Protein AF-0000000080287843 (afdb_homodimer)

Solvent-accessible surface area (backbone atoms only — not comparable to full-atom values): 30171 Å² total; per-residue (Å²): 132,86,76,55,73,68,54,70,68,56,79,70,57,79,74,63,78,60,83,56,73,56,76,51,66,76,58,52,73,70,39,69,59,73,58,82,79,75,82,86,66,80,80,81,75,75,81,67,71,73,73,68,67,80,78,70,76,73,77,79,77,82,76,84,73,83,77,74,88,60,55,70,71,42,46,54,55,45,48,40,57,65,73,62,70,46,74,42,71,64,53,44,36,44,53,21,18,43,50,48,45,47,48,52,72,68,66,52,63,63,66,58,54,26,62,76,66,71,42,65,97,43,60,69,47,53,47,45,56,48,49,53,54,51,46,50,50,38,54,49,35,57,62,40,54,82,92,30,41,64,57,12,51,51,29,37,45,36,28,49,30,48,49,46,57,57,61,62,25,43,70,44,48,49,50,43,48,50,52,52,49,52,50,49,54,53,45,51,54,38,45,54,53,8,67,62,53,49,68,69,48,28,38,49,35,43,36,51,61,70,44,60,66,68,68,90,55,64,66,60,48,50,50,50,47,52,48,50,53,52,50,49,52,54,55,61,69,50,51,69,57,40,57,47,68,56,53,67,80,82,77,76,57,73,87,80,102,131,87,77,55,75,67,52,68,69,54,78,72,59,80,76,63,77,59,79,63,72,52,77,54,59,74,55,50,72,72,39,68,56,72,61,82,78,74,80,84,63,79,79,77,75,72,80,64,69,71,74,66,64,77,81,68,76,74,75,78,77,82,74,80,81,78,85,73,85,66,55,68,71,42,47,55,53,43,48,38,56,65,72,62,69,46,74,45,71,62,54,46,36,44,52,20,18,44,49,48,44,46,49,50,71,69,65,51,63,62,65,58,53,25,62,75,66,70,42,65,100,43,61,66,48,54,46,44,56,48,49,53,54,50,46,50,50,39,54,50,33,59,61,41,53,81,93,30,41,62,58,14,51,52,29,36,43,37,28,48,28,48,49,47,56,57,60,64,26,49,69,44,48,50,50,44,50,51,52,51,51,52,50,49,51,52,46,51,54,39,46,53,54,8,67,60,54,48,68,68,47,28,39,51,35,42,37,50,62,70,43,61,67,68,68,88,56,62,66,60,48,50,50,49,46,51,48,50,54,51,49,48,52,54,53,61,68,49,49,68,56,40,55,47,70,55,54,69,80,82,77,74,58,74,88,81,103

Structure (mmCIF, N/CA/C/O backbone):
data_AF-0000000080287843-model_v1
#
loop_
_entity.id
_entity.type
_entity.pdbx_description
1 polymer 'Uncharacterized protein'
#
loop_
_atom_site.group_PDB
_atom_site.id
_atom_site.type_symbol
_atom_site.label_atom_id
_atom_site.label_alt_id
_atom_site.label_comp_id
_atom_site.label_asym_id
_atom_site.label_entity_id
_atom_site.label_seq_id
_atom_site.pdbx_PDB_ins_code
_atom_site.Cartn_x
_atom_site.Cartn_y
_atom_site.Cartn_z
_atom_site.occupancy
_atom_site.B_iso_or_equiv
_atom_site.auth_seq_id
_atom_site.auth_comp_id
_atom_site.auth_asym_id
_atom_site.auth_atom_id
_atom_site.pdbx_PDB_model_num
ATOM 1 N N . MET A 1 1 ? -19.062 -33.562 -15.008 1 19.02 1 MET A N 1
ATOM 2 C CA . MET A 1 1 ? -18.531 -33.812 -13.672 1 19.02 1 MET A CA 1
ATOM 3 C C . MET A 1 1 ? -17 -33.781 -13.672 1 19.02 1 MET A C 1
ATOM 5 O O . MET A 1 1 ? -16.359 -34.75 -14.07 1 19.02 1 MET A O 1
ATOM 9 N N . LEU A 1 2 ? -16.375 -32.75 -14.195 1 22.75 2 LEU A N 1
ATOM 10 C CA . LEU A 1 2 ? -15.031 -32.594 -14.734 1 22.75 2 LEU A CA 1
ATOM 11 C C . LEU A 1 2 ? -13.977 -32.844 -13.664 1 22.75 2 LEU A C 1
ATOM 13 O O . LEU A 1 2 ? -13.875 -32.094 -12.688 1 22.75 2 LEU A O 1
ATOM 17 N N . SER A 1 3 ? -13.75 -34.188 -13.281 1 25.84 3 SER A N 1
ATOM 18 C CA . SER A 1 3 ? -12.938 -34.875 -12.289 1 25.84 3 SER A CA 1
ATOM 19 C C . SER A 1 3 ? -11.469 -34.469 -12.398 1 25.84 3 SER A C 1
ATOM 21 O O . SER A 1 3 ? -10.688 -35.156 -13.086 1 25.84 3 SER A O 1
ATOM 23 N N . THR A 1 4 ? -11.109 -33.219 -12.562 1 27.91 4 THR A N 1
ATOM 24 C CA . THR A 1 4 ? -9.75 -32.906 -12.992 1 27.91 4 THR A CA 1
ATOM 25 C C . THR A 1 4 ? -8.734 -33.469 -12 1 27.91 4 THR A C 1
ATOM 27 O O . THR A 1 4 ? -9.008 -33.531 -10.805 1 27.91 4 THR A O 1
ATOM 30 N N . ARG A 1 5 ? -7.711 -34.188 -12.469 1 33.5 5 ARG A N 1
ATOM 31 C CA . ARG A 1 5 ? -6.586 -34.875 -11.828 1 33.5 5 ARG A CA 1
ATOM 32 C C . ARG A 1 5 ? -5.91 -33.969 -10.812 1 33.5 5 ARG A C 1
ATOM 34 O O . ARG A 1 5 ? -5.289 -34.438 -9.859 1 33.5 5 ARG A O 1
ATOM 41 N N . LEU A 1 6 ? -5.883 -32.719 -11.133 1 32.25 6 LEU A N 1
ATOM 42 C CA . LEU A 1 6 ? -5.141 -31.781 -10.281 1 32.25 6 LEU A CA 1
ATOM 43 C C . LEU A 1 6 ? -5.762 -31.719 -8.883 1 32.25 6 LEU A C 1
ATOM 45 O O . LEU A 1 6 ? -5.055 -31.5 -7.898 1 32.25 6 LEU A O 1
ATOM 49 N N . LEU A 1 7 ? -7.141 -31.75 -8.844 1 31.72 7 LEU A N 1
ATOM 50 C CA . LEU A 1 7 ? -7.844 -31.516 -7.586 1 31.72 7 LEU A CA 1
ATOM 51 C C . LEU A 1 7 ? -7.652 -32.688 -6.621 1 31.72 7 LEU A C 1
ATOM 53 O O . LEU A 1 7 ? -8.055 -32.594 -5.461 1 31.72 7 LEU A O 1
ATOM 57 N N . THR A 1 8 ? -7.457 -33.875 -7.227 1 30.06 8 THR A N 1
ATOM 58 C CA . THR A 1 8 ? -7.43 -35 -6.281 1 30.06 8 THR A CA 1
ATOM 59 C C . THR A 1 8 ? -6.254 -34.844 -5.316 1 30.06 8 THR A C 1
ATOM 61 O O . THR A 1 8 ? -6.309 -35.344 -4.184 1 30.06 8 THR A O 1
ATOM 64 N N . LYS A 1 9 ? -5.055 -34.469 -5.949 1 34.38 9 LYS A N 1
ATOM 65 C CA . LYS A 1 9 ? -3.816 -34.688 -5.203 1 34.38 9 LYS A CA 1
ATOM 66 C C . LYS A 1 9 ? -3.525 -33.531 -4.27 1 34.38 9 LYS A C 1
ATOM 68 O O . LYS A 1 9 ? -2.439 -33.438 -3.691 1 34.38 9 LYS A O 1
ATOM 73 N N . PHE A 1 10 ? -4.426 -32.531 -4.156 1 30.05 10 PHE A N 1
ATOM 74 C CA . PHE A 1 10 ? -4.031 -31.328 -3.457 1 30.05 10 PHE A CA 1
ATOM 75 C C . PHE A 1 10 ? -4.148 -31.5 -1.948 1 30.05 10 PHE A C 1
ATOM 77 O O . PHE A 1 10 ? -4.051 -30.531 -1.192 1 30.05 10 PHE A O 1
ATOM 84 N N . ASN A 1 11 ? -4.379 -32.719 -1.51 1 30.06 11 ASN A N 1
ATOM 85 C CA . ASN A 1 11 ? -4.621 -32.812 -0.073 1 30.06 11 ASN A CA 1
ATOM 86 C C . ASN A 1 11 ? -3.416 -32.344 0.729 1 30.06 11 ASN A C 1
ATOM 88 O O . ASN A 1 11 ? -3.527 -32.062 1.926 1 30.06 11 ASN A O 1
ATOM 92 N N . GLY A 1 12 ? -2.111 -32.656 0.178 1 27.5 12 GLY A N 1
ATOM 93 C CA . GLY A 1 12 ? -0.926 -32.625 1.021 1 27.5 12 GLY A CA 1
ATOM 94 C C . GLY A 1 12 ? -0.361 -31.234 1.199 1 27.5 12 GLY A C 1
ATOM 95 O O . GLY A 1 12 ? 0.756 -31.078 1.693 1 27.5 12 GLY A O 1
ATOM 96 N N . CYS A 1 13 ? -0.836 -30.219 0.559 1 25.28 13 CYS A N 1
ATOM 97 C CA . CYS A 1 13 ? -0.062 -29 0.338 1 25.28 13 CYS A CA 1
ATOM 98 C C . CYS A 1 13 ? 0.019 -28.156 1.611 1 25.28 13 CYS A C 1
ATOM 100 O O . CYS A 1 13 ? 0.446 -27 1.575 1 25.28 13 CYS A O 1
ATOM 102 N N . LYS A 1 14 ? -0.427 -28.719 2.68 1 31.59 14 LYS A N 1
ATOM 103 C CA . LYS A 1 14 ? -0.395 -27.797 3.818 1 31.59 14 LYS A CA 1
ATOM 104 C C . LYS A 1 14 ? 1.029 -27.328 4.109 1 31.59 14 LYS A C 1
ATOM 106 O O . LYS A 1 14 ? 1.232 -26.297 4.734 1 31.59 14 LYS A O 1
ATOM 111 N N . SER A 1 15 ? 2.018 -28.25 3.947 1 28.12 15 SER A N 1
ATOM 112 C CA . SER A 1 15 ? 3.332 -27.953 4.512 1 28.12 15 SER A CA 1
ATOM 113 C C . SER A 1 15 ? 4.121 -27.016 3.613 1 28.12 15 SER A C 1
ATOM 115 O O . SER A 1 15 ? 5.266 -26.672 3.918 1 28.12 15 SER A O 1
ATOM 117 N N . LEU A 1 16 ? 3.73 -26.922 2.336 1 28.78 16 LEU A N 1
ATOM 118 C CA . LEU A 1 16 ? 4.68 -26.438 1.344 1 28.78 16 LEU A CA 1
ATOM 119 C C . LEU A 1 16 ? 5.008 -24.969 1.585 1 28.78 16 LEU A C 1
ATOM 121 O O . LEU A 1 16 ? 5.973 -24.438 1.023 1 28.78 16 LEU A O 1
ATOM 125 N N . LEU A 1 17 ? 3.969 -24.188 1.798 1 28.28 17 LEU A N 1
ATOM 126 C CA . LEU A 1 17 ? 4.32 -22.812 1.497 1 28.28 17 LEU A CA 1
ATOM 127 C C . LEU A 1 17 ? 5.172 -22.203 2.611 1 28.28 17 LEU A C 1
ATOM 129 O O . LEU A 1 17 ? 4.648 -21.812 3.652 1 28.28 17 LEU A O 1
ATOM 133 N N . LYS A 1 18 ? 6.309 -22.859 2.801 1 29.45 18 LYS A N 1
ATOM 134 C CA . LYS A 1 18 ? 7.227 -22.141 3.674 1 29.45 18 LYS A CA 1
ATOM 135 C C . LYS A 1 18 ? 7.484 -20.719 3.152 1 29.45 18 LYS A C 1
ATOM 137 O O . LYS A 1 18 ? 7.766 -20.531 1.968 1 29.45 18 LYS A O 1
ATOM 142 N N . PRO A 1 19 ? 7.062 -19.672 3.75 1 28.41 19 PRO A N 1
ATOM 143 C CA . PRO A 1 19 ? 7.207 -18.312 3.236 1 28.41 19 PRO A CA 1
ATOM 144 C C . PRO A 1 19 ? 8.648 -17.969 2.859 1 28.41 19 PRO A C 1
ATOM 146 O O . PRO A 1 19 ? 9.539 -18.016 3.709 1 28.41 19 PRO A O 1
ATOM 149 N N . ALA A 1 20 ? 9.148 -18.484 1.723 1 28.44 20 ALA A N 1
ATOM 150 C CA . ALA A 1 20 ? 10.453 -18.031 1.248 1 28.44 20 ALA A CA 1
ATOM 151 C C . ALA A 1 20 ? 10.492 -16.516 1.108 1 28.44 20 ALA A C 1
ATOM 153 O O . ALA A 1 20 ? 9.859 -15.945 0.207 1 28.44 20 ALA A O 1
ATOM 154 N N . VAL A 1 21 ? 10.5 -15.758 2.076 1 29.92 21 VAL A N 1
ATOM 155 C CA . VAL A 1 21 ? 10.734 -14.328 1.904 1 29.92 21 VAL A CA 1
ATOM 156 C C . VAL A 1 21 ? 12.117 -14.109 1.291 1 29.92 21 VAL A C 1
ATOM 158 O O . VAL A 1 21 ? 13.125 -14.539 1.852 1 29.92 21 VAL A O 1
ATOM 161 N N . PRO A 1 22 ? 12.312 -14.016 -0.077 1 31.94 22 PRO A N 1
ATOM 162 C CA . PRO A 1 22 ? 13.609 -13.797 -0.736 1 31.94 22 PRO A CA 1
ATOM 163 C C . PRO A 1 22 ? 14.477 -12.773 -0.006 1 31.94 22 PRO A C 1
ATOM 165 O O . PRO A 1 22 ? 13.953 -11.906 0.695 1 31.94 22 PRO A O 1
ATOM 168 N N . SER A 1 23 ? 15.75 -13.031 0.129 1 29.47 23 SER A N 1
ATOM 169 C CA . SER A 1 23 ? 16.797 -12.242 0.771 1 29.47 23 SER A CA 1
ATOM 170 C C . SER A 1 23 ? 16.891 -10.852 0.166 1 29.47 23 SER A C 1
ATOM 172 O O . SER A 1 23 ? 17.062 -10.703 -1.045 1 29.47 23 SER A O 1
ATOM 174 N N . ILE A 1 24 ? 16.375 -9.883 0.687 1 31.91 24 ILE A N 1
ATOM 175 C CA . ILE A 1 24 ? 16.375 -8.461 0.359 1 31.91 24 ILE A CA 1
ATOM 176 C C . ILE A 1 24 ? 17.812 -7.98 0.16 1 31.91 24 ILE A C 1
ATOM 178 O O . ILE A 1 24 ? 18.047 -6.836 -0.234 1 31.91 24 ILE A O 1
ATOM 182 N N . ASP A 1 25 ? 18.875 -8.812 0.221 1 29.23 25 ASP A N 1
ATOM 183 C CA . ASP A 1 25 ? 20.234 -8.289 0.131 1 29.23 25 ASP A CA 1
ATOM 184 C C . ASP A 1 25 ? 20.516 -7.719 -1.258 1 29.23 25 ASP A C 1
ATOM 186 O O . ASP A 1 25 ? 21.188 -6.695 -1.391 1 29.23 25 ASP A O 1
ATOM 190 N N . ARG A 1 26 ? 20.203 -8.453 -2.398 1 30.67 26 ARG A N 1
ATOM 191 C CA . ARG A 1 26 ? 20.688 -8.008 -3.701 1 30.67 26 ARG A CA 1
ATOM 192 C C . ARG A 1 26 ? 20.016 -6.699 -4.109 1 30.67 26 ARG A C 1
ATOM 194 O O . ARG A 1 26 ? 20.469 -6.039 -5.055 1 30.67 26 ARG A O 1
ATOM 201 N N . ILE A 1 27 ? 18.891 -6.422 -3.576 1 28.61 27 ILE A N 1
ATOM 202 C CA . ILE A 1 27 ? 18.141 -5.297 -4.133 1 28.61 27 ILE A CA 1
ATOM 203 C C . ILE A 1 27 ? 18.75 -3.984 -3.643 1 28.61 27 ILE A C 1
ATOM 205 O O . ILE A 1 27 ? 18.484 -2.918 -4.203 1 28.61 27 ILE A O 1
ATOM 209 N N . GLU A 1 28 ? 19.688 -4.02 -2.711 1 30.09 28 GLU A N 1
ATOM 210 C CA . GLU A 1 28 ? 20.172 -2.766 -2.139 1 30.09 28 GLU A CA 1
ATOM 211 C C . GLU A 1 28 ? 20.984 -1.972 -3.158 1 30.09 28 GLU A C 1
ATOM 213 O O . GLU A 1 28 ? 20.938 -0.74 -3.172 1 30.09 28 GLU A O 1
ATOM 218 N N . LYS A 1 29 ? 21.719 -2.654 -4.121 1 28.7 29 LYS A N 1
ATOM 219 C CA . LYS A 1 29 ? 22.656 -1.895 -4.953 1 28.7 29 LYS A CA 1
ATOM 220 C C . LYS A 1 29 ? 21.906 -1.015 -5.949 1 28.7 29 LYS A C 1
ATOM 222 O O . LYS A 1 29 ? 22.359 0.089 -6.27 1 28.7 29 LYS A O 1
ATOM 227 N N . SER A 1 30 ? 20.984 -1.616 -6.734 1 27.88 30 SER A N 1
ATOM 228 C CA . SER A 1 30 ? 20.609 -0.958 -7.98 1 27.88 30 SER A CA 1
ATOM 229 C C . SER A 1 30 ? 19.656 0.2 -7.73 1 27.88 30 SER A C 1
ATOM 231 O O . SER A 1 30 ? 19.25 0.892 -8.664 1 27.88 30 SER A O 1
ATOM 233 N N . LEU A 1 31 ? 19.062 0.193 -6.668 1 28.78 31 LEU A N 1
ATOM 234 C CA . LEU A 1 31 ? 17.969 1.167 -6.656 1 28.78 31 LEU A CA 1
ATOM 235 C C . LEU A 1 31 ? 18.516 2.584 -6.504 1 28.78 31 LEU A C 1
ATOM 237 O O . LEU A 1 31 ? 18.578 3.111 -5.391 1 28.78 31 LEU A O 1
ATOM 241 N N . ASN A 1 32 ? 19.641 2.852 -7.258 1 25.86 32 ASN A N 1
ATOM 242 C CA . ASN A 1 32 ? 20.016 4.25 -7.426 1 25.86 32 ASN A CA 1
ATOM 243 C C . ASN A 1 32 ? 18.953 5.035 -8.172 1 25.86 32 ASN A C 1
ATOM 245 O O . ASN A 1 32 ? 19.016 5.191 -9.398 1 25.86 32 ASN A O 1
ATOM 249 N N . ILE A 1 33 ? 17.734 4.812 -7.938 1 26.67 33 ILE A N 1
ATOM 250 C CA . ILE A 1 33 ? 16.719 5.418 -8.789 1 26.67 33 ILE A CA 1
ATOM 251 C C . ILE A 1 33 ? 16.812 6.941 -8.688 1 26.67 33 ILE A C 1
ATOM 253 O O . ILE A 1 33 ? 16.719 7.504 -7.598 1 26.67 33 ILE A O 1
ATOM 257 N N . SER A 1 34 ? 17.391 7.527 -9.617 1 23.94 34 SER A N 1
ATOM 258 C CA . SER A 1 34 ? 17.375 8.961 -9.883 1 23.94 34 SER A CA 1
ATOM 259 C C . SER A 1 34 ? 15.945 9.5 -9.891 1 23.94 34 SER A C 1
ATOM 261 O O . SER A 1 34 ? 15.078 8.977 -10.602 1 23.94 34 SER A O 1
ATOM 263 N N . LEU A 1 35 ? 15.523 10.023 -8.844 1 26.53 35 LEU A N 1
ATOM 264 C CA . LEU A 1 35 ? 14.195 10.641 -8.789 1 26.53 35 LEU A CA 1
ATOM 265 C C . LEU A 1 35 ? 14.023 11.648 -9.914 1 26.53 35 LEU A C 1
ATOM 267 O O . LEU A 1 35 ? 14.898 12.484 -10.148 1 26.53 35 LEU A O 1
ATOM 271 N N . PRO A 1 36 ? 13.367 11.391 -11.102 1 23.25 36 PRO A N 1
ATOM 272 C CA . PRO A 1 36 ? 13.227 12.297 -12.242 1 23.25 36 PRO A CA 1
ATOM 273 C C . PRO A 1 36 ? 12.789 13.703 -11.828 1 23.25 36 PRO A C 1
ATOM 275 O O . PRO A 1 36 ? 11.773 13.859 -11.148 1 23.25 36 PRO A O 1
ATOM 278 N N . TYR A 1 37 ? 13.664 14.688 -11.57 1 23.02 37 TYR A N 1
ATOM 279 C CA . TYR A 1 37 ? 13.445 16.125 -11.461 1 23.02 37 TYR A CA 1
ATOM 280 C C . TYR A 1 37 ? 12.867 16.688 -12.75 1 23.02 37 TYR A C 1
ATOM 282 O O . TYR A 1 37 ? 13.609 17.172 -13.617 1 23.02 37 TYR A O 1
ATOM 290 N N . THR A 1 38 ? 12.062 16.031 -13.633 1 21.8 38 THR A N 1
ATOM 291 C CA . THR A 1 38 ? 11.742 16.797 -14.828 1 21.8 38 THR A CA 1
ATOM 292 C C . THR A 1 38 ? 11.047 18.094 -14.469 1 21.8 38 THR A C 1
ATOM 294 O O . THR A 1 38 ? 10.422 18.203 -13.414 1 21.8 38 THR A O 1
ATOM 297 N N . SER A 1 39 ? 11.297 19.25 -15.312 1 21.84 39 SER A N 1
ATOM 298 C CA . SER A 1 39 ? 10.977 20.656 -15.57 1 21.84 39 SER A CA 1
ATOM 299 C C . SER A 1 39 ? 9.469 20.859 -15.695 1 21.84 39 SER A C 1
ATOM 301 O O . SER A 1 39 ? 8.867 20.5 -16.703 1 21.84 39 SER A O 1
ATOM 303 N N . ILE A 1 40 ? 8.734 20.656 -14.734 1 24.09 40 ILE A N 1
ATOM 304 C CA . ILE A 1 40 ? 7.371 21.141 -14.922 1 24.09 40 ILE A CA 1
ATOM 305 C C . ILE A 1 40 ? 7.387 22.656 -15.109 1 24.09 40 ILE A C 1
ATOM 307 O O . ILE A 1 40 ? 7.453 23.406 -14.133 1 24.09 40 ILE A O 1
ATOM 311 N N . GLU A 1 41 ? 8.203 23.312 -15.938 1 23.98 41 GLU A N 1
ATOM 312 C CA . GLU A 1 41 ? 8.109 24.719 -16.359 1 23.98 41 GLU A CA 1
ATOM 313 C C . GLU A 1 41 ? 6.754 25 -17 1 23.98 41 GLU A C 1
ATOM 315 O O . GLU A 1 41 ? 6.352 26.156 -17.125 1 23.98 41 GLU A O 1
ATOM 320 N N . ARG A 1 42 ? 6.215 24.281 -17.891 1 20.98 42 ARG A N 1
ATOM 321 C CA . ARG A 1 42 ? 5.629 25.109 -18.938 1 20.98 42 ARG A CA 1
ATOM 322 C C . ARG A 1 42 ? 4.527 26 -18.375 1 20.98 42 ARG A C 1
ATOM 324 O O . ARG A 1 42 ? 4.008 25.734 -17.297 1 20.98 42 ARG A O 1
ATOM 331 N N . ASN A 1 43 ? 3.445 26.578 -19.281 1 21.11 43 ASN A N 1
ATOM 332 C CA . ASN A 1 43 ? 2.621 27.719 -19.641 1 21.11 43 ASN A CA 1
ATOM 333 C C . ASN A 1 43 ? 1.396 27.844 -18.75 1 21.11 43 ASN A C 1
ATOM 335 O O . ASN A 1 43 ? 0.441 28.547 -19.078 1 21.11 43 ASN A O 1
ATOM 339 N N . HIS A 1 44 ? 1.13 27.031 -17.766 1 20.81 44 HIS A N 1
ATOM 340 C CA . HIS A 1 44 ? -0.236 27.422 -17.438 1 20.81 44 HIS A CA 1
ATOM 341 C C . HIS A 1 44 ? -0.265 28.766 -16.703 1 20.81 44 HIS A C 1
ATOM 343 O O . HIS A 1 44 ? 0.622 29.062 -15.898 1 20.81 44 HIS A O 1
ATOM 349 N N . LYS A 1 45 ? -0.936 29.812 -17.25 1 24.97 45 LYS A N 1
ATOM 350 C CA . LYS A 1 45 ? -1.248 31.188 -16.922 1 24.97 45 LYS A CA 1
ATOM 351 C C . LYS A 1 45 ? -1.682 31.328 -15.469 1 24.97 45 LYS A C 1
ATOM 353 O O . LYS A 1 45 ? -2.377 30.469 -14.938 1 24.97 45 LYS A O 1
ATOM 358 N N . PRO A 1 46 ? -1.1 32.312 -14.758 1 24.44 46 PRO A N 1
ATOM 359 C CA . PRO A 1 46 ? -1.172 32.719 -13.359 1 24.44 46 PRO A CA 1
ATOM 360 C C . PRO A 1 46 ? -2.602 33 -12.898 1 24.44 46 PRO A C 1
ATOM 362 O O . PRO A 1 46 ? -3.365 33.656 -13.617 1 24.44 46 PRO A O 1
ATOM 365 N N . PHE A 1 47 ? -3.107 32.156 -12.219 1 22.33 47 PHE A N 1
ATOM 366 C CA . PHE A 1 47 ? -4.422 32.406 -11.633 1 22.33 47 PHE A CA 1
ATOM 367 C C . PHE A 1 47 ? -4.395 33.625 -10.75 1 22.33 47 PHE A C 1
ATOM 369 O O . PHE A 1 47 ? -5.266 33.812 -9.898 1 22.33 47 PHE A O 1
ATOM 376 N N . ALA A 1 48 ? -3.434 34.656 -10.961 1 23.2 48 ALA A N 1
ATOM 377 C CA . ALA A 1 48 ? -3.232 35.906 -10.273 1 23.2 48 ALA A CA 1
ATOM 378 C C . ALA A 1 48 ? -4.531 36.719 -10.203 1 23.2 48 ALA A C 1
ATOM 380 O O . ALA A 1 48 ? -4.695 37.562 -9.328 1 23.2 48 ALA A O 1
ATOM 381 N N . ALA A 1 49 ? -5.32 36.625 -11.266 1 22.03 49 ALA A N 1
ATOM 382 C CA . ALA A 1 49 ? -6.074 37.844 -11.523 1 22.03 49 ALA A CA 1
ATOM 383 C C . ALA A 1 49 ? -7.168 38.031 -10.477 1 22.03 49 ALA A C 1
ATOM 385 O O . ALA A 1 49 ? -7.73 39.125 -10.352 1 22.03 49 ALA A O 1
ATOM 386 N N . LEU A 1 50 ? -7.594 36.906 -9.859 1 22.03 50 LEU A N 1
ATOM 387 C CA . LEU A 1 50 ? -8.938 37.312 -9.461 1 22.03 50 LEU A CA 1
ATOM 388 C C . LEU A 1 50 ? -8.914 38 -8.102 1 22.03 50 LEU A C 1
ATOM 390 O O . LEU A 1 50 ? -9.945 38.469 -7.613 1 22.03 50 LEU A O 1
ATOM 394 N N . CYS A 1 51 ? -7.805 37.75 -7.273 1 22.28 51 CYS A N 1
ATOM 395 C CA . CYS A 1 51 ? -7.973 38.25 -5.902 1 22.28 51 CYS A CA 1
ATOM 396 C C . CYS A 1 51 ? -7.805 39.75 -5.824 1 22.28 51 CYS A C 1
ATOM 398 O O . CYS A 1 51 ? -7.766 40.312 -4.73 1 22.28 51 CYS A O 1
ATOM 400 N N . ALA A 1 52 ? -7.543 40.469 -6.871 1 23.42 52 ALA A N 1
ATOM 401 C CA . ALA A 1 52 ? -7.211 41.875 -6.734 1 23.42 52 ALA A CA 1
ATOM 402 C C . ALA A 1 52 ? -8.383 42.656 -6.16 1 23.42 52 ALA A C 1
ATOM 404 O O . ALA A 1 52 ? -8.383 43.906 -6.184 1 23.42 52 ALA A O 1
ATOM 405 N N . GLN A 1 53 ? -9.445 42 -5.766 1 21.61 53 GLN A N 1
ATOM 406 C CA . GLN A 1 53 ? -10.336 43.125 -5.562 1 21.61 53 GLN A CA 1
ATOM 407 C C . GLN A 1 53 ? -9.867 44 -4.398 1 21.61 53 GLN A C 1
ATOM 409 O O . GLN A 1 53 ? -9.109 43.531 -3.541 1 21.61 53 GLN A O 1
ATOM 414 N N . ARG A 1 54 ? -10.641 45.281 -4.09 1 22.09 54 ARG A N 1
ATOM 415 C CA . ARG A 1 54 ? -10.492 46.688 -3.701 1 22.09 54 ARG A CA 1
ATOM 416 C C . ARG A 1 54 ? -10.422 46.812 -2.184 1 22.09 54 ARG A C 1
ATOM 418 O O . ARG A 1 54 ? -11.445 46.75 -1.5 1 22.09 54 ARG A O 1
ATOM 425 N N . CYS A 1 55 ? -9.648 45.906 -1.505 1 21.48 55 CYS A N 1
ATOM 426 C CA . CYS A 1 55 ? -9.758 46.438 -0.144 1 21.48 55 CYS A CA 1
ATOM 427 C C . CYS A 1 55 ? -9.273 47.875 -0.067 1 21.48 55 CYS A C 1
ATOM 429 O O . CYS A 1 55 ? -8.086 48.125 -0.247 1 21.48 55 CYS A O 1
ATOM 431 N N . GLN A 1 56 ? -10.062 48.812 -0.364 1 20 56 GLN A N 1
ATOM 432 C CA . GLN A 1 56 ? -9.867 50.25 -0.356 1 20 56 GLN A CA 1
ATOM 433 C C . GLN A 1 56 ? -9.32 50.719 0.987 1 20 56 GLN A C 1
ATOM 435 O O . GLN A 1 56 ? -8.555 51.688 1.047 1 20 56 GLN A O 1
ATOM 440 N N . TYR A 1 57 ? -9.875 50.188 2.068 1 20.73 57 TYR A N 1
ATOM 441 C CA . TYR A 1 57 ? -9.93 51.219 3.117 1 20.73 57 TYR A CA 1
ATOM 442 C C . TYR A 1 57 ? -8.664 51.188 3.967 1 20.73 57 TYR A C 1
ATOM 444 O O . TYR A 1 57 ? -8.695 50.781 5.133 1 20.73 57 TYR A O 1
ATOM 452 N N . CYS A 1 58 ? -7.625 50.375 3.623 1 21.2 58 CYS A N 1
ATOM 453 C CA . CYS A 1 58 ? -6.562 50.344 4.617 1 21.2 58 CYS A CA 1
ATOM 454 C C . CYS A 1 58 ? -5.977 51.719 4.852 1 21.2 58 CYS A C 1
ATOM 456 O O . CYS A 1 58 ? -5.453 52.344 3.928 1 21.2 58 CYS A O 1
ATOM 458 N N . SER A 1 59 ? -6.535 52.438 5.816 1 22 59 SER A N 1
ATOM 459 C CA . SER A 1 59 ? -6.121 53.781 6.211 1 22 59 SER A CA 1
ATOM 460 C C . SER A 1 59 ? -4.648 53.812 6.602 1 22 59 SER A C 1
ATOM 462 O O . SER A 1 59 ? -4.102 52.812 7.07 1 22 59 SER A O 1
ATOM 464 N N . THR A 1 60 ? -3.879 54.688 6.016 1 22.83 60 THR A N 1
ATOM 465 C CA . THR A 1 60 ? -2.51 55.188 5.906 1 22.83 60 THR A CA 1
ATOM 466 C C . THR A 1 60 ? -1.978 55.594 7.27 1 22.83 60 THR A C 1
ATOM 468 O O . THR A 1 60 ? -2.439 56.594 7.836 1 22.83 60 THR A O 1
ATOM 471 N N . THR A 1 61 ? -1.951 54.656 8.352 1 23.83 61 THR A N 1
ATOM 472 C CA . THR A 1 61 ? -1.428 55.312 9.555 1 23.83 61 THR A CA 1
ATOM 473 C C . THR A 1 61 ? 0.001 55.812 9.32 1 23.83 61 THR A C 1
ATOM 475 O O . THR A 1 61 ? 0.796 55.125 8.672 1 23.83 61 THR A O 1
ATOM 478 N N . ALA A 1 62 ? 0.297 57.094 9.547 1 26.69 62 ALA A N 1
ATOM 479 C CA . ALA A 1 62 ? 1.375 58.062 9.391 1 26.69 62 ALA A CA 1
ATOM 480 C C . ALA A 1 62 ? 2.551 57.719 10.305 1 26.69 62 ALA A C 1
ATOM 482 O O . ALA A 1 62 ? 2.473 57.906 11.516 1 26.69 62 ALA A O 1
ATOM 483 N N . GLY A 1 63 ? 3.078 56.438 10.312 1 23.66 63 GLY A N 1
ATOM 484 C CA . GLY A 1 63 ? 4.145 56.25 11.273 1 23.66 63 GLY A CA 1
ATOM 485 C C . GLY A 1 63 ? 5.363 57.094 11.023 1 23.66 63 GLY A C 1
ATOM 486 O O . GLY A 1 63 ? 5.699 57.375 9.867 1 23.66 63 GLY A O 1
ATOM 487 N N . VAL A 1 64 ? 5.789 57.969 12.008 1 26.59 64 VAL A N 1
ATOM 488 C CA . VAL A 1 64 ? 6.879 58.906 12.219 1 26.59 64 VAL A CA 1
ATOM 489 C C . VAL A 1 64 ? 8.211 58.188 12.266 1 26.59 64 VAL A C 1
ATOM 491 O O . VAL A 1 64 ? 8.352 57.188 13 1 26.59 64 VAL A O 1
ATOM 494 N N . THR A 1 65 ? 9.078 58.281 11.172 1 26.66 65 THR A N 1
ATOM 495 C CA . THR A 1 65 ? 10.352 57.688 10.734 1 26.66 65 THR A CA 1
ATOM 496 C C . THR A 1 65 ? 11.5 58.219 11.578 1 26.66 65 THR A C 1
ATOM 498 O O . THR A 1 65 ? 12.672 58.031 11.242 1 26.66 65 THR A O 1
ATOM 501 N N . SER A 1 66 ? 11.531 58.188 12.961 1 27.27 66 SER A N 1
ATOM 502 C CA . SER A 1 66 ? 12.758 58.781 13.5 1 27.27 66 SER A CA 1
ATOM 503 C C . SER A 1 66 ? 13.977 57.938 13.133 1 27.27 66 SER A C 1
ATOM 505 O O . SER A 1 66 ? 13.922 56.688 13.195 1 27.27 66 SER A O 1
ATOM 507 N N . LYS A 1 67 ? 15.148 58.469 12.516 1 34.91 67 LYS A N 1
ATOM 508 C CA . LYS A 1 67 ? 16.375 58.094 11.812 1 34.91 67 LYS A CA 1
ATOM 509 C C . LYS A 1 67 ? 17.453 57.656 12.797 1 34.91 67 LYS A C 1
ATOM 511 O O . LYS A 1 67 ? 18.516 58.281 12.859 1 34.91 67 LYS A O 1
ATOM 516 N N . THR A 1 68 ? 17.156 57.156 13.992 1 33.81 68 THR A N 1
ATOM 517 C CA . THR A 1 68 ? 18.391 57.031 14.766 1 33.81 68 THR A CA 1
ATOM 518 C C . THR A 1 68 ? 19.406 56.156 14.055 1 33.81 68 THR A C 1
ATOM 520 O O . THR A 1 68 ? 19.031 55.281 13.273 1 33.81 68 THR A O 1
ATOM 523 N N . ASP A 1 69 ? 20.797 56.344 14.305 1 33.91 69 ASP A N 1
ATOM 524 C CA . ASP A 1 69 ? 22.109 56.031 13.742 1 33.91 69 ASP A CA 1
ATOM 525 C C . ASP A 1 69 ? 22.391 54.531 13.805 1 33.91 69 ASP A C 1
ATOM 527 O O . ASP A 1 69 ? 22.906 54.031 14.805 1 33.91 69 ASP A O 1
ATOM 531 N N . GLU A 1 70 ? 21.344 53.656 13.656 1 34.69 70 GLU A N 1
ATOM 532 C CA . GLU A 1 70 ? 21.406 52.188 13.672 1 34.69 70 GLU A CA 1
ATOM 533 C C . GLU A 1 70 ? 22.328 51.656 12.586 1 34.69 70 GLU A C 1
ATOM 535 O O . GLU A 1 70 ? 22.188 50.5 12.141 1 34.69 70 GLU A O 1
ATOM 540 N N . ALA A 1 71 ? 23.391 52.469 12.211 1 43.72 71 ALA A N 1
ATOM 541 C CA . ALA A 1 71 ? 24.219 52.125 11.062 1 43.72 71 ALA A CA 1
ATOM 542 C C . ALA A 1 71 ? 25.109 50.938 11.375 1 43.72 71 ALA A C 1
ATOM 544 O O . ALA A 1 71 ? 25.359 5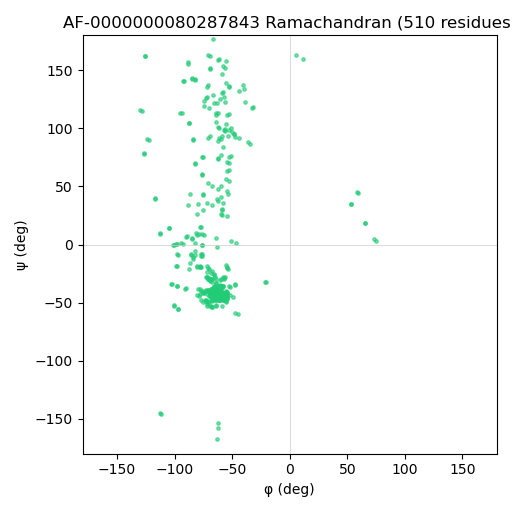0.094 10.5 1 43.72 71 ALA A O 1
ATOM 545 N N . GLU A 1 72 ? 25.719 51.156 12.453 1 45.53 72 GLU A N 1
ATOM 546 C CA . GLU A 1 72 ? 26.797 50.219 12.688 1 45.53 72 GLU A CA 1
ATOM 547 C C . GLU A 1 72 ? 26.266 48.781 12.852 1 45.53 72 GLU A C 1
ATOM 549 O O . GLU A 1 72 ? 26.891 47.812 12.383 1 45.53 72 GLU A O 1
ATOM 554 N N . GLY A 1 73 ? 25.234 48.562 13.812 1 46.09 73 GLY A N 1
ATOM 555 C CA . GLY A 1 73 ? 24.562 47.281 13.969 1 46.09 73 GLY A CA 1
ATOM 556 C C . GLY A 1 73 ? 23.984 46.75 12.68 1 46.09 73 GLY A C 1
ATOM 557 O O . GLY A 1 73 ? 23.594 45.594 12.594 1 46.09 73 GLY A O 1
ATOM 558 N N . ASN A 1 74 ? 23.781 47.625 11.781 1 51.78 74 ASN A N 1
ATOM 559 C CA . ASN A 1 74 ? 23.172 47.281 10.5 1 51.78 74 ASN A CA 1
ATOM 560 C C . ASN A 1 74 ? 24.172 46.594 9.57 1 51.78 74 ASN A C 1
ATOM 562 O O . ASN A 1 74 ? 23.797 45.656 8.844 1 51.78 74 ASN A O 1
ATOM 566 N N . ILE A 1 75 ? 25.406 47.125 9.602 1 51.75 75 ILE A N 1
ATOM 567 C CA . ILE A 1 75 ? 26.344 46.5 8.68 1 51.75 75 ILE A CA 1
ATOM 568 C C . ILE A 1 75 ? 26.656 45.062 9.133 1 51.75 75 ILE A C 1
ATOM 570 O O . ILE A 1 75 ? 26.719 44.156 8.32 1 51.75 75 ILE A O 1
ATOM 574 N N . LEU A 1 76 ? 27.078 44.844 10.414 1 52.66 76 LEU A N 1
ATOM 575 C CA . LEU A 1 76 ? 27.344 43.5 10.906 1 52.66 76 LEU A CA 1
ATOM 576 C C . LEU A 1 76 ? 26.125 42.594 10.688 1 52.66 76 LEU A C 1
ATOM 578 O O . LEU A 1 76 ? 26.266 41.469 10.273 1 52.66 76 LEU A O 1
ATOM 582 N N . LYS A 1 77 ? 24.938 43.031 10.977 1 53.84 77 LYS A N 1
ATOM 583 C CA . LYS A 1 77 ? 23.734 42.281 10.609 1 53.84 77 LYS A CA 1
ATOM 584 C C . LYS A 1 77 ? 23.672 42.062 9.102 1 53.84 77 LYS A C 1
ATOM 586 O O . LYS A 1 77 ? 23.281 40.969 8.648 1 53.84 77 LYS A O 1
ATOM 591 N N . ARG A 1 78 ? 24.266 42.969 8.289 1 55.66 78 ARG A N 1
ATOM 592 C CA . ARG A 1 78 ? 24.297 42.812 6.836 1 55.66 78 ARG A CA 1
ATOM 593 C C . ARG A 1 78 ? 25.391 41.812 6.422 1 55.66 78 ARG A C 1
ATOM 595 O O . ARG A 1 78 ? 25.188 41 5.547 1 55.66 78 ARG A O 1
ATOM 602 N N . VAL A 1 79 ? 26.562 41.875 6.973 1 54.88 79 VAL A N 1
ATOM 603 C CA . VAL A 1 79 ? 27.641 40.938 6.641 1 54.88 79 VAL A CA 1
ATOM 604 C C . VAL A 1 79 ? 27.344 39.562 7.219 1 54.88 79 VAL A C 1
ATOM 606 O O . VAL A 1 79 ? 27.562 38.531 6.551 1 54.88 79 VAL A O 1
ATOM 609 N N . LEU A 1 80 ? 27 39.406 8.477 1 52.09 80 LEU A N 1
ATOM 610 C CA . LEU A 1 80 ? 26.578 38.094 8.984 1 52.09 80 LEU A CA 1
ATOM 611 C C . LEU A 1 80 ? 25.359 37.594 8.219 1 52.09 80 LEU A C 1
ATOM 613 O O . LEU A 1 80 ? 25.266 36.406 7.938 1 52.09 80 LEU A O 1
ATOM 617 N N . ASN A 1 81 ? 24.453 38.406 7.832 1 52.25 81 ASN A N 1
ATOM 618 C CA . ASN A 1 81 ? 23.391 38.062 6.895 1 52.25 81 ASN A CA 1
ATOM 619 C C . ASN A 1 81 ? 23.969 37.625 5.539 1 52.25 81 ASN A C 1
ATOM 621 O O . ASN A 1 81 ? 23.438 36.719 4.895 1 52.25 81 ASN A O 1
ATOM 625 N N . LYS A 1 82 ? 24.922 38.219 5.113 1 49 82 LYS A N 1
ATOM 626 C CA . LYS A 1 82 ? 25.547 37.906 3.832 1 49 82 LYS A CA 1
ATOM 627 C C . LYS A 1 82 ? 26.406 36.656 3.939 1 49 82 LYS A C 1
ATOM 629 O O . LYS A 1 82 ? 26.5 35.875 2.982 1 49 82 LYS A O 1
ATOM 634 N N . VAL A 1 83 ? 27.281 36.5 4.941 1 51.91 83 VAL A N 1
ATOM 635 C CA . VAL A 1 83 ? 28.141 35.312 5.027 1 51.91 83 VAL A CA 1
ATOM 636 C C . VAL A 1 83 ? 27.344 34.156 5.562 1 51.91 83 VAL A C 1
ATOM 638 O O . VAL A 1 83 ? 27.875 33.031 5.73 1 51.91 83 VAL A O 1
ATOM 641 N N . GLY A 1 84 ? 26.078 33.938 5.711 1 47.12 84 GLY A N 1
ATOM 642 C CA . GLY A 1 84 ? 25.125 32.844 5.941 1 47.12 84 GLY A CA 1
ATOM 643 C C . GLY A 1 84 ? 25.141 32.344 7.367 1 47.12 84 GLY A C 1
ATOM 644 O O . GLY A 1 84 ? 24.781 31.172 7.621 1 47.12 84 GLY A O 1
ATOM 645 N N . LEU A 1 85 ? 25.812 32.812 8.234 1 47.28 85 LEU A N 1
ATOM 646 C CA . LEU A 1 85 ? 25.969 32.344 9.602 1 47.28 85 LEU A CA 1
ATOM 647 C C . LEU A 1 85 ? 24.781 32.75 10.453 1 47.28 85 LEU A C 1
ATOM 649 O O . LEU A 1 85 ? 24.688 32.375 11.625 1 47.28 85 LEU A O 1
ATOM 653 N N . VAL A 1 86 ? 24.141 33.781 10.445 1 48.66 86 VAL A N 1
ATOM 654 C CA . VAL A 1 86 ? 22.859 34.062 11.094 1 48.66 86 VAL A CA 1
ATOM 655 C C . VAL A 1 86 ? 21.812 33.062 10.625 1 48.66 86 VAL A C 1
ATOM 657 O O . VAL A 1 86 ? 21.562 32.938 9.422 1 48.66 86 VAL A O 1
ATOM 660 N N . PRO A 1 87 ? 21.578 32.031 11.414 1 55.12 87 PRO A N 1
ATOM 661 C CA . PRO A 1 87 ? 20.609 31.094 10.844 1 55.12 87 PRO A CA 1
ATOM 662 C C . PRO A 1 87 ? 19.516 31.797 10.023 1 55.12 87 PRO A C 1
ATOM 664 O O . PRO A 1 87 ? 18.891 32.75 10.5 1 55.12 87 PRO A O 1
ATOM 667 N N . ASN A 1 88 ? 19.781 32.062 8.641 1 73.75 88 ASN A N 1
ATOM 668 C CA . ASN A 1 88 ? 18.859 32.562 7.641 1 73.75 88 ASN A CA 1
ATOM 669 C C . ASN A 1 88 ? 17.422 32.094 7.906 1 73.75 88 ASN A C 1
ATOM 671 O O . ASN A 1 88 ? 17.219 31.078 8.562 1 73.75 88 ASN A O 1
ATOM 675 N N . LEU A 1 89 ? 16.656 33.125 8.109 1 79.19 89 LEU A N 1
ATOM 676 C CA . LEU A 1 89 ? 15.227 32.875 8.289 1 79.19 89 LEU A CA 1
ATOM 677 C C . LEU A 1 89 ? 14.828 31.531 7.684 1 79.19 89 LEU A C 1
ATOM 679 O O . LEU A 1 89 ? 14.055 30.766 8.281 1 79.19 89 LEU A O 1
ATOM 683 N N . ARG A 1 90 ? 15.523 31.188 6.641 1 83.38 90 ARG A N 1
ATOM 684 C CA . ARG A 1 90 ? 15.188 29.938 5.957 1 83.38 90 ARG A CA 1
ATOM 685 C C . ARG A 1 90 ? 15.664 28.734 6.758 1 83.38 90 ARG A C 1
ATOM 687 O O . ARG A 1 90 ? 14.977 27.703 6.824 1 83.38 90 ARG A O 1
ATOM 694 N N . THR A 1 91 ? 16.844 28.797 7.309 1 88.25 91 THR A N 1
ATOM 695 C CA . THR A 1 91 ? 17.359 27.703 8.117 1 88.25 91 THR A CA 1
ATOM 696 C C . THR A 1 91 ? 16.516 27.516 9.375 1 88.25 91 THR A C 1
ATOM 698 O O . THR A 1 91 ? 16.25 26.375 9.781 1 88.25 91 THR A O 1
ATOM 701 N N . ARG A 1 92 ? 16.172 28.609 9.953 1 86.88 92 ARG A N 1
ATOM 702 C CA . ARG A 1 92 ? 15.328 28.531 11.141 1 86.88 92 ARG A CA 1
ATOM 703 C C . ARG A 1 92 ? 13.977 27.891 10.82 1 86.88 92 ARG A C 1
ATOM 705 O O . ARG A 1 92 ? 13.477 27.062 11.578 1 86.88 92 ARG A O 1
ATOM 712 N N . LEU A 1 93 ? 13.398 28.297 9.703 1 88.5 93 LEU A N 1
ATOM 713 C CA . LEU A 1 93 ? 12.109 27.75 9.281 1 88.5 93 LEU A CA 1
ATOM 714 C C . LEU A 1 93 ? 12.227 26.266 8.977 1 88.5 93 LEU A C 1
ATOM 716 O O . LEU A 1 93 ? 11.305 25.484 9.258 1 88.5 93 LEU A O 1
ATOM 720 N N . ARG A 1 94 ? 13.352 25.859 8.43 1 92.81 94 ARG A N 1
ATOM 721 C CA . ARG A 1 94 ? 13.578 24.438 8.148 1 92.81 94 ARG A CA 1
ATOM 722 C C . ARG A 1 94 ? 13.641 23.625 9.438 1 92.81 94 ARG A C 1
ATOM 724 O O . ARG A 1 94 ? 13.023 22.562 9.539 1 92.81 94 ARG A O 1
ATOM 731 N N . VAL A 1 95 ? 14.367 24.109 10.375 1 93.25 95 VAL A N 1
ATOM 732 C CA . VAL A 1 95 ? 14.5 23.422 11.656 1 93.25 95 VAL A CA 1
ATOM 733 C C . VAL A 1 95 ? 13.133 23.344 12.336 1 93.25 95 VAL A C 1
ATOM 735 O O . VAL A 1 95 ? 12.734 22.281 12.82 1 93.25 95 VAL A O 1
ATOM 738 N N . SER A 1 96 ? 12.438 24.469 12.359 1 93.62 96 SER A N 1
ATOM 739 C CA . SER A 1 96 ? 11.109 24.5 12.961 1 93.62 96 SER A CA 1
ATOM 740 C C . SER A 1 96 ? 10.172 23.516 12.289 1 93.62 96 SER A C 1
ATOM 742 O O . SER A 1 96 ? 9.398 22.812 12.961 1 93.62 96 SER A O 1
ATOM 744 N N . SER A 1 97 ? 10.242 23.422 10.969 1 94.88 97 SER A N 1
ATOM 745 C CA . SER A 1 97 ? 9.391 22.516 10.211 1 94.88 97 SER A CA 1
ATOM 746 C C . SER A 1 97 ? 9.664 21.062 10.594 1 94.88 97 SER A C 1
ATOM 748 O O . SER A 1 97 ? 8.734 20.266 10.742 1 94.88 97 SER A O 1
ATOM 750 N N . HIS A 1 98 ? 10.883 20.734 10.781 1 95.75 98 HIS A N 1
ATOM 751 C CA . HIS A 1 98 ? 11.258 19.391 11.211 1 95.75 98 HIS A CA 1
ATOM 752 C C . HIS A 1 98 ? 10.734 19.094 12.609 1 95.75 98 HIS A C 1
ATOM 754 O O . HIS A 1 98 ? 10.258 17.984 12.883 1 95.75 98 HIS A O 1
ATOM 760 N N . LEU A 1 99 ? 10.859 20.094 13.461 1 96.12 99 LEU A N 1
ATOM 761 C CA . LEU A 1 99 ? 10.367 19.922 14.82 1 96.12 99 LEU A CA 1
ATOM 762 C C . LEU A 1 99 ? 8.852 19.75 14.836 1 96.12 99 LEU A C 1
ATOM 764 O O . LEU A 1 99 ? 8.32 18.969 15.633 1 96.12 99 LEU A O 1
ATOM 768 N N . LEU A 1 100 ? 8.211 20.484 13.992 1 96.62 100 LEU A N 1
ATOM 769 C CA . LEU A 1 100 ? 6.758 20.359 13.891 1 96.62 100 LEU A CA 1
ATOM 770 C C . LEU A 1 100 ? 6.367 18.953 13.438 1 96.62 100 LEU A C 1
ATOM 772 O O . LEU A 1 100 ? 5.477 18.344 14.031 1 96.62 100 LEU A O 1
ATOM 776 N N . TYR A 1 101 ? 7.074 18.438 12.438 1 96.94 101 TYR A N 1
ATOM 777 C CA . TYR A 1 101 ? 6.785 17.078 12.016 1 96.94 101 TYR A CA 1
ATOM 778 C C . TYR A 1 101 ? 7.086 16.094 13.133 1 96.94 101 TYR A C 1
ATOM 780 O O . TYR A 1 101 ? 6.332 15.133 13.344 1 96.94 101 TYR A O 1
ATOM 788 N N . GLU A 1 102 ? 8.18 16.266 13.781 1 95.88 102 GLU A N 1
ATOM 789 C CA . GLU A 1 102 ? 8.555 15.367 14.867 1 95.88 102 GLU A CA 1
ATOM 790 C C . GLU A 1 102 ? 7.484 15.336 15.961 1 95.88 102 GLU A C 1
ATOM 792 O O . GLU A 1 102 ? 7.25 14.297 16.578 1 95.88 102 GLU A O 1
ATOM 797 N N . SER A 1 103 ? 6.895 16.5 16.156 1 95.88 103 SER A N 1
ATOM 798 C CA . SER A 1 103 ? 5.82 16.562 17.141 1 95.88 103 SER A CA 1
ATOM 799 C C . SER A 1 103 ? 4.672 15.633 16.75 1 95.88 103 SER A C 1
ATOM 801 O O . SER A 1 103 ? 4.031 15.031 17.625 1 95.88 103 SER A O 1
ATOM 803 N N . VAL A 1 104 ? 4.367 15.477 15.445 1 96.56 104 VAL A N 1
ATOM 804 C CA . VAL A 1 104 ? 3.328 14.57 14.961 1 96.56 104 VAL A CA 1
ATOM 805 C C . VAL A 1 104 ? 3.771 13.125 15.156 1 96.56 104 VAL A C 1
ATOM 807 O O . VAL A 1 104 ? 3.039 12.32 15.734 1 96.56 104 VAL A O 1
ATOM 810 N N . ALA A 1 105 ? 5 12.852 14.711 1 93.62 105 ALA A N 1
ATOM 811 C CA . ALA A 1 105 ? 5.523 11.484 14.711 1 93.62 105 ALA A CA 1
ATOM 812 C C . ALA A 1 105 ? 5.648 10.953 16.141 1 93.62 105 ALA A C 1
ATOM 814 O O . ALA A 1 105 ? 5.398 9.766 16.391 1 93.62 105 ALA A O 1
ATOM 815 N N . ASP A 1 106 ? 5.949 11.812 17.094 1 92.31 106 ASP A N 1
ATOM 816 C CA . ASP A 1 106 ? 6.27 11.367 18.453 1 92.31 106 ASP A CA 1
ATOM 817 C C . ASP A 1 106 ? 5.051 11.469 19.359 1 92.31 106 ASP A C 1
ATOM 819 O O . ASP A 1 106 ? 4.859 10.625 20.25 1 92.31 106 ASP A O 1
ATOM 823 N N . LYS A 1 107 ? 4.262 12.438 19.172 1 93.44 107 LYS A N 1
ATOM 824 C CA . LYS A 1 107 ? 3.234 12.734 20.156 1 93.44 107 LYS A CA 1
ATOM 825 C C . LYS A 1 107 ? 1.886 12.148 19.75 1 93.44 107 LYS A C 1
ATOM 827 O O . LYS A 1 107 ? 0.967 12.055 20.562 1 93.44 107 LYS A O 1
ATOM 832 N N . THR A 1 108 ? 1.722 11.82 18.484 1 94.19 108 THR A N 1
ATOM 833 C CA . THR A 1 108 ? 0.47 11.219 18.047 1 94.19 108 THR A CA 1
ATOM 834 C C . THR A 1 108 ? 0.367 9.773 18.531 1 94.19 108 THR A C 1
ATOM 836 O O . THR A 1 108 ? 1.311 8.992 18.375 1 94.19 108 THR A O 1
ATOM 839 N N . ASN A 1 109 ? -0.7 9.477 19.188 1 94.06 109 ASN A N 1
ATOM 840 C CA . ASN A 1 109 ? -0.935 8.102 19.609 1 94.06 109 ASN A CA 1
ATOM 841 C C . ASN A 1 109 ? -1.576 7.277 18.5 1 94.06 109 ASN A C 1
ATOM 843 O O . ASN A 1 109 ? -2.797 7.113 18.453 1 94.06 109 ASN A O 1
ATOM 847 N N . TYR A 1 110 ? -0.801 6.641 17.656 1 95 110 TYR A N 1
ATOM 848 C CA . TYR A 1 110 ? -1.256 5.914 16.469 1 95 110 TYR A CA 1
ATOM 849 C C . TYR A 1 110 ? -2.119 4.723 16.859 1 95 110 TYR A C 1
ATOM 851 O O . TYR A 1 110 ? -3.131 4.441 16.219 1 95 110 TYR A O 1
ATOM 859 N N . LEU A 1 111 ? -1.759 4.078 17.969 1 93.88 111 LEU A N 1
ATOM 860 C CA . LEU A 1 111 ? -2.457 2.871 18.391 1 93.88 111 LEU A CA 1
ATOM 861 C C . LEU A 1 111 ? -3.9 3.184 18.781 1 93.88 111 LEU A C 1
ATOM 863 O O . LEU A 1 111 ? -4.805 2.385 18.516 1 93.88 111 LEU A O 1
ATOM 867 N N . THR A 1 112 ? -4.082 4.297 19.359 1 95.75 112 THR A N 1
ATOM 868 C CA . THR A 1 112 ? -5.434 4.707 19.719 1 95.75 112 THR A CA 1
ATOM 869 C C . THR A 1 112 ? -6.297 4.883 18.469 1 95.75 112 THR A C 1
ATOM 871 O O . THR A 1 112 ? -7.461 4.484 18.453 1 95.75 112 THR A O 1
ATOM 874 N N . PHE A 1 113 ? -5.797 5.473 17.375 1 96.44 113 PHE A N 1
ATOM 875 C CA . PHE A 1 113 ? -6.523 5.629 16.125 1 96.44 113 PHE A CA 1
ATOM 876 C C . PHE A 1 113 ? -6.879 4.27 15.531 1 96.44 113 PHE A C 1
ATOM 878 O O . PHE A 1 113 ? -8.008 4.059 15.086 1 96.44 113 PHE A O 1
ATOM 885 N N . PHE A 1 114 ? -5.879 3.387 15.602 1 94.69 114 PHE A N 1
ATOM 886 C CA . PHE A 1 114 ? -6.086 2.061 15.031 1 94.69 114 PHE A CA 1
ATOM 887 C C . PHE A 1 114 ? -7.211 1.33 15.758 1 94.69 114 PHE A C 1
ATOM 889 O O . PHE A 1 114 ? -8.07 0.716 15.125 1 94.69 114 PHE A O 1
ATOM 896 N N . GLN A 1 115 ? -7.223 1.432 17.078 1 94.25 115 GLN A N 1
ATOM 897 C CA . GLN A 1 115 ? -8.203 0.737 17.891 1 94.25 115 GLN A CA 1
ATOM 898 C C . GLN A 1 115 ? -9.578 1.385 17.766 1 94.25 115 GLN A C 1
ATOM 900 O O . GLN A 1 115 ? -10.57 0.705 17.484 1 94.25 115 GLN A O 1
ATOM 905 N N . GLU A 1 116 ? -9.672 2.664 17.875 1 94.25 116 GLU A N 1
ATOM 906 C CA . GLU A 1 116 ? -10.945 3.375 17.922 1 94.25 116 GLU A CA 1
ATOM 907 C C . GLU A 1 116 ? -11.633 3.363 16.562 1 94.25 116 GLU A C 1
ATOM 909 O O . GLU A 1 116 ? -12.859 3.355 16.484 1 94.25 116 GLU A O 1
ATOM 914 N N . PHE A 1 117 ? -10.852 3.312 15.516 1 95.75 117 PHE A N 1
ATOM 915 C CA . PHE A 1 117 ? -11.438 3.393 14.18 1 95.75 117 PHE A CA 1
ATOM 916 C C . PHE A 1 117 ? -11.273 2.072 13.438 1 95.75 117 PHE A C 1
ATOM 918 O O . PHE A 1 117 ? -11.492 2.006 12.227 1 95.75 117 PHE A O 1
ATOM 925 N N . ASP A 1 118 ? -10.836 1.048 14.086 1 93.06 118 ASP A N 1
ATOM 926 C CA . ASP A 1 118 ? -10.734 -0.312 13.57 1 93.06 118 ASP A CA 1
ATOM 927 C C . ASP A 1 118 ? -9.836 -0.361 12.336 1 93.06 118 ASP A C 1
ATOM 929 O O . ASP A 1 118 ? -10.211 -0.932 11.312 1 93.06 118 ASP A O 1
ATOM 933 N N . MET A 1 119 ? -8.703 0.327 12.438 1 91.81 119 MET A N 1
ATOM 934 C CA . MET A 1 119 ? -7.711 0.307 11.367 1 91.81 119 MET A CA 1
ATOM 935 C C . MET A 1 119 ? -6.68 -0.793 11.602 1 91.81 119 MET A C 1
ATOM 937 O O . MET A 1 119 ? -6.27 -1.03 12.742 1 91.81 119 MET A O 1
ATOM 941 N N . PRO A 1 120 ? -6.277 -1.451 10.547 1 87.5 120 PRO A N 1
ATOM 942 C CA . PRO A 1 120 ? -5.215 -2.441 10.727 1 87.5 120 PRO A CA 1
ATOM 943 C C . PRO A 1 120 ? -3.863 -1.803 11.055 1 87.5 120 PRO A C 1
ATOM 945 O O . PRO A 1 120 ? -3.625 -0.644 10.703 1 87.5 120 PRO A O 1
ATOM 948 N N . ASN A 1 121 ? -3.043 -2.543 11.781 1 88.94 121 ASN A N 1
ATOM 949 C CA . ASN A 1 121 ? -1.696 -2.059 12.078 1 88.94 121 ASN A CA 1
ATOM 950 C C . ASN A 1 121 ? -0.778 -2.195 10.859 1 88.94 121 ASN A C 1
ATOM 952 O O . ASN A 1 121 ? 0.009 -3.141 10.781 1 88.94 121 ASN A O 1
ATOM 956 N N . THR A 1 122 ? -0.907 -1.341 9.867 1 88.75 122 THR A N 1
ATOM 957 C CA . THR A 1 122 ? -0.163 -1.357 8.609 1 88.75 122 THR A CA 1
ATOM 958 C C . THR A 1 122 ? 0.513 -0.012 8.359 1 88.75 122 THR A C 1
ATOM 960 O O . THR A 1 122 ? 0.207 0.975 9.039 1 88.75 122 THR A O 1
ATOM 963 N N . PHE A 1 123 ? 1.441 -0.01 7.508 1 89.19 123 PHE A N 1
ATOM 964 C CA . PHE A 1 123 ? 2.051 1.237 7.062 1 89.19 123 PHE A CA 1
ATOM 965 C C . PHE A 1 123 ? 0.992 2.203 6.543 1 89.19 123 PHE A C 1
ATOM 967 O O . PHE A 1 123 ? 1.064 3.406 6.797 1 89.19 123 PHE A O 1
ATOM 974 N N . ASN A 1 124 ? 0.065 1.654 5.797 1 90.12 124 ASN A N 1
ATOM 975 C CA . ASN A 1 124 ? -0.971 2.514 5.234 1 90.12 124 ASN A CA 1
ATOM 976 C C . ASN A 1 124 ? -1.742 3.25 6.324 1 90.12 124 ASN A C 1
ATOM 978 O O . ASN A 1 124 ? -2.02 4.445 6.199 1 90.12 124 ASN A O 1
ATOM 982 N N . SER A 1 125 ? -2.145 2.58 7.414 1 93.81 125 SER A N 1
ATOM 983 C CA . SER A 1 125 ? -2.85 3.199 8.531 1 93.81 125 SER A CA 1
ATOM 984 C C . SER A 1 125 ? -2.002 4.289 9.18 1 93.81 125 SER A C 1
ATOM 986 O O . SER A 1 125 ? -2.498 5.379 9.469 1 93.81 125 SER A O 1
ATOM 988 N N . TRP A 1 126 ? -0.729 3.932 9.453 1 94.94 126 TRP A N 1
ATOM 989 C CA . TRP A 1 126 ? 0.194 4.914 10.008 1 94.94 126 TRP A CA 1
ATOM 990 C C . TRP A 1 126 ? 0.268 6.156 9.125 1 94.94 126 TRP A C 1
ATOM 992 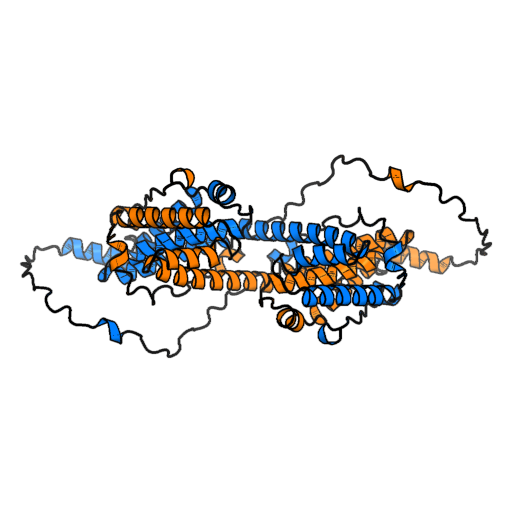O O . TRP A 1 126 ? 0.221 7.281 9.625 1 94.94 126 TRP A O 1
ATOM 1002 N N . PHE A 1 127 ? 0.369 5.914 7.832 1 95.31 127 PHE A N 1
ATOM 1003 C CA . PHE A 1 127 ? 0.511 7.008 6.879 1 95.31 127 PHE A CA 1
ATOM 1004 C C . PHE A 1 127 ? -0.725 7.902 6.891 1 95.31 127 PHE A C 1
ATOM 1006 O O . PHE A 1 127 ? -0.612 9.125 6.832 1 95.31 127 PHE A O 1
ATOM 1013 N N . LEU A 1 128 ? -1.907 7.336 6.965 1 97.12 128 LEU A N 1
ATOM 1014 C CA . LEU A 1 128 ? -3.154 8.094 6.953 1 97.12 128 LEU A CA 1
ATOM 1015 C C . LEU A 1 128 ? -3.258 8.992 8.18 1 97.12 128 LEU A C 1
ATOM 1017 O O . LEU A 1 128 ? -3.666 10.148 8.078 1 97.12 128 LEU A O 1
ATOM 1021 N N . VAL A 1 129 ? -2.912 8.461 9.312 1 97.94 129 VAL A N 1
ATOM 1022 C CA . VAL A 1 129 ? -2.936 9.25 10.547 1 97.94 129 VAL A CA 1
ATOM 1023 C C . VAL A 1 129 ? -1.911 10.375 10.461 1 97.94 129 VAL A C 1
ATOM 1025 O O . VAL A 1 129 ? -2.209 11.523 10.812 1 97.94 129 VAL A O 1
ATOM 1028 N N . THR A 1 130 ? -0.732 10.016 9.969 1 97.94 130 THR A N 1
ATOM 1029 C CA . THR A 1 130 ? 0.321 11.016 9.812 1 97.94 130 THR A CA 1
ATOM 1030 C C . THR A 1 130 ? -0.101 12.094 8.82 1 97.94 130 THR A C 1
ATOM 1032 O O . THR A 1 130 ? 0.065 13.289 9.086 1 97.94 130 THR A O 1
ATOM 1035 N N . GLU A 1 131 ? -0.621 11.641 7.723 1 98.06 131 GLU A N 1
ATOM 1036 C CA . GLU A 1 131 ? -1.09 12.539 6.672 1 98.06 131 GLU A CA 1
ATOM 1037 C C . GLU A 1 131 ? -2.096 13.547 7.219 1 98.06 131 GLU A C 1
ATOM 1039 O O . GLU A 1 131 ? -2.016 14.742 6.914 1 98.06 131 GLU A O 1
ATOM 1044 N N . LEU A 1 132 ? -3.016 13.094 8.008 1 98.38 132 LEU A N 1
ATOM 1045 C CA . LEU A 1 132 ? -4.047 13.945 8.586 1 98.38 132 LEU A CA 1
ATOM 1046 C C . LEU A 1 132 ? -3.43 15.031 9.461 1 98.38 132 LEU A C 1
ATOM 1048 O O . LEU A 1 132 ? -3.793 16.203 9.344 1 98.38 132 LEU A O 1
ATOM 1052 N N . HIS A 1 133 ? -2.549 14.641 10.281 1 98.5 133 HIS A N 1
ATOM 1053 C CA . HIS A 1 133 ? -1.924 15.578 11.211 1 98.5 133 HIS A CA 1
ATOM 1054 C C . HIS A 1 133 ? -1.006 16.547 10.477 1 98.5 133 HIS A C 1
ATOM 1056 O O . HIS A 1 133 ? -0.948 17.734 10.82 1 98.5 133 HIS A O 1
ATOM 1062 N N . VAL A 1 134 ? -0.264 16.031 9.508 1 98.12 134 VAL A N 1
ATOM 1063 C CA . VAL A 1 134 ? 0.585 16.891 8.695 1 98.12 134 VAL A CA 1
ATOM 1064 C C . VAL A 1 134 ? -0.274 17.922 7.969 1 98.12 134 VAL A C 1
ATOM 1066 O O . VAL A 1 134 ? 0.078 19.109 7.91 1 98.12 134 VAL A O 1
ATOM 1069 N N . TRP A 1 135 ? -1.41 17.453 7.453 1 98.12 135 TRP A N 1
ATOM 1070 C CA . TRP A 1 135 ? -2.338 18.359 6.793 1 98.12 135 TRP A CA 1
ATOM 1071 C C . TRP A 1 135 ? -2.73 19.516 7.719 1 98.12 135 TRP A C 1
ATOM 1073 O O . TRP A 1 135 ? -2.711 20.672 7.316 1 98.12 135 TRP A O 1
ATOM 1083 N N . MET A 1 136 ? -3.039 19.25 8.945 1 97.69 136 MET A N 1
ATOM 1084 C CA . MET A 1 136 ? -3.459 20.281 9.898 1 97.69 136 MET A CA 1
ATOM 1085 C C . MET A 1 136 ? -2.32 21.25 10.188 1 97.69 136 MET A C 1
ATOM 1087 O O . MET A 1 136 ? -2.549 22.453 10.367 1 97.69 136 MET A O 1
ATOM 1091 N N . LEU A 1 137 ? -1.104 20.734 10.25 1 96.75 137 LEU A N 1
ATOM 1092 C CA . LEU A 1 137 ? 0.049 21.625 10.391 1 96.75 137 LEU A CA 1
ATOM 1093 C C . LEU A 1 137 ? 0.176 22.547 9.188 1 96.75 137 LEU A C 1
ATOM 1095 O O . LEU A 1 137 ? 0.496 23.734 9.344 1 96.75 137 LEU A O 1
ATOM 1099 N N . LEU A 1 138 ? -0.022 21.984 8 1 95.38 138 LEU A N 1
ATOM 1100 C CA . LEU A 1 138 ? 0.086 22.766 6.777 1 95.38 138 LEU A CA 1
ATOM 1101 C C . LEU A 1 138 ? -0.96 23.875 6.75 1 95.38 138 LEU A C 1
ATOM 1103 O O . LEU A 1 138 ? -0.682 24.984 6.289 1 95.38 138 LEU A O 1
ATOM 1107 N N . LEU A 1 139 ? -2.117 23.562 7.23 1 93.81 139 LEU A N 1
ATOM 1108 C CA . LEU A 1 139 ? -3.172 24.562 7.336 1 93.81 139 LEU A CA 1
ATOM 1109 C C . LEU A 1 139 ? -2.711 25.75 8.18 1 93.81 139 LEU A C 1
ATOM 1111 O O . LEU A 1 139 ? -2.877 26.906 7.777 1 93.81 139 LEU A O 1
ATOM 1115 N N . ARG A 1 140 ? -2.121 25.422 9.305 1 93.75 140 ARG A N 1
ATOM 1116 C CA . ARG A 1 140 ? -1.665 26.469 10.203 1 93.75 140 ARG A CA 1
ATOM 1117 C C . ARG A 1 140 ? -0.501 27.25 9.602 1 93.75 140 ARG A C 1
ATOM 1119 O O . ARG A 1 140 ? -0.394 28.453 9.781 1 93.75 140 ARG A O 1
ATOM 1126 N N . ALA A 1 141 ? 0.423 26.531 8.961 1 91.56 141 ALA A N 1
ATOM 1127 C CA . ALA A 1 141 ? 1.571 27.188 8.336 1 91.56 141 ALA A CA 1
ATOM 1128 C C . ALA A 1 141 ? 1.123 28.203 7.285 1 91.56 141 ALA A C 1
ATOM 1130 O O . ALA A 1 141 ? 1.702 29.281 7.176 1 91.56 141 ALA A O 1
ATOM 1131 N N . MET A 1 142 ? 0.084 27.875 6.609 1 87.38 142 MET A N 1
ATOM 1132 C CA . MET A 1 142 ? -0.391 28.719 5.523 1 87.38 142 MET A CA 1
ATOM 1133 C C . MET A 1 142 ? -1.161 29.922 6.07 1 87.38 142 MET A C 1
ATOM 1135 O O . MET A 1 142 ? -1.37 30.906 5.359 1 87.38 142 MET A O 1
ATOM 1139 N N . ALA A 1 143 ? -1.561 29.781 7.234 1 81.88 143 ALA A N 1
ATOM 1140 C CA . ALA A 1 143 ? -2.291 30.891 7.859 1 81.88 143 ALA A CA 1
ATOM 1141 C C . ALA A 1 143 ? -1.345 32 8.273 1 81.88 143 ALA A C 1
ATOM 1143 O O . ALA A 1 143 ? -1.784 33.125 8.578 1 81.88 143 ALA A O 1
ATOM 1144 N N . GLU A 1 144 ? -0.062 31.766 8.227 1 75.69 144 GLU A N 1
ATOM 1145 C CA . GLU A 1 144 ? 0.901 32.781 8.609 1 75.69 144 GLU A CA 1
ATOM 1146 C C . GLU A 1 144 ? 0.937 33.938 7.586 1 75.69 144 GLU A C 1
ATOM 1148 O O . GLU A 1 144 ? 0.899 33.688 6.379 1 75.69 144 GLU A O 1
ATOM 1153 N N . GLY A 1 145 ? 0.198 35.156 7.648 1 57.16 145 GLY A N 1
ATOM 1154 C CA . GLY A 1 145 ? -0.037 36.438 7.031 1 57.16 145 GLY A CA 1
ATOM 1155 C C . GLY A 1 145 ? 0.704 36.625 5.723 1 57.16 145 GLY A C 1
ATOM 1156 O O . GLY A 1 145 ? 1.479 35.75 5.316 1 57.16 145 GLY A O 1
ATOM 1157 N N . PRO A 1 146 ? 0.262 37.688 4.848 1 54.12 146 PRO A N 1
ATOM 1158 C CA . PRO A 1 146 ? 0.692 38.031 3.496 1 54.12 146 PRO A CA 1
ATOM 1159 C C . PRO A 1 146 ? 2.211 38.062 3.346 1 54.12 146 PRO A C 1
ATOM 1161 O O . PRO A 1 146 ? 2.74 37.562 2.342 1 54.12 146 PRO A O 1
ATOM 1164 N N . GLU A 1 147 ? 3.014 38.906 4.105 1 50.62 147 GLU A N 1
ATOM 1165 C CA . GLU A 1 147 ? 4.473 38.906 4.043 1 50.62 147 GLU A CA 1
ATOM 1166 C C . GLU A 1 147 ? 5.043 37.531 4.301 1 50.62 147 GLU A C 1
ATOM 1168 O O . GLU A 1 147 ? 6.086 37.156 3.756 1 50.62 147 GLU A O 1
ATOM 1173 N N . SER A 1 148 ? 4.145 36.688 4.961 1 56.03 148 SER A N 1
ATOM 1174 C CA . SER A 1 148 ? 4.422 35.406 5.59 1 56.03 148 SER A CA 1
ATOM 1175 C C . SER A 1 148 ? 4.066 34.25 4.664 1 56.03 148 SER A C 1
ATOM 1177 O O . SER A 1 148 ? 4.43 33.094 4.93 1 56.03 148 SER A O 1
ATOM 1179 N N . GLY A 1 149 ? 3.6 34.688 3.52 1 67.75 149 GLY A N 1
ATOM 1180 C CA . GLY A 1 149 ? 3.16 33.688 2.584 1 67.75 149 GLY A CA 1
ATOM 1181 C C . GLY A 1 149 ? 4.297 32.812 2.068 1 67.75 149 GLY A C 1
ATOM 1182 O O . GLY A 1 149 ? 4.164 31.594 1.982 1 67.75 149 GLY A O 1
ATOM 1183 N N . GLU A 1 150 ? 5.418 33.531 1.786 1 79.62 150 GLU A N 1
ATOM 1184 C CA . GLU A 1 150 ? 6.57 32.75 1.311 1 79.62 150 GLU A CA 1
ATOM 1185 C C . GLU A 1 150 ? 7.133 31.875 2.412 1 79.62 150 GLU A C 1
ATOM 1187 O O . GLU A 1 150 ? 7.547 30.734 2.148 1 79.62 150 GLU A O 1
ATOM 1192 N N . ASP A 1 151 ? 7.102 32.5 3.615 1 83.69 151 ASP A N 1
ATOM 1193 C CA . ASP A 1 151 ? 7.594 31.703 4.746 1 83.69 151 ASP A CA 1
ATOM 1194 C C . ASP A 1 151 ? 6.703 30.5 5.012 1 83.69 151 ASP A C 1
ATOM 1196 O O . ASP A 1 151 ? 7.199 29.406 5.293 1 83.69 151 ASP A O 1
ATOM 1200 N N . GLY A 1 152 ? 5.379 30.719 4.875 1 86.5 152 GLY A N 1
ATOM 1201 C CA . GLY A 1 152 ? 4.43 29.625 5.07 1 86.5 152 GLY A CA 1
ATOM 1202 C C . GLY A 1 152 ? 4.582 28.516 4.051 1 86.5 152 GLY A C 1
ATOM 1203 O O . GLY A 1 152 ? 4.555 27.344 4.406 1 86.5 152 GLY A O 1
ATOM 1204 N N . ARG A 1 153 ? 4.762 28.969 2.84 1 87.81 153 ARG A N 1
ATOM 1205 C CA . ARG A 1 153 ? 4.945 27.984 1.771 1 87.81 153 ARG A CA 1
ATOM 1206 C C . ARG A 1 153 ? 6.242 27.203 1.959 1 87.81 153 ARG A C 1
ATOM 1208 O O . ARG A 1 153 ? 6.281 26 1.725 1 87.81 153 ARG A O 1
ATOM 1215 N N . PHE A 1 154 ? 7.25 27.984 2.332 1 89.25 154 PHE A N 1
ATOM 1216 C CA . PHE A 1 154 ? 8.531 27.328 2.578 1 89.25 154 PHE A CA 1
ATOM 1217 C C . PHE A 1 154 ? 8.414 26.312 3.707 1 89.25 154 PHE A C 1
ATOM 1219 O O . PHE A 1 154 ? 8.914 25.188 3.594 1 89.25 154 PHE A O 1
ATOM 1226 N N . MET A 1 155 ? 7.711 26.609 4.781 1 90.94 155 MET A N 1
ATOM 1227 C CA . MET A 1 155 ? 7.504 25.719 5.914 1 90.94 155 MET A CA 1
ATOM 1228 C C . MET A 1 155 ? 6.691 24.5 5.5 1 90.94 155 MET A C 1
ATOM 1230 O O . MET A 1 155 ? 7.023 23.375 5.879 1 90.94 155 MET A O 1
ATOM 1234 N N . ARG A 1 156 ? 5.652 24.781 4.758 1 93.06 156 ARG A N 1
ATOM 1235 C CA . ARG A 1 156 ? 4.82 23.688 4.258 1 93.06 156 ARG A CA 1
ATOM 1236 C C . ARG A 1 156 ? 5.66 22.656 3.506 1 93.06 156 ARG A C 1
ATOM 1238 O O . ARG A 1 156 ? 5.562 21.453 3.766 1 93.06 156 ARG A O 1
ATOM 1245 N N . ASN A 1 157 ? 6.5 23.156 2.654 1 92.31 157 ASN A N 1
ATOM 1246 C CA . ASN A 1 157 ? 7.348 22.266 1.867 1 92.31 157 ASN A CA 1
ATOM 1247 C C . ASN A 1 157 ? 8.32 21.484 2.752 1 92.31 157 ASN A C 1
ATOM 1249 O O . ASN A 1 157 ? 8.547 20.297 2.535 1 92.31 157 ASN A O 1
ATOM 1253 N N . CYS A 1 158 ? 8.852 22.156 3.709 1 93 158 CYS A N 1
ATOM 1254 C CA . CYS A 1 158 ? 9.805 21.516 4.602 1 93 158 CYS A CA 1
ATOM 1255 C C . CYS A 1 158 ? 9.133 20.453 5.453 1 93 158 CYS A C 1
ATOM 1257 O O . CYS A 1 158 ? 9.703 19.375 5.688 1 93 158 CYS A O 1
ATOM 1259 N N . ILE A 1 159 ? 7.922 20.703 5.91 1 96 159 ILE A N 1
ATOM 1260 C CA . ILE A 1 159 ? 7.18 19.734 6.711 1 96 159 ILE A CA 1
ATOM 1261 C C . ILE A 1 159 ? 6.871 18.5 5.871 1 96 159 ILE A C 1
ATOM 1263 O O . ILE A 1 159 ? 7.074 17.375 6.324 1 96 159 ILE A O 1
ATOM 1267 N N . VAL A 1 160 ? 6.398 18.719 4.672 1 95.38 160 VAL A N 1
ATOM 1268 C CA . VAL A 1 160 ? 6.062 17.625 3.762 1 95.38 160 VAL A CA 1
ATOM 1269 C C . VAL A 1 160 ? 7.316 16.812 3.438 1 95.38 160 VAL A C 1
ATOM 1271 O O . VAL A 1 160 ? 7.281 15.586 3.416 1 95.38 160 VAL A O 1
ATOM 1274 N N . GLU A 1 161 ? 8.398 17.516 3.244 1 93.19 161 GLU A N 1
ATOM 1275 C CA . GLU A 1 161 ? 9.672 16.844 3.002 1 93.19 161 GLU A CA 1
ATOM 1276 C C . GLU A 1 161 ? 10.055 15.938 4.172 1 93.19 161 GLU A C 1
ATOM 1278 O O . GLU A 1 161 ? 10.516 14.812 3.973 1 93.19 161 GLU A O 1
ATOM 1283 N N . ALA A 1 162 ? 9.906 16.484 5.301 1 93.94 162 ALA A N 1
ATOM 1284 C CA . ALA A 1 162 ? 10.211 15.711 6.496 1 93.94 162 ALA A CA 1
ATOM 1285 C C . ALA A 1 162 ? 9.328 14.469 6.594 1 93.94 162 ALA A C 1
ATOM 1287 O O . ALA A 1 162 ? 9.797 13.383 6.938 1 93.94 162 ALA A O 1
ATOM 1288 N N . MET A 1 163 ? 8.109 14.586 6.254 1 95.69 163 MET A N 1
ATOM 1289 C CA . MET A 1 163 ? 7.172 13.469 6.281 1 95.69 163 MET A CA 1
ATOM 1290 C C . MET A 1 163 ? 7.586 12.383 5.293 1 95.69 163 MET A C 1
ATOM 1292 O O . MET A 1 163 ? 7.582 11.203 5.629 1 95.69 163 MET A O 1
ATOM 1296 N N . TRP A 1 164 ? 7.895 12.734 4.113 1 92.31 164 TRP A N 1
ATOM 1297 C CA . TRP A 1 164 ? 8.266 11.773 3.086 1 92.31 164 TRP A CA 1
ATOM 1298 C C . TRP A 1 164 ? 9.578 11.086 3.43 1 92.31 164 TRP A C 1
ATOM 1300 O O . TRP A 1 164 ? 9.75 9.891 3.174 1 92.31 164 TRP A O 1
ATOM 1310 N N . GLY A 1 165 ? 10.516 11.906 4.02 1 89.75 165 GLY A N 1
ATOM 1311 C CA . GLY A 1 165 ? 11.742 11.289 4.504 1 89.75 165 GLY A CA 1
ATOM 1312 C C . GLY A 1 165 ? 11.5 10.156 5.484 1 89.75 165 GLY A C 1
ATOM 1313 O O . GLY A 1 165 ? 12.156 9.117 5.414 1 89.75 165 GLY A O 1
ATOM 1314 N N . ASP A 1 166 ? 10.586 10.383 6.289 1 91.12 166 ASP A N 1
ATOM 1315 C CA . ASP A 1 166 ? 10.211 9.383 7.281 1 91.12 166 ASP A CA 1
ATOM 1316 C C . ASP A 1 166 ? 9.469 8.219 6.633 1 91.12 166 ASP A C 1
ATOM 1318 O O . ASP A 1 166 ? 9.695 7.055 6.977 1 91.12 166 ASP A O 1
ATOM 1322 N N . SER A 1 167 ? 8.578 8.477 5.656 1 91.06 167 SER A N 1
ATOM 1323 C CA . SER A 1 167 ? 7.684 7.5 5.043 1 91.06 167 SER A CA 1
ATOM 1324 C C . SER A 1 167 ? 8.445 6.551 4.129 1 91.06 167 SER A C 1
ATOM 1326 O O . SER A 1 167 ? 8.016 5.418 3.898 1 91.06 167 SER A O 1
ATOM 1328 N N . VAL A 1 168 ? 9.523 6.98 3.58 1 87.44 168 VAL A N 1
ATOM 1329 C CA . VAL A 1 168 ? 10.273 6.156 2.641 1 87.44 168 VAL A CA 1
ATOM 1330 C C . VAL A 1 168 ? 11.523 5.609 3.318 1 87.44 168 VAL A C 1
ATOM 1332 O O . VAL A 1 168 ? 12.453 5.156 2.645 1 87.44 168 VAL A O 1
ATOM 1335 N N . SER A 1 169 ? 11.547 5.719 4.586 1 86.06 169 SER A N 1
ATOM 1336 C CA . SER A 1 169 ? 12.664 5.148 5.332 1 86.06 169 SER A CA 1
ATOM 1337 C C . SER A 1 169 ? 12.742 3.639 5.145 1 86.06 169 SER A C 1
ATOM 1339 O O . SER A 1 169 ? 11.75 3.002 4.785 1 86.06 169 SER A O 1
ATOM 1341 N N . SER A 1 170 ? 13.914 3.109 5.41 1 79.94 170 SER A N 1
ATOM 1342 C CA . SER A 1 170 ? 14.133 1.674 5.27 1 79.94 170 SER A CA 1
ATOM 1343 C C . SER A 1 170 ? 13.203 0.881 6.18 1 79.94 170 SER A C 1
ATOM 1345 O O . SER A 1 170 ? 12.688 -0.169 5.789 1 79.94 170 SER A O 1
ATOM 1347 N N . SER A 1 171 ? 13.055 1.363 7.367 1 86.88 171 SER A N 1
ATOM 1348 C CA . SER A 1 171 ? 12.195 0.677 8.32 1 86.88 171 SER A CA 1
ATOM 1349 C C . SER A 1 171 ? 10.758 0.624 7.832 1 86.88 171 SER A C 1
ATOM 1351 O O . SER A 1 171 ? 10.086 -0.406 7.953 1 86.88 171 SER A O 1
ATOM 1353 N N . ARG A 1 172 ? 10.305 1.678 7.203 1 87.69 172 ARG A N 1
ATOM 1354 C CA . ARG A 1 172 ? 8.922 1.745 6.73 1 87.69 172 ARG A CA 1
ATOM 1355 C C . ARG A 1 172 ? 8.727 0.886 5.488 1 87.69 172 ARG A C 1
ATOM 1357 O O . ARG A 1 172 ? 7.703 0.22 5.34 1 87.69 172 ARG A O 1
ATOM 1364 N N . ILE A 1 173 ? 9.648 0.919 4.641 1 82.5 173 ILE A N 1
ATOM 1365 C CA . ILE A 1 173 ? 9.594 0.084 3.445 1 82.5 173 ILE A CA 1
ATOM 1366 C C . ILE A 1 173 ? 9.586 -1.39 3.846 1 82.5 173 ILE A C 1
ATOM 1368 O O . ILE A 1 173 ? 8.812 -2.186 3.307 1 82.5 173 ILE A O 1
ATOM 1372 N N . ARG A 1 174 ? 10.461 -1.717 4.781 1 82.38 174 ARG A N 1
ATOM 1373 C CA . ARG A 1 174 ? 10.508 -3.086 5.281 1 82.38 174 ARG A CA 1
ATOM 1374 C C . ARG A 1 174 ? 9.156 -3.496 5.871 1 82.38 174 ARG A C 1
ATOM 1376 O O . ARG A 1 174 ? 8.695 -4.621 5.66 1 82.38 174 ARG A O 1
ATOM 1383 N N . GLN A 1 175 ? 8.586 -2.646 6.609 1 86.75 175 GLN A N 1
ATOM 1384 C CA . GLN A 1 175 ? 7.273 -2.914 7.18 1 86.75 175 GLN A CA 1
ATOM 1385 C C . GLN A 1 175 ? 6.242 -3.184 6.086 1 86.75 175 GLN A C 1
ATOM 1387 O O . GLN A 1 175 ? 5.426 -4.098 6.211 1 86.75 175 GLN A O 1
ATOM 1392 N N . GLN A 1 176 ? 6.309 -2.436 5.055 1 86.19 176 GLN A N 1
ATOM 1393 C CA . GLN A 1 176 ? 5.383 -2.598 3.936 1 86.19 176 GLN A CA 1
ATOM 1394 C C . GLN A 1 176 ? 5.574 -3.949 3.256 1 86.19 176 GLN A C 1
ATOM 1396 O O . GLN A 1 176 ? 4.598 -4.625 2.916 1 86.19 176 GLN A O 1
ATOM 1401 N N . ILE A 1 177 ? 6.773 -4.266 3.094 1 84.75 177 ILE A N 1
ATOM 1402 C CA . ILE A 1 177 ? 7.09 -5.531 2.445 1 84.75 177 ILE A CA 1
ATOM 1403 C C . ILE A 1 177 ? 6.621 -6.691 3.322 1 84.75 177 ILE A C 1
ATOM 1405 O O . ILE A 1 177 ? 6.051 -7.664 2.82 1 84.75 177 ILE A O 1
ATOM 1409 N N . GLU A 1 178 ? 6.875 -6.605 4.59 1 87.56 178 GLU A N 1
ATOM 1410 C CA . GLU A 1 178 ? 6.445 -7.641 5.527 1 87.56 178 GLU A CA 1
ATOM 1411 C C . GLU A 1 178 ? 4.93 -7.812 5.5 1 87.56 178 GLU A C 1
ATOM 1413 O O . GLU A 1 178 ? 4.426 -8.938 5.508 1 87.56 178 GLU A O 1
ATOM 1418 N N . GLU A 1 179 ? 4.258 -6.734 5.453 1 89.12 179 GLU A N 1
ATOM 1419 C CA . GLU A 1 179 ? 2.799 -6.781 5.395 1 89.12 179 GLU A CA 1
ATOM 1420 C C . GLU A 1 179 ? 2.32 -7.457 4.113 1 89.12 179 GLU A C 1
ATOM 1422 O O . GLU A 1 179 ? 1.41 -8.289 4.148 1 89.12 179 GLU A O 1
ATOM 1427 N N . LEU A 1 180 ? 2.943 -7.098 3.027 1 90.06 180 LEU A N 1
ATOM 1428 C CA . LEU A 1 180 ? 2.588 -7.691 1.744 1 90.06 180 LEU A CA 1
ATOM 1429 C C . LEU A 1 180 ? 2.875 -9.188 1.74 1 90.06 180 LEU A C 1
ATOM 1431 O O . LEU A 1 180 ? 2.086 -9.977 1.211 1 90.06 180 LEU A O 1
ATOM 1435 N N . SER A 1 181 ? 3.98 -9.531 2.342 1 90.56 181 SER A N 1
ATOM 1436 C CA . SER A 1 181 ? 4.359 -10.938 2.439 1 90.56 181 SER A CA 1
ATOM 1437 C C . SER A 1 181 ? 3.338 -11.727 3.252 1 90.56 181 SER A C 1
ATOM 1439 O O . SER A 1 181 ? 2.992 -12.859 2.896 1 90.56 181 SER A O 1
ATOM 1441 N N . GLU A 1 182 ? 2.918 -11.141 4.352 1 90.81 182 GLU A N 1
ATOM 1442 C CA . GLU A 1 182 ? 1.905 -11.789 5.176 1 90.81 182 GLU A CA 1
ATOM 1443 C C . GLU A 1 182 ? 0.605 -11.984 4.402 1 90.81 182 GLU A C 1
ATOM 1445 O O . GLU A 1 182 ? -0.009 -13.055 4.469 1 90.81 182 GLU A O 1
ATOM 1450 N N . GLN A 1 183 ? 0.235 -10.992 3.703 1 92.56 183 GLN A N 1
ATOM 1451 C CA . GLN A 1 183 ? -0.966 -11.086 2.879 1 92.56 183 GLN A CA 1
ATOM 1452 C C . GLN A 1 183 ? -0.808 -12.141 1.79 1 92.56 183 GLN A C 1
ATOM 1454 O O . GLN A 1 183 ? -1.752 -12.875 1.489 1 92.56 183 GLN A O 1
ATOM 1459 N N . PHE A 1 184 ? 0.341 -12.211 1.174 1 94.75 184 PHE A N 1
ATOM 1460 C CA . PHE A 1 184 ? 0.646 -13.195 0.147 1 94.75 184 PHE A CA 1
ATOM 1461 C C . PHE A 1 184 ? 0.5 -14.609 0.697 1 94.75 184 PHE A C 1
ATOM 1463 O O . PHE A 1 184 ? -0.158 -15.453 0.087 1 94.75 184 PHE A O 1
ATOM 1470 N N . GLN A 1 185 ? 1.062 -14.852 1.875 1 93.56 185 GLN A N 1
ATOM 1471 C CA . GLN A 1 185 ? 0.995 -16.172 2.502 1 93.56 185 GLN A CA 1
ATOM 1472 C C . GLN A 1 185 ? -0.447 -16.562 2.818 1 93.56 185 GLN A C 1
ATOM 1474 O O . GLN A 1 185 ? -0.861 -17.688 2.561 1 93.56 185 GLN A O 1
ATOM 1479 N N . ALA A 1 186 ? -1.132 -15.609 3.34 1 93.38 186 ALA A N 1
ATOM 1480 C CA . ALA A 1 186 ? -2.537 -15.859 3.648 1 93.38 186 ALA A CA 1
ATOM 1481 C C . ALA A 1 186 ? -3.334 -16.156 2.381 1 93.38 186 ALA A C 1
ATOM 1483 O O . ALA A 1 186 ? -4.215 -17.016 2.383 1 93.38 186 ALA A O 1
ATOM 1484 N N . ALA A 1 187 ? -3.01 -15.477 1.324 1 96.19 187 ALA A N 1
ATOM 1485 C CA . ALA A 1 187 ? -3.699 -15.664 0.05 1 96.19 187 ALA A CA 1
ATOM 1486 C C . ALA A 1 187 ? -3.461 -17.062 -0.502 1 96.19 187 ALA A C 1
ATOM 1488 O O . ALA A 1 187 ? -4.395 -17.734 -0.958 1 96.19 187 ALA A O 1
ATOM 1489 N N . LEU A 1 188 ? -2.211 -17.5 -0.451 1 95.62 188 LEU A N 1
ATOM 1490 C CA . LEU A 1 188 ? -1.879 -18.828 -0.956 1 95.62 188 LEU A CA 1
ATOM 1491 C C . LEU A 1 188 ? -2.689 -19.906 -0.235 1 95.62 188 LEU A C 1
ATOM 1493 O O . LEU A 1 188 ? -3.23 -20.812 -0.872 1 95.62 188 LEU A O 1
ATOM 1497 N N . ILE A 1 189 ? -2.812 -19.75 1.085 1 94.62 189 ILE A N 1
ATOM 1498 C CA . ILE A 1 189 ? -3.543 -20.719 1.895 1 94.62 189 ILE A CA 1
ATOM 1499 C C . ILE A 1 189 ? -5.023 -20.688 1.52 1 94.62 189 ILE A C 1
ATOM 1501 O O . ILE A 1 189 ? -5.641 -21.75 1.322 1 94.62 189 ILE A O 1
ATOM 1505 N N . ALA A 1 190 ? -5.551 -19.562 1.37 1 96.06 190 ALA A N 1
ATOM 1506 C CA . ALA A 1 190 ? -6.965 -19.406 1.039 1 96.06 190 ALA A CA 1
ATOM 1507 C C . ALA A 1 190 ? -7.262 -19.938 -0.358 1 96.06 190 ALA A C 1
ATOM 1509 O O . ALA A 1 190 ? -8.258 -20.641 -0.562 1 96.06 190 ALA A O 1
ATOM 1510 N N . TYR A 1 191 ? -6.406 -19.641 -1.341 1 97.31 191 TYR A N 1
ATOM 1511 C CA . TYR A 1 191 ? -6.586 -20.125 -2.709 1 97.31 191 TYR A CA 1
ATOM 1512 C C . TYR A 1 191 ? -6.488 -21.641 -2.777 1 97.31 191 TYR A C 1
ATOM 1514 O O . TYR A 1 191 ? -7.281 -22.297 -3.461 1 97.31 191 TYR A O 1
ATOM 1522 N N . ASP A 1 192 ? -5.539 -22.188 -2.031 1 94.38 192 ASP A N 1
ATOM 1523 C CA . ASP A 1 192 ? -5.379 -23.641 -1.988 1 94.38 192 ASP A CA 1
ATOM 1524 C C . ASP A 1 192 ? -6.637 -24.312 -1.442 1 94.38 192 ASP A C 1
ATOM 1526 O O . ASP A 1 192 ? -7.109 -25.312 -2.004 1 94.38 192 ASP A O 1
ATOM 1530 N N . GLU A 1 193 ? -7.121 -23.766 -0.326 1 94.94 193 GLU A N 1
ATOM 1531 C CA . GLU A 1 193 ? -8.359 -24.297 0.248 1 94.94 193 GLU A CA 1
ATOM 1532 C C . GLU A 1 193 ? -9.516 -24.172 -0.734 1 94.94 193 GLU A C 1
ATOM 1534 O O . GLU A 1 193 ? -10.328 -25.094 -0.86 1 94.94 193 GLU A O 1
ATOM 1539 N N . GLY A 1 194 ? -9.57 -23.078 -1.409 1 95.38 194 GLY A N 1
ATOM 1540 C CA . GLY A 1 194 ? -10.641 -22.812 -2.361 1 95.38 194 GLY A CA 1
ATOM 1541 C C . GLY A 1 194 ? -10.609 -23.75 -3.553 1 95.38 194 GLY A C 1
ATOM 1542 O O . GLY A 1 194 ? -11.641 -24.328 -3.916 1 95.38 194 GLY A O 1
ATOM 1543 N N . ILE A 1 195 ? -9.469 -23.922 -4.141 1 94.38 195 ILE A N 1
ATOM 1544 C CA . ILE A 1 195 ? -9.352 -24.703 -5.363 1 94.38 195 ILE A CA 1
ATOM 1545 C C . ILE A 1 195 ? -9.656 -26.172 -5.066 1 94.38 195 ILE A C 1
ATOM 1547 O O . ILE A 1 195 ? -10.141 -26.906 -5.934 1 94.38 195 ILE A O 1
ATOM 1551 N N . MET A 1 196 ? -9.359 -26.594 -3.822 1 91.94 196 MET A N 1
ATOM 1552 C CA . MET A 1 196 ? -9.555 -27.984 -3.424 1 91.94 196 MET A CA 1
ATOM 1553 C C . MET A 1 196 ? -10.992 -28.219 -2.953 1 91.94 196 MET A C 1
ATOM 1555 O O . MET A 1 196 ? -11.391 -29.359 -2.697 1 91.94 196 MET A O 1
ATOM 1559 N N . SER A 1 197 ? -11.75 -27.203 -2.797 1 92.38 197 SER A N 1
ATOM 1560 C CA . SER A 1 197 ? -13.125 -27.281 -2.303 1 92.38 197 SER A CA 1
ATOM 1561 C C . SER A 1 197 ? -14.125 -26.922 -3.393 1 92.38 197 SER A C 1
ATOM 1563 O O . SER A 1 197 ? -13.93 -27.25 -4.562 1 92.38 197 SER A O 1
ATOM 1565 N N . GLU A 1 198 ? -15.242 -26.281 -3.064 1 92.75 198 GLU A N 1
ATOM 1566 C CA . GLU A 1 198 ? -16.281 -25.859 -4 1 92.75 198 GLU A CA 1
ATOM 1567 C C . GLU A 1 198 ? -15.977 -24.469 -4.562 1 92.75 198 GLU A C 1
ATOM 1569 O O . GLU A 1 198 ? -15.219 -23.703 -3.959 1 92.75 198 GLU A O 1
ATOM 1574 N N . ASP A 1 199 ? -16.531 -24.281 -5.703 1 94.44 199 ASP A N 1
ATOM 1575 C CA . ASP A 1 199 ? -16.312 -23.016 -6.375 1 94.44 199 ASP A CA 1
ATOM 1576 C C . ASP A 1 199 ? -16.734 -21.844 -5.484 1 94.44 199 ASP A C 1
ATOM 1578 O O . ASP A 1 199 ? -16.141 -20.75 -5.562 1 94.44 199 ASP A O 1
ATOM 1582 N N . ARG A 1 200 ? -17.703 -22.094 -4.598 1 94.5 200 ARG A N 1
ATOM 1583 C CA . ARG A 1 200 ? -18.141 -21.031 -3.693 1 94.5 200 ARG A CA 1
ATOM 1584 C C . ARG A 1 200 ? -17 -20.625 -2.754 1 94.5 200 ARG A C 1
ATOM 1586 O O . ARG A 1 200 ? -16.844 -19.453 -2.436 1 94.5 200 ARG A O 1
ATOM 1593 N N . VAL A 1 201 ? -16.25 -21.625 -2.332 1 95.75 201 VAL A N 1
ATOM 1594 C CA . VAL A 1 201 ? -15.141 -21.375 -1.413 1 95.75 201 VAL A CA 1
ATOM 1595 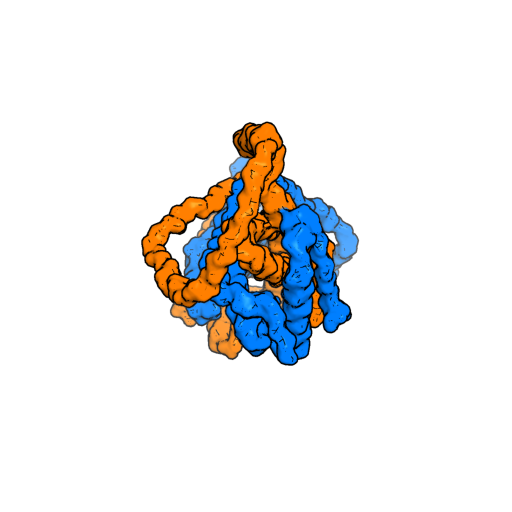C C . VAL A 1 201 ? -14.023 -20.625 -2.143 1 95.75 201 VAL A C 1
ATOM 1597 O O . VAL A 1 201 ? -13.469 -19.672 -1.615 1 95.75 201 VAL A O 1
ATOM 1600 N N . LEU A 1 202 ? -13.711 -21.078 -3.389 1 96.62 202 LEU A N 1
ATOM 1601 C CA . LEU A 1 202 ? -12.719 -20.375 -4.195 1 96.62 202 LEU A CA 1
ATOM 1602 C C . LEU A 1 202 ? -13.156 -18.938 -4.48 1 96.62 202 LEU A C 1
ATOM 1604 O O . LEU A 1 202 ? -12.359 -18.016 -4.383 1 96.62 202 LEU A O 1
ATOM 1608 N N . ALA A 1 203 ? -14.422 -18.75 -4.781 1 97.31 203 ALA A N 1
ATOM 1609 C CA . A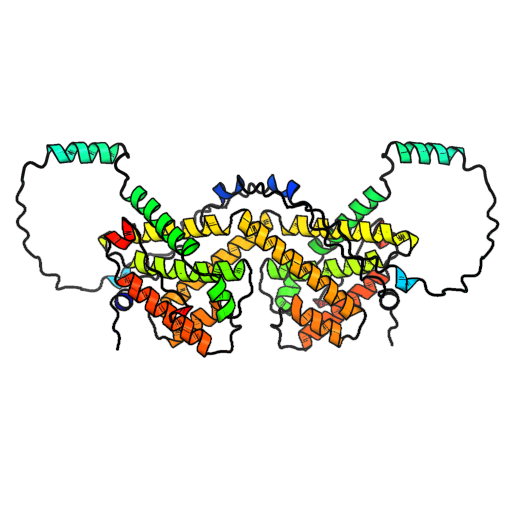LA A 1 203 ? -14.969 -17.422 -5.051 1 97.31 203 ALA A CA 1
ATOM 1610 C C . ALA A 1 203 ? -14.805 -16.516 -3.84 1 97.31 203 ALA A C 1
ATOM 1612 O O . ALA A 1 203 ? -14.477 -15.328 -3.988 1 97.31 203 ALA A O 1
ATOM 1613 N N . THR A 1 204 ? -15.047 -17.062 -2.65 1 96.31 204 THR A N 1
ATOM 1614 C CA . THR A 1 204 ? -14.914 -16.281 -1.423 1 96.31 204 THR A CA 1
ATOM 1615 C C . THR A 1 204 ? -13.461 -15.852 -1.209 1 96.31 204 THR A C 1
ATOM 1617 O O . THR A 1 204 ? -13.195 -14.711 -0.838 1 96.31 204 THR A O 1
ATOM 1620 N N . ALA A 1 205 ? -12.539 -16.781 -1.463 1 96.81 205 ALA A N 1
ATOM 1621 C CA . ALA A 1 205 ? -11.117 -16.469 -1.33 1 96.81 205 ALA A CA 1
ATOM 1622 C C . ALA A 1 205 ? -10.703 -15.375 -2.309 1 96.81 205 ALA A C 1
ATOM 1624 O O . ALA A 1 205 ? -10.008 -14.422 -1.931 1 96.81 205 ALA A O 1
ATOM 1625 N N . LEU A 1 206 ? -11.148 -15.461 -3.551 1 97.56 206 LEU A N 1
ATOM 1626 C CA . LEU A 1 206 ? -10.836 -14.484 -4.582 1 97.56 206 LEU A CA 1
ATOM 1627 C C . LEU A 1 206 ? -11.461 -13.133 -4.254 1 97.56 206 LEU A C 1
ATOM 1629 O O . LEU A 1 206 ? -10.836 -12.086 -4.461 1 97.56 206 LEU A O 1
ATOM 1633 N N . TRP A 1 207 ? -12.703 -13.188 -3.732 1 95.38 207 TRP A N 1
ATOM 1634 C CA . TRP A 1 207 ? -13.391 -11.953 -3.355 1 95.38 207 TRP A CA 1
ATOM 1635 C C . TRP A 1 207 ? -12.641 -11.227 -2.246 1 95.38 207 TRP A C 1
ATOM 1637 O O . TRP A 1 207 ? -12.477 -10.008 -2.295 1 95.38 207 TRP A O 1
ATOM 1647 N N . ARG A 1 208 ? -12.164 -11.969 -1.267 1 94 208 ARG A N 1
ATOM 1648 C CA . ARG A 1 208 ? -11.5 -11.398 -0.102 1 94 208 ARG A CA 1
ATOM 1649 C C . ARG A 1 208 ? -10.148 -10.797 -0.482 1 94 208 ARG A C 1
ATOM 1651 O O . ARG A 1 208 ? -9.805 -9.695 -0.047 1 94 208 ARG A O 1
ATOM 1658 N N . ARG A 1 209 ? -9.391 -11.508 -1.289 1 95.5 209 ARG A N 1
ATOM 1659 C CA . ARG A 1 209 ? -8.008 -11.102 -1.547 1 95.5 209 ARG A CA 1
ATOM 1660 C C . ARG A 1 209 ? -7.91 -10.297 -2.842 1 95.5 209 ARG A C 1
ATOM 1662 O O . ARG A 1 209 ? -7.504 -9.133 -2.828 1 95.5 209 ARG A O 1
ATOM 1669 N N . PHE A 1 210 ? -8.391 -10.875 -3.936 1 96.25 210 PHE A N 1
ATOM 1670 C CA . PHE A 1 210 ? -8.18 -10.305 -5.262 1 96.25 210 PHE A CA 1
ATOM 1671 C C . PHE A 1 210 ? -9.008 -9.039 -5.434 1 96.25 210 PHE A C 1
ATOM 1673 O O . PHE A 1 210 ? -8.539 -8.055 -6.012 1 96.25 210 PHE A O 1
ATOM 1680 N N . PHE A 1 211 ? -10.25 -9.055 -4.895 1 92.81 211 PHE A N 1
ATOM 1681 C CA . PHE A 1 211 ? -11.133 -7.906 -5.035 1 92.81 211 PHE A CA 1
ATOM 1682 C C . PHE A 1 211 ? -11.148 -7.078 -3.756 1 92.81 211 PHE A C 1
ATOM 1684 O O . PHE A 1 211 ? -11.898 -6.105 -3.65 1 92.81 211 PHE A O 1
ATOM 1691 N N . ALA A 1 212 ? -10.391 -7.492 -2.727 1 87.81 212 ALA A N 1
ATOM 1692 C CA . ALA A 1 212 ? -10.289 -6.797 -1.444 1 87.81 212 ALA A CA 1
ATOM 1693 C C . ALA A 1 212 ? -11.672 -6.559 -0.841 1 87.81 212 ALA A C 1
ATOM 1695 O O . ALA A 1 212 ? -11.945 -5.473 -0.325 1 87.81 212 ALA A O 1
ATOM 1696 N N . MET A 1 213 ? -12.555 -7.504 -1.067 1 82.06 213 MET A N 1
ATOM 1697 C CA . MET A 1 213 ? -13.922 -7.484 -0.542 1 82.06 213 MET A CA 1
ATOM 1698 C C . MET A 1 213 ? -14.719 -6.332 -1.136 1 82.06 213 MET A C 1
ATOM 1700 O O . MET A 1 213 ? -15.672 -5.848 -0.521 1 82.06 213 MET A O 1
ATOM 1704 N N . ASN A 1 214 ? -14.258 -5.777 -2.271 1 79.25 214 ASN A N 1
ATOM 1705 C CA . ASN A 1 214 ? -14.883 -4.586 -2.844 1 79.25 214 ASN A CA 1
ATOM 1706 C C . ASN A 1 214 ? -15.469 -4.875 -4.219 1 79.25 214 ASN A C 1
ATOM 1708 O O . ASN A 1 214 ? -15.281 -4.098 -5.156 1 79.25 214 ASN A O 1
ATOM 1712 N N . CYS A 1 215 ? -16.031 -5.914 -4.422 1 82.25 215 CYS A N 1
ATOM 1713 C CA . CYS A 1 215 ? -16.703 -6.254 -5.664 1 82.25 215 CYS A CA 1
ATOM 1714 C C . CYS A 1 215 ? -18.109 -6.766 -5.391 1 82.25 215 CYS A C 1
ATOM 1716 O O . CYS A 1 215 ? -18.297 -7.805 -4.754 1 82.25 215 CYS A O 1
ATOM 1718 N N . GLU A 1 216 ? -19.109 -6.078 -5.832 1 85.31 216 GLU A N 1
ATOM 1719 C CA . GLU A 1 216 ? -20.5 -6.465 -5.617 1 85.31 216 GLU A CA 1
ATOM 1720 C C . GLU A 1 216 ? -21.062 -7.195 -6.836 1 85.31 216 GLU A C 1
ATOM 1722 O O . GLU A 1 216 ? -22.156 -7.746 -6.777 1 85.31 216 GLU A O 1
ATOM 1727 N N . ASP A 1 217 ? -20.344 -7.219 -7.898 1 90.88 217 ASP A N 1
ATOM 1728 C CA . ASP A 1 217 ? -20.781 -7.883 -9.125 1 90.88 217 ASP A CA 1
ATOM 1729 C C . ASP A 1 217 ? -20.391 -9.359 -9.117 1 90.88 217 ASP A C 1
ATOM 1731 O O . ASP A 1 217 ? -19.234 -9.695 -9.406 1 90.88 217 ASP A O 1
ATOM 1735 N N . TYR A 1 218 ? -21.281 -10.219 -8.906 1 91.5 218 TYR A N 1
ATOM 1736 C CA . TYR A 1 218 ? -21.047 -11.656 -8.797 1 91.5 218 TYR A CA 1
ATOM 1737 C C . TYR A 1 218 ? -20.547 -12.227 -10.117 1 91.5 218 TYR A C 1
ATOM 1739 O O . TYR A 1 218 ? -19.797 -13.203 -10.125 1 91.5 218 TYR A O 1
ATOM 1747 N N . ASN A 1 219 ? -20.938 -11.586 -11.25 1 93.44 219 ASN A N 1
ATOM 1748 C CA . ASN A 1 219 ? -20.516 -12.07 -12.555 1 93.44 219 ASN A CA 1
ATOM 1749 C C . ASN A 1 219 ? -19 -11.938 -12.734 1 93.44 219 ASN A C 1
ATOM 1751 O O . ASN A 1 219 ? -18.375 -12.797 -13.359 1 93.44 219 ASN A O 1
ATOM 1755 N N . LYS A 1 220 ? -18.453 -10.898 -12.227 1 95.19 220 LYS A N 1
ATOM 1756 C CA . LYS A 1 220 ? -17.016 -10.695 -12.312 1 95.19 220 LYS A CA 1
ATOM 1757 C C . LYS A 1 220 ? -16.266 -11.758 -11.516 1 95.19 220 LYS A C 1
ATOM 1759 O O . LYS A 1 220 ? -15.258 -12.289 -11.984 1 95.19 220 LYS A O 1
ATOM 1764 N N . ILE A 1 221 ? -16.781 -12.039 -10.352 1 96 221 ILE A N 1
ATOM 1765 C CA . ILE A 1 221 ? -16.156 -13.039 -9.492 1 96 221 ILE A CA 1
ATOM 1766 C C . ILE A 1 221 ? -16.234 -14.414 -10.148 1 96 221 ILE A C 1
ATOM 1768 O O . ILE A 1 221 ? -15.258 -15.156 -10.18 1 96 221 ILE A O 1
ATOM 1772 N N . GLU A 1 222 ? -17.422 -14.75 -10.664 1 95.31 222 GLU A N 1
ATOM 1773 C CA . GLU A 1 222 ? -17.609 -16.016 -11.359 1 95.31 222 GLU A CA 1
ATOM 1774 C C . GLU A 1 222 ? -16.672 -16.141 -12.555 1 95.31 222 GLU A C 1
ATOM 1776 O O . GLU A 1 222 ? -16.125 -17.219 -12.82 1 95.31 222 GLU A O 1
ATOM 1781 N N . ARG A 1 223 ? -16.562 -15.055 -13.289 1 96.44 223 ARG A N 1
ATOM 1782 C CA . ARG A 1 223 ? -15.664 -15.031 -14.438 1 96.44 223 ARG A CA 1
ATOM 1783 C C . ARG A 1 223 ? -14.227 -15.328 -14.016 1 96.44 223 ARG A C 1
ATOM 1785 O O . ARG A 1 223 ? -13.516 -16.062 -14.695 1 96.44 223 ARG A O 1
ATOM 1792 N N . LEU A 1 224 ? -13.805 -14.758 -12.93 1 97.56 224 LEU A N 1
ATOM 1793 C CA . LEU A 1 224 ? -12.453 -14.992 -12.43 1 97.56 224 LEU A CA 1
ATOM 1794 C C . LEU A 1 224 ? -12.289 -16.438 -11.969 1 97.56 224 LEU A C 1
ATOM 1796 O O . LEU A 1 224 ? -11.234 -17.031 -12.172 1 97.56 224 LEU A O 1
ATOM 1800 N N . VAL A 1 225 ? -13.32 -17 -11.289 1 97.19 225 VAL A N 1
ATOM 1801 C CA . VAL A 1 225 ? -13.289 -18.391 -10.883 1 97.19 225 VAL A CA 1
ATOM 1802 C C . VAL A 1 225 ? -13.094 -19.281 -12.109 1 97.19 225 VAL A C 1
ATOM 1804 O O . VAL A 1 225 ? -12.258 -20.203 -12.094 1 97.19 225 VAL A O 1
ATOM 1807 N N . LYS A 1 226 ? -13.875 -19.031 -13.148 1 96.75 226 LYS A N 1
ATOM 1808 C CA . LYS A 1 226 ? -13.75 -19.797 -14.391 1 96.75 226 LYS A CA 1
ATOM 1809 C C . LYS A 1 226 ? -12.352 -19.656 -14.984 1 96.75 226 LYS A C 1
ATOM 1811 O O . LYS A 1 226 ? -11.773 -20.641 -15.453 1 96.75 226 LYS A O 1
ATOM 1816 N N . TYR A 1 227 ? -11.883 -18.453 -14.969 1 97.56 227 TYR A N 1
ATOM 1817 C CA . TYR A 1 227 ? -10.539 -18.188 -15.461 1 97.56 227 TYR A CA 1
ATOM 1818 C C . TYR A 1 227 ? -9.508 -19.047 -14.734 1 97.56 227 TYR A C 1
ATOM 1820 O O . TYR A 1 227 ? -8.656 -19.672 -15.359 1 97.56 227 TYR A O 1
ATOM 1828 N N . VAL A 1 228 ? -9.57 -19.062 -13.414 1 97.62 228 VAL A N 1
ATOM 1829 C CA . VAL A 1 228 ? -8.625 -19.797 -12.586 1 97.62 228 VAL A CA 1
ATOM 1830 C C . VAL A 1 228 ? -8.719 -21.297 -12.898 1 97.62 228 VAL A C 1
ATOM 1832 O O . VAL A 1 228 ? -7.703 -21.969 -13.078 1 97.62 228 VAL A O 1
ATOM 1835 N N . ARG A 1 229 ? -9.938 -21.781 -12.945 1 96.25 229 ARG A N 1
ATOM 1836 C CA . ARG A 1 229 ? -10.141 -23.203 -13.203 1 96.25 229 ARG A CA 1
ATOM 1837 C C . ARG A 1 229 ? -9.578 -23.609 -14.57 1 96.25 229 ARG A C 1
ATOM 1839 O O . ARG A 1 229 ? -8.945 -24.656 -14.703 1 96.25 229 ARG A O 1
ATOM 1846 N N . LEU A 1 230 ? -9.781 -22.766 -15.562 1 96.31 230 LEU A N 1
ATOM 1847 C CA . LEU A 1 230 ? -9.281 -23.047 -16.906 1 96.31 230 LEU A CA 1
ATOM 1848 C C . LEU A 1 230 ? -7.758 -23.016 -16.938 1 96.31 230 LEU A C 1
ATOM 1850 O O . LEU A 1 230 ? -7.129 -23.859 -17.578 1 96.31 230 LEU A O 1
ATOM 1854 N N . GLN A 1 231 ? -7.207 -22 -16.297 1 96.5 231 GLN A N 1
ATOM 1855 C CA . GLN A 1 231 ? -5.754 -21.906 -16.234 1 96.5 231 GLN A CA 1
ATOM 1856 C C . GLN A 1 231 ? -5.152 -23.109 -15.523 1 96.5 231 GLN A C 1
ATOM 1858 O O . GLN A 1 231 ? -4.156 -23.672 -15.977 1 96.5 231 GLN A O 1
ATOM 1863 N N . VAL A 1 232 ? -5.746 -23.484 -14.391 1 95.69 232 VAL A N 1
ATOM 1864 C CA . VAL A 1 232 ? -5.234 -24.594 -13.609 1 95.69 232 VAL A CA 1
ATOM 1865 C C . VAL A 1 232 ? -5.336 -25.891 -14.422 1 95.69 232 VAL A C 1
ATOM 1867 O O . VAL A 1 232 ? -4.422 -26.719 -14.398 1 95.69 232 VAL A O 1
ATOM 1870 N N . LEU A 1 233 ? -6.379 -26.078 -15.117 1 94.38 233 LEU A N 1
ATOM 1871 C CA . LEU A 1 233 ? -6.539 -27.25 -15.992 1 94.38 233 LEU A CA 1
ATOM 1872 C C . LEU A 1 233 ? -5.469 -27.25 -17.078 1 94.38 233 LEU A C 1
ATOM 1874 O O . LEU A 1 233 ? -4.887 -28.297 -17.375 1 94.38 233 LEU A O 1
ATOM 1878 N N . MET A 1 234 ? -5.273 -26.156 -17.688 1 94.81 234 MET A N 1
ATOM 1879 C CA . MET A 1 234 ? -4.242 -26.016 -18.703 1 94.81 234 MET A CA 1
ATOM 1880 C C . MET A 1 234 ? -2.869 -26.375 -18.141 1 94.81 234 MET A C 1
ATOM 1882 O O . MET A 1 234 ? -2.105 -27.109 -18.781 1 94.81 234 MET A O 1
ATOM 1886 N N . LEU A 1 235 ? -2.539 -25.844 -16.984 1 94.75 235 LEU A N 1
ATOM 1887 C CA . LEU A 1 235 ? -1.256 -26.109 -16.344 1 94.75 235 LEU A CA 1
ATOM 1888 C C . LEU A 1 235 ? -1.112 -27.594 -16.031 1 94.75 235 LEU A C 1
ATOM 1890 O O . LEU A 1 235 ? -0.026 -28.172 -16.172 1 94.75 235 LEU A O 1
ATOM 1894 N N . ASP A 1 236 ? -2.207 -28.219 -15.625 1 91.44 236 ASP A N 1
ATOM 1895 C CA . ASP A 1 236 ? -2.209 -29.641 -15.281 1 91.44 236 ASP A CA 1
ATOM 1896 C C . ASP A 1 236 ? -1.93 -30.5 -16.5 1 91.44 236 ASP A C 1
ATOM 1898 O O . ASP A 1 236 ? -1.45 -31.625 -16.375 1 91.44 236 ASP A O 1
ATOM 1902 N N . GLN A 1 237 ? -2.221 -30.031 -17.641 1 92.19 237 GLN A N 1
ATOM 1903 C CA . GLN A 1 237 ? -2.064 -30.797 -18.875 1 92.19 237 GLN A CA 1
ATOM 1904 C C . GLN A 1 237 ? -0.633 -30.703 -19.406 1 92.19 237 GLN A C 1
ATOM 1906 O O . GLN A 1 237 ? -0.235 -31.469 -20.281 1 92.19 237 GLN A O 1
ATOM 1911 N N . LEU A 1 238 ? 0.146 -29.797 -18.859 1 91.75 238 LEU A N 1
ATOM 1912 C CA . LEU A 1 238 ? 1.537 -29.688 -19.281 1 91.75 238 LEU A CA 1
ATOM 1913 C C . LEU A 1 238 ? 2.357 -30.875 -18.781 1 91.75 238 LEU A C 1
ATOM 1915 O O . LEU A 1 238 ? 2.189 -31.312 -17.641 1 91.75 238 LEU A O 1
ATOM 1919 N N . SER A 1 239 ? 3.24 -31.438 -19.656 1 88.81 239 SER A N 1
ATOM 1920 C CA . SER A 1 239 ? 4.148 -32.5 -19.234 1 88.81 239 SER A CA 1
ATOM 1921 C C . SER A 1 239 ? 5.23 -31.953 -18.312 1 88.81 239 SER A C 1
ATOM 1923 O O . SER A 1 239 ? 5.434 -30.75 -18.219 1 88.81 239 SER A O 1
ATOM 1925 N N . ARG A 1 240 ? 5.875 -32.812 -17.609 1 84.06 240 ARG A N 1
ATOM 1926 C CA . ARG A 1 240 ? 6.977 -32.438 -16.734 1 84.06 240 ARG A CA 1
ATOM 1927 C C . ARG A 1 240 ? 8.062 -31.672 -17.5 1 84.06 240 ARG A C 1
ATOM 1929 O O . ARG A 1 240 ? 8.609 -30.688 -17.016 1 84.06 240 ARG A O 1
ATOM 1936 N N . GLU A 1 241 ? 8.32 -32.156 -18.688 1 84.5 241 GLU A N 1
ATOM 1937 C CA . GLU A 1 241 ? 9.344 -31.531 -19.516 1 84.5 241 GLU A CA 1
ATOM 1938 C C . GLU A 1 241 ? 8.953 -30.109 -19.906 1 84.5 241 GLU A C 1
ATOM 1940 O O . GLU A 1 241 ? 9.773 -29.188 -19.859 1 84.5 241 GLU A O 1
ATOM 1945 N N . GLU A 1 242 ? 7.641 -29.922 -20.25 1 88.62 242 GLU A N 1
ATOM 1946 C CA . GLU A 1 242 ? 7.145 -28.625 -20.672 1 88.62 242 GLU A CA 1
ATOM 1947 C C . GLU A 1 242 ? 7.117 -27.641 -19.516 1 88.62 242 GLU A C 1
ATOM 1949 O O . GLU A 1 242 ? 7.23 -26.422 -19.719 1 88.62 242 GLU A O 1
ATOM 1954 N N . PHE A 1 243 ? 6.93 -28.141 -18.312 1 89.69 243 PHE A N 1
ATOM 1955 C CA . PHE A 1 243 ? 6.809 -27.281 -17.141 1 89.69 243 PHE A CA 1
ATOM 1956 C C . PHE A 1 243 ? 8.172 -27.047 -16.5 1 89.69 243 PHE A C 1
ATOM 1958 O O . PHE A 1 243 ? 8.5 -25.922 -16.094 1 89.69 243 PHE A O 1
ATOM 1965 N N . LEU A 1 244 ? 9.102 -28.062 -16.438 1 83.31 244 LEU A N 1
ATOM 1966 C CA . LEU A 1 244 ? 10.32 -28 -15.641 1 83.31 244 LEU A CA 1
ATOM 1967 C C . LEU A 1 244 ? 11.531 -27.703 -16.516 1 83.31 244 LEU A C 1
ATOM 1969 O O . LEU A 1 244 ? 12.5 -27.109 -16.047 1 83.31 244 LEU A O 1
ATOM 1973 N N . VAL A 1 245 ? 11.586 -28.172 -17.75 1 79.25 245 VAL A N 1
ATOM 1974 C CA . VAL A 1 245 ? 12.812 -28.125 -18.531 1 79.25 245 VAL A CA 1
ATOM 1975 C C . VAL A 1 245 ? 12.742 -26.953 -19.516 1 79.25 245 VAL A C 1
ATOM 1977 O O . VAL A 1 245 ? 13.656 -26.125 -19.578 1 79.25 245 VAL A O 1
ATOM 1980 N N . LYS A 1 246 ? 11.734 -26.859 -20.281 1 83.62 246 LYS A N 1
ATOM 1981 C CA . LYS A 1 246 ? 11.5 -25.75 -21.219 1 83.62 246 LYS A CA 1
ATOM 1982 C C . LYS A 1 246 ? 10.125 -25.125 -21 1 83.62 246 LYS A C 1
ATOM 1984 O O . LYS A 1 246 ? 9.203 -25.375 -21.781 1 83.62 246 LYS A O 1
ATOM 1989 N N . PRO A 1 247 ? 10.109 -24.328 -19.969 1 86.56 247 PRO A N 1
ATOM 1990 C CA . PRO A 1 247 ? 8.781 -23.828 -19.625 1 86.56 247 PRO A CA 1
ATOM 1991 C C . PRO A 1 247 ? 8.156 -22.984 -20.734 1 86.56 247 PRO A C 1
ATOM 1993 O O . PRO A 1 247 ? 8.773 -22.031 -21.203 1 86.56 247 PRO A O 1
ATOM 1996 N N . LYS A 1 248 ? 7.109 -23.469 -21.312 1 86 248 LYS A N 1
ATOM 1997 C CA . LYS A 1 248 ? 6.211 -22.766 -22.234 1 86 248 LYS A CA 1
ATOM 1998 C C . LYS A 1 248 ? 4.77 -22.828 -21.734 1 86 248 LYS A C 1
ATOM 2000 O O . LYS A 1 248 ? 4.043 -23.766 -22.047 1 86 248 LYS A O 1
ATOM 2005 N N . VAL A 1 249 ? 4.422 -21.859 -20.984 1 92.5 249 VAL A N 1
ATOM 2006 C CA . VAL A 1 249 ? 3.078 -21.875 -20.422 1 92.5 249 VAL A CA 1
ATOM 2007 C C . VAL A 1 249 ? 2.141 -21.047 -21.297 1 92.5 249 VAL A C 1
ATOM 2009 O O . VAL A 1 249 ? 2.322 -19.844 -21.453 1 92.5 249 VAL A O 1
ATOM 2012 N N . PRO A 1 250 ? 1.227 -21.656 -21.906 1 92.31 250 PRO A N 1
ATOM 2013 C CA . PRO A 1 250 ? 0.279 -20.953 -22.766 1 92.31 250 PRO A CA 1
ATOM 2014 C C . PRO A 1 250 ? -0.866 -20.312 -21.984 1 92.31 250 PRO A C 1
ATOM 2016 O O . PRO A 1 250 ? -2.023 -20.703 -22.141 1 92.31 250 PRO A O 1
ATOM 2019 N N . TRP A 1 251 ? -0.554 -19.328 -21.266 1 94.25 251 TRP A N 1
ATOM 2020 C CA . TRP A 1 251 ? -1.569 -18.641 -20.469 1 94.25 251 TRP A CA 1
ATOM 2021 C C . TRP A 1 251 ? -2.762 -18.234 -21.328 1 94.25 251 TRP A C 1
ATOM 2023 O O . TRP A 1 251 ? -2.588 -17.781 -22.453 1 94.25 251 TRP A O 1
ATOM 2033 N N . LYS A 1 252 ? -3.914 -18.453 -20.859 1 92.75 252 LYS A N 1
ATOM 2034 C CA . LYS A 1 252 ? -5.121 -17.969 -21.531 1 92.75 252 LYS A CA 1
ATOM 2035 C C . LYS A 1 252 ? -5.434 -16.531 -21.141 1 92.75 252 LYS A C 1
ATOM 2037 O O . LYS A 1 252 ? -5.281 -16.141 -19.984 1 92.75 252 LYS A O 1
ATOM 2042 N N . ASN A 1 253 ? -5.898 -15.844 -22.125 1 92.44 253 ASN A N 1
ATOM 2043 C CA . ASN A 1 253 ? -6.25 -14.453 -21.875 1 92.44 253 ASN A CA 1
ATOM 2044 C C . ASN A 1 253 ? -7.637 -14.328 -21.25 1 92.44 253 ASN A C 1
ATOM 2046 O O . ASN A 1 253 ? -8.562 -15.055 -21.625 1 92.44 253 ASN A O 1
ATOM 2050 N N . LEU A 1 254 ? -7.75 -13.422 -20.344 1 93.06 254 LEU A N 1
ATOM 2051 C CA . LEU A 1 254 ? -9.016 -13.203 -19.656 1 93.06 254 LEU A CA 1
ATOM 2052 C C . LEU A 1 254 ? -10.117 -12.828 -20.625 1 93.06 254 LEU A C 1
ATOM 2054 O O . LEU A 1 254 ? -11.281 -13.203 -20.438 1 93.06 254 LEU A O 1
ATOM 2058 N N . ASP A 1 255 ? -9.734 -12.18 -21.719 1 88.5 255 ASP A N 1
ATOM 2059 C CA . ASP A 1 255 ? -10.719 -11.703 -22.688 1 88.5 255 ASP A CA 1
ATOM 2060 C C . ASP A 1 255 ? -11.328 -12.859 -23.469 1 88.5 255 ASP A C 1
ATOM 2062 O O . ASP A 1 255 ? -12.391 -12.719 -24.062 1 88.5 255 ASP A O 1
ATOM 2066 N N . GLN A 1 256 ? -10.664 -13.984 -23.453 1 83.88 256 GLN A N 1
ATOM 2067 C CA . GLN A 1 256 ? -11.117 -15.141 -24.234 1 83.88 256 GLN A CA 1
ATOM 2068 C C . GLN A 1 256 ? -11.984 -16.062 -23.375 1 83.88 256 GLN A C 1
ATOM 2070 O O . GLN A 1 256 ? -12.453 -17.094 -23.844 1 83.88 256 GLN A O 1
ATOM 2075 N N . ILE A 1 257 ? -12.203 -15.695 -22.156 1 83.12 257 ILE A N 1
ATOM 2076 C CA . ILE A 1 257 ? -12.969 -16.531 -21.234 1 83.12 257 ILE A CA 1
ATOM 2077 C C . ILE A 1 257 ? -14.359 -15.93 -21.031 1 83.12 257 ILE A C 1
ATOM 2079 O O . ILE A 1 257 ? -14.492 -14.727 -20.797 1 83.12 257 ILE A O 1
ATOM 2083 N N . MET B 1 1 ? -22.188 29.094 17.328 1 18.72 1 MET B N 1
ATOM 2084 C CA . MET B 1 1 ? -21.859 29.297 15.922 1 18.72 1 MET B CA 1
ATOM 2085 C C . MET B 1 1 ? -20.375 29.562 15.75 1 18.72 1 MET B C 1
ATOM 2087 O O . MET B 1 1 ? -19.906 30.672 16.016 1 18.72 1 MET B O 1
ATOM 2091 N N . LEU B 1 2 ? -19.484 28.734 16.234 1 22.97 2 LEU B N 1
ATOM 2092 C CA . LEU B 1 2 ? -18.094 28.891 16.625 1 22.97 2 LEU B CA 1
ATOM 2093 C C . LEU B 1 2 ? -17.234 29.297 15.414 1 22.97 2 LEU B C 1
ATOM 2095 O O . LEU B 1 2 ? -17.094 28.531 14.469 1 22.97 2 LEU B O 1
ATOM 2099 N N . SER B 1 3 ? -17.359 30.625 14.953 1 25.88 3 SER B N 1
ATOM 2100 C CA . SER B 1 3 ? -16.828 31.406 13.844 1 25.88 3 SER B CA 1
ATOM 2101 C C . SER B 1 3 ? -15.297 31.344 13.812 1 25.88 3 SER B C 1
ATOM 2103 O O . SER B 1 3 ? -14.625 32.125 14.461 1 25.88 3 SER B O 1
ATOM 2105 N N . THR B 1 4 ? -14.656 30.188 13.961 1 27.66 4 THR B N 1
ATOM 2106 C CA . THR B 1 4 ? -13.219 30.203 14.219 1 27.66 4 THR B CA 1
ATOM 2107 C C . THR B 1 4 ? -12.469 30.938 13.109 1 27.66 4 THR B C 1
ATOM 2109 O O . THR B 1 4 ? -12.906 30.938 11.961 1 27.66 4 THR B O 1
ATOM 2112 N N . ARG B 1 5 ? -11.57 31.859 13.422 1 32.81 5 ARG B N 1
ATOM 2113 C CA . ARG B 1 5 ? -10.711 32.75 12.641 1 32.81 5 ARG B CA 1
ATOM 2114 C C . ARG B 1 5 ? -10.008 31.969 11.523 1 32.81 5 ARG B C 1
ATOM 2116 O O . ARG B 1 5 ? -9.609 32.562 10.516 1 32.81 5 ARG B O 1
ATOM 2123 N N . LEU B 1 6 ? -9.695 30.75 11.812 1 31.83 6 LEU B N 1
ATOM 2124 C CA . LEU B 1 6 ? -8.914 29.984 10.844 1 31.83 6 LEU B CA 1
ATOM 2125 C C . LEU B 1 6 ? -9.695 29.797 9.547 1 31.83 6 LEU B C 1
ATOM 2127 O O . LEU B 1 6 ? -9.109 29.719 8.469 1 31.83 6 LEU B O 1
ATOM 2131 N N . LEU B 1 7 ? -11.055 29.578 9.695 1 31.44 7 LEU B N 1
ATOM 2132 C CA . LEU B 1 7 ? -11.875 29.203 8.547 1 31.44 7 LEU B CA 1
ATOM 2133 C C . LEU B 1 7 ? -12.047 30.391 7.602 1 31.44 7 LEU B C 1
ATOM 2135 O O . LEU B 1 7 ? -12.625 30.234 6.52 1 31.44 7 LEU B O 1
ATOM 2139 N N . THR B 1 8 ? -11.977 31.594 8.203 1 29.48 8 THR B N 1
ATOM 2140 C CA . THR B 1 8 ? -12.297 32.688 7.277 1 29.48 8 THR B CA 1
ATOM 2141 C C . THR B 1 8 ? -11.273 32.75 6.141 1 29.48 8 THR B C 1
ATOM 2143 O O . THR B 1 8 ? -11.602 33.156 5.031 1 29.48 8 THR B O 1
ATOM 2146 N N . LYS B 1 9 ? -9.961 32.625 6.57 1 33.25 9 LYS B N 1
ATOM 2147 C CA . LYS B 1 9 ? -8.93 33.062 5.633 1 33.25 9 LYS B CA 1
ATOM 2148 C C . LYS B 1 9 ? -8.586 31.938 4.656 1 33.25 9 LYS B C 1
ATOM 2150 O O . LYS B 1 9 ? -7.613 32.031 3.904 1 33.25 9 LYS B O 1
ATOM 2155 N N . PHE B 1 10 ? -9.312 30.812 4.695 1 29.8 10 PHE B N 1
ATOM 2156 C CA . PHE B 1 10 ? -8.844 29.656 3.932 1 29.8 10 PHE B CA 1
ATOM 2157 C C . PHE B 1 10 ? -9.219 29.797 2.461 1 29.8 10 PHE B C 1
ATOM 2159 O O . PHE B 1 10 ? -9.086 28.844 1.692 1 29.8 10 PHE B O 1
ATOM 2166 N N . ASN B 1 11 ? -9.734 30.953 2.053 1 29.62 11 ASN B N 1
ATOM 2167 C CA . ASN B 1 11 ? -10.203 30.969 0.671 1 29.62 11 ASN B CA 1
ATOM 2168 C C . ASN B 1 11 ? -9.07 30.672 -0.307 1 29.62 11 ASN B C 1
ATOM 2170 O O . ASN B 1 11 ? -9.312 30.344 -1.468 1 29.62 11 ASN B O 1
ATOM 2174 N N . GLY B 1 12 ? -7.789 31.266 0.006 1 27.14 12 GLY B N 1
ATOM 2175 C CA . GLY B 1 12 ? -6.785 31.422 -1.032 1 27.14 12 GLY B CA 1
ATOM 2176 C C . GLY B 1 12 ? -5.984 30.156 -1.278 1 27.14 12 GLY B C 1
ATOM 2177 O O . GLY B 1 12 ? -4.969 30.188 -1.979 1 27.14 12 GLY B O 1
ATOM 2178 N N . CYS B 1 13 ? -6.09 29.109 -0.483 1 25.39 13 CYS B N 1
ATOM 2179 C CA . CYS B 1 13 ? -5.055 28.078 -0.404 1 25.39 13 CYS B CA 1
ATOM 2180 C C . CYS B 1 13 ? -5.082 27.172 -1.63 1 25.39 13 CYS B C 1
ATOM 2182 O O . CYS B 1 13 ? -4.453 26.125 -1.641 1 25.39 13 CYS B O 1
ATOM 2184 N N . LYS B 1 14 ? -5.859 27.516 -2.598 1 30.97 14 LYS B N 1
ATOM 2185 C CA . LYS B 1 14 ? -5.879 26.547 -3.688 1 30.97 14 LYS B CA 1
ATOM 2186 C C . LYS B 1 14 ? -4.477 26.344 -4.262 1 30.97 14 LYS B C 1
ATOM 2188 O O . LYS B 1 14 ? -4.203 25.312 -4.891 1 30.97 14 LYS B O 1
ATOM 2193 N N . SER B 1 15 ? -3.684 27.438 -4.344 1 27.73 15 SER B N 1
ATOM 2194 C CA . SER B 1 15 ? -2.479 27.328 -5.16 1 27.73 15 SER B CA 1
ATOM 2195 C C . SER B 1 15 ? -1.372 26.578 -4.426 1 27.73 15 SER B C 1
ATOM 2197 O O . SER B 1 15 ? -0.269 26.422 -4.953 1 27.73 15 SER B O 1
ATOM 2199 N N . LEU B 1 16 ? -1.475 26.484 -3.107 1 28.47 16 LEU B N 1
ATOM 2200 C CA . LEU B 1 16 ? -0.279 26.219 -2.32 1 28.47 16 LEU B CA 1
ATOM 2201 C C . LEU B 1 16 ? 0.232 24.797 -2.584 1 28.47 16 LEU B C 1
ATOM 2203 O O . LEU B 1 16 ? 1.377 24.484 -2.258 1 28.47 16 LEU B O 1
ATOM 2207 N N . LEU B 1 17 ? -0.688 23.875 -2.594 1 28.48 17 LEU B N 1
ATOM 2208 C CA . LEU B 1 17 ? -0.053 22.578 -2.338 1 28.48 17 LEU B CA 1
ATOM 2209 C C . LEU B 1 17 ? 0.684 22.078 -3.576 1 28.48 17 LEU B C 1
ATOM 2211 O O . LEU B 1 17 ? 0.062 21.578 -4.512 1 28.48 17 LEU B O 1
ATOM 2215 N N . LYS B 1 18 ? 1.649 22.875 -3.979 1 29.75 18 LYS B N 1
ATOM 2216 C CA . LYS B 1 18 ? 2.516 22.266 -4.98 1 29.75 18 LYS B CA 1
ATOM 2217 C C . LYS B 1 18 ? 3.045 20.906 -4.492 1 29.75 18 LYS B C 1
ATOM 2219 O O . LYS B 1 18 ? 3.504 20.797 -3.355 1 29.75 18 LYS B O 1
ATOM 2224 N N . PRO B 1 19 ? 2.689 19.828 -5.031 1 28.69 19 PRO B N 1
ATOM 2225 C CA . PRO B 1 19 ? 3.123 18.516 -4.539 1 28.69 19 PRO B CA 1
ATOM 2226 C C . PRO B 1 19 ? 4.637 18.422 -4.352 1 28.69 19 PRO B C 1
ATOM 2228 O O . PRO B 1 19 ? 5.395 18.625 -5.305 1 28.69 19 PRO B O 1
ATOM 2231 N N . ALA B 1 20 ? 5.195 19.016 -3.295 1 28.41 20 ALA B N 1
ATOM 2232 C CA . ALA B 1 20 ? 6.602 18.781 -2.986 1 28.41 20 ALA B CA 1
ATOM 2233 C C . ALA B 1 20 ? 6.902 17.297 -2.912 1 28.41 20 ALA B C 1
ATOM 2235 O O . ALA B 1 20 ? 6.492 16.609 -1.964 1 28.41 20 ALA B O 1
ATOM 2236 N N . VAL B 1 21 ? 6.895 16.594 -3.922 1 30.62 21 VAL B N 1
ATOM 2237 C CA . VAL B 1 21 ? 7.395 15.234 -3.828 1 30.62 21 VAL B CA 1
ATOM 2238 C C . VAL B 1 21 ? 8.852 15.242 -3.365 1 30.62 21 VAL B C 1
ATOM 2240 O O . VAL B 1 21 ? 9.703 15.859 -4.004 1 30.62 21 VAL B O 1
ATOM 2243 N N . PRO B 1 22 ? 9.203 15.125 -2.043 1 32 22 PRO B N 1
ATOM 2244 C CA . PRO B 1 22 ? 10.578 15.117 -1.538 1 32 22 PRO B CA 1
ATOM 2245 C C . PRO B 1 22 ? 11.531 14.32 -2.424 1 32 22 PRO B C 1
ATOM 2247 O O . PRO B 1 22 ? 11.094 13.398 -3.127 1 32 22 PRO B O 1
ATOM 2250 N N . SER B 1 23 ? 12.672 14.836 -2.725 1 29.94 23 SER B N 1
ATOM 2251 C CA . SER B 1 23 ? 13.75 14.266 -3.521 1 29.94 23 SER B CA 1
ATOM 2252 C C . SER B 1 23 ? 14.156 12.891 -2.994 1 29.94 23 SER B C 1
ATOM 2254 O O . SER B 1 23 ? 14.531 12.75 -1.829 1 29.94 23 SER B O 1
ATOM 2256 N N . ILE B 1 24 ? 13.688 11.859 -3.43 1 32.78 24 ILE B N 1
ATOM 2257 C CA . ILE B 1 24 ? 13.984 10.453 -3.18 1 32.78 24 ILE B CA 1
ATOM 2258 C C . ILE B 1 24 ? 15.492 10.227 -3.23 1 32.78 24 ILE B C 1
ATOM 2260 O O . ILE B 1 24 ? 15.969 9.125 -2.922 1 32.78 24 ILE B O 1
ATOM 2264 N N . ASP B 1 25 ? 16.375 11.234 -3.455 1 29.19 25 ASP B N 1
ATOM 2265 C CA . ASP B 1 25 ? 17.812 10.953 -3.6 1 29.19 25 ASP B CA 1
ATOM 2266 C C . ASP B 1 25 ? 18.406 10.461 -2.283 1 29.19 25 ASP B C 1
ATOM 2268 O O . ASP B 1 25 ? 19.25 9.57 -2.279 1 29.19 25 ASP B O 1
ATOM 2272 N N . ARG B 1 26 ? 18.156 11.125 -1.072 1 29.52 26 ARG B N 1
ATOM 2273 C CA . ARG B 1 26 ? 18.922 10.789 0.123 1 29.52 26 ARG B CA 1
ATOM 2274 C C . ARG B 1 26 ? 18.547 9.406 0.646 1 29.52 26 ARG B C 1
ATOM 2276 O O . ARG B 1 26 ? 19.219 8.867 1.53 1 29.52 26 ARG B O 1
ATOM 2283 N N . ILE B 1 27 ? 17.406 8.922 0.3 1 28.56 27 ILE B N 1
ATOM 2284 C CA . ILE B 1 27 ? 16.969 7.703 0.972 1 28.56 27 ILE B CA 1
ATOM 2285 C C . ILE B 1 27 ? 17.719 6.508 0.401 1 28.56 27 ILE B C 1
ATOM 2287 O O . ILE B 1 27 ? 17.734 5.426 0.998 1 28.56 27 ILE B O 1
ATOM 2291 N N . GLU B 1 28 ? 18.484 6.68 -0.671 1 30.17 28 GLU B N 1
ATOM 2292 C CA . GLU B 1 28 ? 19.125 5.504 -1.258 1 30.17 28 GLU B CA 1
ATOM 2293 C C . GLU B 1 28 ? 20.188 4.934 -0.336 1 30.17 28 GLU B C 1
ATOM 2295 O O . GLU B 1 28 ? 20.422 3.721 -0.306 1 30.17 28 GLU B O 1
ATOM 2300 N N . LYS B 1 29 ? 20.891 5.812 0.474 1 28.95 29 LYS B N 1
ATOM 2301 C CA . LYS B 1 29 ? 22.047 5.246 1.16 1 28.95 29 LYS B CA 1
ATOM 2302 C C . LYS B 1 29 ? 21.625 4.262 2.244 1 28.95 29 LYS B C 1
ATOM 2304 O O . LYS B 1 29 ? 22.281 3.252 2.475 1 28.95 29 LYS B O 1
ATOM 2309 N N . SER B 1 30 ? 20.75 4.617 3.17 1 27.14 30 SER B N 1
ATOM 2310 C CA . SER B 1 30 ? 20.703 3.908 4.445 1 27.14 30 SER B CA 1
ATOM 2311 C C . SER B 1 30 ? 19.922 2.602 4.32 1 27.14 30 SER B C 1
ATOM 2313 O O . SER B 1 30 ? 19.797 1.854 5.293 1 27.14 30 SER B O 1
ATOM 2315 N N . LEU B 1 31 ? 19.172 2.492 3.355 1 28.5 31 LEU B N 1
ATOM 2316 C CA . LEU B 1 31 ? 18.266 1.356 3.506 1 28.5 31 LEU B CA 1
ATOM 2317 C C . LEU B 1 31 ? 19 0.042 3.262 1 28.5 31 LEU B C 1
ATOM 2319 O O . LEU B 1 31 ? 19.031 -0.453 2.133 1 28.5 31 LEU B O 1
ATOM 2323 N N . ASN B 1 32 ? 20.234 -0.032 3.85 1 26.22 32 ASN B N 1
ATOM 2324 C CA . ASN B 1 32 ? 20.844 -1.354 3.963 1 26.22 32 ASN B CA 1
ATOM 2325 C C . ASN B 1 32 ? 20 -2.281 4.84 1 26.22 32 ASN B C 1
ATOM 2327 O O . ASN B 1 32 ? 20.266 -2.41 6.035 1 26.22 32 ASN B O 1
ATOM 2331 N N . ILE B 1 33 ? 18.766 -2.223 4.773 1 26.27 33 ILE B N 1
ATOM 2332 C CA . ILE B 1 33 ? 17.984 -2.984 5.742 1 26.27 33 ILE B CA 1
ATOM 2333 C C . ILE B 1 33 ? 18.281 -4.473 5.59 1 26.27 33 ILE B C 1
ATOM 2335 O O . ILE B 1 33 ? 18.141 -5.035 4.504 1 26.27 33 ILE B O 1
ATOM 2339 N N . SER B 1 34 ? 19.078 -4.965 6.41 1 24.53 34 SER B N 1
ATOM 2340 C CA . SER B 1 34 ? 19.297 -6.387 6.656 1 24.53 34 SER B CA 1
ATOM 2341 C C . SER B 1 34 ? 17.969 -7.121 6.836 1 24.53 34 SER B C 1
ATOM 2343 O O . SER B 1 34 ? 17.141 -6.727 7.66 1 24.53 34 SER B O 1
ATOM 2345 N N . LEU B 1 35 ? 17.484 -7.66 5.844 1 26.67 35 LEU B N 1
ATOM 2346 C CA . LEU B 1 35 ? 16.266 -8.453 5.984 1 26.67 35 LEU B CA 1
ATOM 2347 C C . LEU B 1 35 ? 16.406 -9.469 7.109 1 26.67 35 LEU B C 1
ATOM 2349 O O . LEU B 1 35 ? 17.438 -10.141 7.223 1 26.67 35 LEU B O 1
ATOM 2353 N N . PRO B 1 36 ? 15.891 -9.312 8.367 1 23.55 36 PRO B N 1
ATOM 2354 C CA . PRO B 1 36 ? 16.031 -10.234 9.492 1 23.55 36 PRO B CA 1
ATOM 2355 C C . PRO B 1 36 ? 15.812 -11.695 9.094 1 23.55 36 PRO B C 1
ATOM 2357 O O . PRO B 1 36 ? 14.75 -12.031 8.555 1 23.55 36 PRO B O 1
ATOM 2360 N N . TYR B 1 37 ? 16.781 -12.508 8.719 1 23.53 37 TYR B N 1
ATOM 2361 C CA . TYR B 1 37 ? 16.812 -13.961 8.586 1 23.53 37 TYR B CA 1
ATOM 2362 C C . TYR B 1 37 ? 16.5 -14.633 9.914 1 23.53 37 TYR B C 1
ATOM 2364 O O . TYR B 1 37 ? 17.422 -15.023 10.641 1 23.53 37 TYR B O 1
ATOM 2372 N N . THR B 1 38 ? 15.766 -14.117 10.953 1 22.27 38 THR B N 1
ATOM 2373 C CA . THR B 1 38 ? 15.742 -14.945 12.148 1 22.27 38 THR B CA 1
ATOM 2374 C C . THR B 1 38 ? 15.219 -16.344 11.828 1 22.27 38 THR B C 1
ATOM 2376 O O . THR B 1 38 ? 14.508 -16.531 10.844 1 22.27 38 THR B O 1
ATOM 2379 N N . SER B 1 39 ? 15.703 -17.453 12.695 1 22.3 39 SER B N 1
ATOM 2380 C CA . SER B 1 39 ? 15.641 -18.875 12.977 1 22.3 39 SER B CA 1
ATOM 2381 C C . SER B 1 39 ? 14.203 -19.344 13.18 1 22.3 39 SER B C 1
ATOM 2383 O O . SER B 1 39 ? 13.609 -19.109 14.234 1 22.3 39 SER B O 1
ATOM 2385 N N . ILE B 1 40 ? 13.398 -19.266 12.273 1 24.44 40 ILE B N 1
ATOM 2386 C CA . ILE B 1 40 ? 12.148 -19.969 12.508 1 24.44 40 ILE B CA 1
ATOM 2387 C C . ILE B 1 40 ? 12.43 -21.453 12.719 1 24.44 40 ILE B C 1
ATOM 2389 O O . ILE B 1 40 ? 12.516 -22.219 11.75 1 24.44 40 ILE B O 1
ATOM 2393 N N . GLU B 1 41 ? 13.484 -21.906 13.453 1 24.11 41 GLU B N 1
ATOM 2394 C CA . GLU B 1 41 ? 13.688 -23.297 13.859 1 24.11 41 GLU B CA 1
ATOM 2395 C C . GLU B 1 41 ? 12.508 -23.812 14.695 1 24.11 41 GLU B C 1
ATOM 2397 O O . GLU B 1 41 ? 12.266 -25.016 14.766 1 24.11 41 GLU B O 1
ATOM 2402 N N . ARG B 1 42 ? 12.055 -23.203 15.742 1 20.61 42 ARG B N 1
ATOM 2403 C CA . ARG B 1 42 ? 11.828 -24.125 16.859 1 20.61 42 ARG B CA 1
ATOM 2404 C C . ARG B 1 42 ? 10.781 -25.172 16.516 1 20.61 42 ARG B C 1
ATOM 2406 O O . ARG B 1 42 ? 10.023 -25 15.547 1 20.61 42 ARG B O 1
ATOM 2413 N N . ASN B 1 43 ? 9.984 -25.797 17.625 1 21.02 43 ASN B N 1
ATOM 2414 C CA . ASN B 1 43 ? 9.367 -27.016 18.109 1 21.02 43 ASN B CA 1
ATOM 2415 C C . ASN B 1 43 ? 8.039 -27.297 17.422 1 21.02 43 ASN B C 1
ATOM 2417 O O . ASN B 1 43 ? 7.223 -28.078 17.922 1 21.02 43 ASN B O 1
ATOM 2421 N N . HIS B 1 44 ? 7.633 -26.656 16.438 1 20.94 44 HIS B N 1
ATOM 2422 C CA . HIS B 1 44 ? 6.312 -27.25 16.266 1 20.94 44 HIS B CA 1
ATOM 2423 C C . HIS B 1 44 ? 6.414 -28.688 15.766 1 20.94 44 HIS B C 1
ATOM 2425 O O . HIS B 1 44 ? 7.293 -29.016 14.961 1 20.94 44 HIS B O 1
ATOM 2431 N N . LYS B 1 45 ? 5.938 -29.656 16.531 1 23.2 45 LYS B N 1
ATOM 2432 C CA . LYS B 1 45 ? 5.738 -31.094 16.344 1 23.2 45 LYS B CA 1
ATOM 2433 C C . LYS B 1 45 ? 5.25 -31.406 14.93 1 23.2 45 LYS B C 1
ATOM 2435 O O . LYS B 1 45 ? 4.434 -30.672 14.375 1 23.2 45 LYS B O 1
ATOM 2440 N N . PRO B 1 46 ? 5.984 -32.25 14.211 1 23.3 46 PRO B N 1
ATOM 2441 C CA . PRO B 1 46 ? 5.84 -32.781 12.852 1 23.3 46 PRO B CA 1
ATOM 2442 C C . PRO B 1 46 ? 4.438 -33.312 12.57 1 23.3 46 PRO B C 1
ATOM 2444 O O . PRO B 1 46 ? 3.891 -34.094 13.375 1 23.3 46 PRO B O 1
ATOM 2447 N N . PHE B 1 47 ? 3.682 -32.469 12.016 1 22.34 47 PHE B N 1
ATOM 2448 C CA . PHE B 1 47 ? 2.385 -33.031 11.617 1 22.34 47 PHE B CA 1
ATOM 2449 C C . PHE B 1 47 ? 2.553 -34.25 10.734 1 22.34 47 PHE B C 1
ATOM 2451 O O . PHE B 1 47 ? 1.612 -34.656 10.055 1 22.34 47 PHE B O 1
ATOM 2458 N N . ALA B 1 48 ? 3.771 -34.969 10.844 1 23.77 48 ALA B N 1
ATOM 2459 C CA . ALA B 1 48 ? 4.113 -36.188 10.133 1 23.77 48 ALA B CA 1
ATOM 2460 C C . ALA B 1 48 ? 3.021 -37.25 10.297 1 23.77 48 ALA B C 1
ATOM 2462 O O . ALA B 1 48 ? 2.879 -38.125 9.453 1 23.77 48 ALA B O 1
ATOM 2463 N N . ALA B 1 49 ? 2.465 -37.25 11.508 1 22.88 49 ALA B N 1
ATOM 2464 C CA . ALA B 1 49 ? 2.014 -38.594 11.875 1 22.88 49 ALA B CA 1
ATOM 2465 C C . ALA B 1 49 ? 0.84 -39.031 11.008 1 22.88 49 ALA B C 1
ATOM 2467 O O . ALA B 1 49 ? 0.512 -40.219 10.953 1 22.88 49 ALA B O 1
ATOM 2468 N N . LEU B 1 50 ? 0.121 -38 10.492 1 22.72 50 LEU B N 1
ATOM 2469 C CA . LEU B 1 50 ? -1.14 -38.719 10.273 1 22.72 50 LEU B CA 1
ATOM 2470 C C . LEU B 1 50 ? -1.147 -39.406 8.914 1 22.72 50 LEU B C 1
ATOM 2472 O O . LEU B 1 50 ? -2.123 -40.062 8.555 1 22.72 50 LEU B O 1
ATOM 2476 N N . CYS B 1 51 ? -0.17 -38.969 7.996 1 22.56 51 CYS B N 1
ATOM 2477 C CA . CYS B 1 51 ? -0.378 -39.531 6.656 1 22.56 51 CYS B CA 1
ATOM 2478 C C . CYS B 1 51 ? 0.054 -40.969 6.59 1 22.56 51 CYS B C 1
ATOM 2480 O O . CYS B 1 51 ? 0.084 -41.562 5.512 1 22.56 51 CYS B O 1
ATOM 2482 N N . ALA B 1 52 ? 0.558 -41.562 7.648 1 23.59 52 ALA B N 1
ATOM 2483 C CA . ALA B 1 52 ? 1.102 -42.906 7.492 1 23.59 52 ALA B CA 1
ATOM 2484 C C . ALA B 1 52 ? 0.015 -43.906 7.066 1 23.59 52 ALA B C 1
ATOM 2486 O O . ALA B 1 52 ? 0.239 -45.125 7.051 1 23.59 52 ALA B O 1
ATOM 2487 N N . GLN B 1 53 ? -1.178 -43.438 6.957 1 21.47 53 GLN B N 1
ATOM 2488 C CA . GLN B 1 53 ? -1.873 -44.719 6.914 1 21.47 53 GLN B CA 1
ATOM 2489 C C . GLN B 1 53 ? -1.459 -45.531 5.688 1 21.47 53 GLN B C 1
ATOM 2491 O O . GLN B 1 53 ? -0.896 -44.969 4.738 1 21.47 53 GLN B O 1
ATOM 2496 N N . ARG B 1 54 ? -2.307 -46.75 5.344 1 21.97 54 ARG B N 1
ATOM 2497 C CA . ARG B 1 54 ? -2.191 -48.125 4.961 1 21.97 54 ARG B CA 1
ATOM 2498 C C . ARG B 1 54 ? -2.107 -48.281 3.445 1 21.97 54 ARG B C 1
ATOM 2500 O O . ARG B 1 54 ? -2.906 -49 2.842 1 21.97 54 ARG B O 1
ATOM 2507 N N . CYS B 1 55 ? -1.451 -47.281 2.752 1 21.41 55 CYS 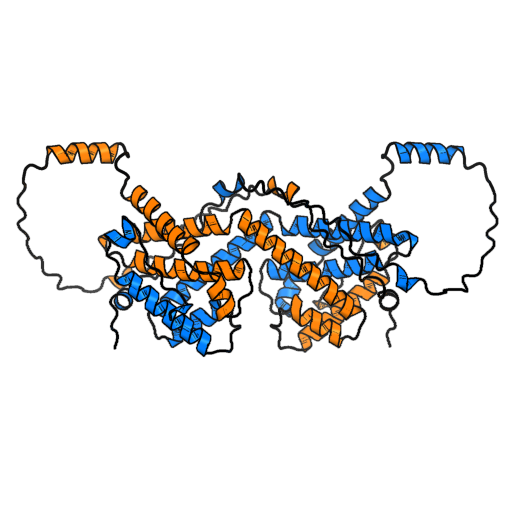B N 1
ATOM 2508 C CA . CYS B 1 55 ? -1.575 -47.812 1.396 1 21.41 55 CYS B CA 1
ATOM 2509 C C . CYS B 1 55 ? -0.903 -49.188 1.271 1 21.41 55 CYS B C 1
ATOM 2511 O O . CYS B 1 55 ? 0.323 -49.281 1.347 1 21.41 55 CYS B O 1
ATOM 2513 N N . GLN B 1 56 ? -1.506 -50.219 1.735 1 20.16 56 GLN B N 1
ATOM 2514 C CA . GLN B 1 56 ? -1.081 -51.625 1.688 1 20.16 56 GLN B CA 1
ATOM 2515 C C . GLN B 1 56 ? -0.66 -52.031 0.276 1 20.16 56 GLN B C 1
ATOM 2517 O O . GLN B 1 56 ? 0.249 -52.844 0.1 1 20.16 56 GLN B O 1
ATOM 2522 N N . TYR B 1 57 ? -1.453 -51.656 -0.701 1 20.38 57 TYR B N 1
ATOM 2523 C CA . TYR B 1 57 ? -1.49 -52.688 -1.729 1 20.38 57 TYR B CA 1
ATOM 2524 C C . TYR B 1 57 ? -0.384 -52.469 -2.756 1 20.38 57 TYR B C 1
ATOM 2526 O O . TYR B 1 57 ? -0.65 -52.406 -3.959 1 20.38 57 TYR B O 1
ATOM 2534 N N . CYS B 1 58 ? 0.545 -51.5 -2.535 1 21.09 58 CYS B N 1
ATOM 2535 C CA . CYS B 1 58 ? 1.421 -51.312 -3.688 1 21.09 58 CYS B CA 1
ATOM 2536 C C . CYS B 1 58 ? 2.205 -52.594 -3.971 1 21.09 58 CYS B C 1
ATOM 2538 O O . CYS B 1 58 ? 2.971 -53.062 -3.125 1 21.09 58 CYS B O 1
ATOM 2540 N N . SER B 1 59 ? 1.631 -53.469 -4.789 1 21.53 59 SER B N 1
ATOM 2541 C CA . SER B 1 59 ? 2.223 -54.719 -5.23 1 21.53 59 SER B CA 1
ATOM 2542 C C . SER B 1 59 ? 3.576 -54.5 -5.895 1 21.53 59 SER B C 1
ATOM 2544 O O . SER B 1 59 ? 3.807 -53.438 -6.5 1 21.53 59 SER B O 1
ATOM 2546 N N . THR B 1 60 ? 4.602 -55.125 -5.391 1 22.69 60 THR B N 1
ATOM 2547 C CA . THR B 1 60 ? 6.035 -55.344 -5.539 1 22.69 60 THR B CA 1
ATOM 2548 C C . THR B 1 60 ? 6.367 -55.781 -6.957 1 22.69 60 THR B C 1
ATOM 2550 O O . THR B 1 60 ? 6.027 -56.906 -7.352 1 22.69 60 THR B O 1
ATOM 2553 N N . THR B 1 61 ? 5.949 -55 -8.039 1 22.84 61 THR B N 1
ATOM 2554 C CA . THR B 1 61 ? 6.355 -55.688 -9.258 1 22.84 61 THR B CA 1
ATOM 2555 C C . THR B 1 61 ? 7.875 -55.781 -9.344 1 22.84 61 THR B C 1
ATOM 2557 O O . THR B 1 61 ? 8.578 -54.781 -9.109 1 22.84 61 THR B O 1
ATOM 2560 N N . ALA B 1 62 ? 8.438 -56.969 -9.234 1 26.88 62 ALA B N 1
ATOM 2561 C CA . ALA B 1 62 ? 9.773 -57.562 -9.234 1 26.88 62 ALA B CA 1
ATOM 2562 C C . ALA B 1 62 ? 10.5 -57.281 -10.547 1 26.88 62 ALA B C 1
ATOM 2564 O O . ALA B 1 62 ? 10.172 -57.844 -11.586 1 26.88 62 ALA B O 1
ATOM 2565 N N . GLY B 1 63 ? 10.531 -55.969 -10.992 1 22.22 63 GLY B N 1
ATOM 2566 C CA . GLY B 1 63 ? 11.164 -55.875 -12.297 1 22.22 63 GLY B CA 1
ATOM 2567 C C . GLY B 1 63 ? 12.641 -56.25 -12.266 1 22.22 63 GLY B C 1
ATOM 2568 O O . GLY B 1 63 ? 13.336 -55.906 -11.297 1 22.22 63 GLY B O 1
ATOM 2569 N N . VAL B 1 64 ? 13.125 -57.219 -13.008 1 28.03 64 VAL B N 1
ATOM 2570 C CA . VAL B 1 64 ? 14.375 -57.938 -13.25 1 28.03 64 VAL B CA 1
ATOM 2571 C C . VAL B 1 64 ? 15.352 -57.031 -13.992 1 28.03 64 VAL B C 1
ATOM 2573 O O . VAL B 1 64 ? 15.5 -57.125 -15.211 1 28.03 64 VAL B O 1
ATOM 2576 N N . THR B 1 65 ? 15.484 -55.75 -13.82 1 26.19 65 THR B N 1
ATOM 2577 C CA . THR B 1 65 ? 16.281 -55.156 -14.883 1 26.19 65 THR B CA 1
ATOM 2578 C C . THR B 1 65 ? 17.75 -55.5 -14.711 1 26.19 65 THR B C 1
ATOM 2580 O O . THR B 1 65 ? 18.25 -55.594 -13.586 1 26.19 65 THR B O 1
ATOM 2583 N N . SER B 1 66 ? 18.453 -56.125 -15.719 1 25.5 66 SER B N 1
ATOM 2584 C CA . SER B 1 66 ? 19.812 -56.562 -16.062 1 25.5 66 SER B CA 1
ATOM 2585 C C . SER B 1 66 ? 20.797 -55.406 -15.984 1 25.5 66 SER B C 1
ATOM 2587 O O . SER B 1 66 ? 20.469 -54.281 -16.297 1 25.5 66 SER B O 1
ATOM 2589 N N . LYS B 1 67 ? 22.109 -55.688 -15.398 1 34.62 67 LYS B N 1
ATOM 2590 C CA . LYS B 1 67 ? 23.266 -54.906 -14.914 1 34.62 67 LYS B CA 1
ATOM 2591 C C . LYS B 1 67 ? 24.125 -54.438 -16.078 1 34.62 67 LYS B C 1
ATOM 2593 O O . LYS B 1 67 ? 25.188 -55 -16.344 1 34.62 67 LYS B O 1
ATOM 2598 N N . THR B 1 68 ? 2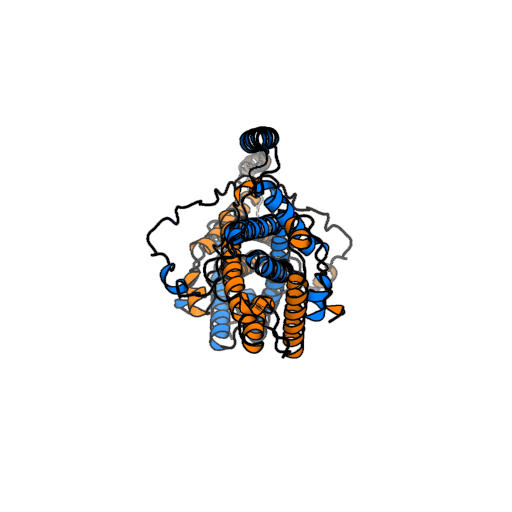3.531 -54.094 -17.266 1 30.3 68 THR B N 1
ATOM 2599 C CA . THR B 1 68 ? 24.578 -53.844 -18.234 1 30.3 68 THR B CA 1
ATOM 2600 C C . THR B 1 68 ? 25.562 -52.781 -17.719 1 30.3 68 THR B C 1
ATOM 2602 O O . THR B 1 68 ? 25.188 -51.938 -16.906 1 30.3 68 THR B O 1
ATOM 2605 N N . ASP B 1 69 ? 26.859 -52.719 -18.25 1 33.34 69 ASP B N 1
ATOM 2606 C CA . ASP B 1 69 ? 28.188 -52.25 -17.906 1 33.34 69 ASP B CA 1
ATOM 2607 C C . ASP B 1 69 ? 28.266 -50.719 -18.016 1 33.34 69 ASP B C 1
ATOM 2609 O O . ASP B 1 69 ? 28.656 -50.188 -19.047 1 33.34 69 ASP B O 1
ATOM 2613 N N . GLU B 1 70 ? 27.156 -49.938 -17.797 1 35.31 70 GLU B N 1
ATOM 2614 C CA . GLU B 1 70 ? 27.109 -48.5 -17.875 1 35.31 70 GLU B CA 1
ATOM 2615 C C . GLU B 1 70 ? 28.109 -47.875 -16.906 1 35.31 70 GLU B C 1
ATOM 2617 O O . GLU B 1 70 ? 27.703 -47.188 -15.953 1 35.31 70 GLU B O 1
ATOM 2622 N N . ALA B 1 71 ? 29.312 -48.531 -16.703 1 42.72 71 ALA B N 1
ATOM 2623 C CA . ALA B 1 71 ? 30.312 -48.125 -15.727 1 42.72 71 ALA B CA 1
ATOM 2624 C C . ALA B 1 71 ? 30.953 -46.781 -16.125 1 42.72 71 ALA B C 1
ATOM 2626 O O . ALA B 1 71 ? 31.266 -45.969 -15.258 1 42.72 71 ALA B O 1
ATOM 2627 N N . GLU B 1 72 ? 31.391 -46.875 -17.312 1 46 72 GLU B N 1
ATOM 2628 C CA . GLU B 1 72 ? 32.281 -45.781 -17.672 1 46 72 GLU B CA 1
ATOM 2629 C C . GLU B 1 72 ? 31.531 -44.438 -17.672 1 46 72 GLU B C 1
ATOM 2631 O O . GLU B 1 72 ? 32.094 -43.406 -17.266 1 46 72 GLU B O 1
ATOM 2636 N N . GLY B 1 73 ? 30.312 -44.344 -18.422 1 45.75 73 GLY B N 1
ATOM 2637 C CA . GLY B 1 73 ? 29.453 -43.156 -18.406 1 45.75 73 GLY B CA 1
ATOM 2638 C C . GLY B 1 73 ? 29.016 -42.75 -17.016 1 45.75 73 GLY B C 1
ATOM 2639 O O . GLY B 1 73 ? 28.484 -41.656 -16.828 1 45.75 73 GLY B O 1
ATOM 2640 N N . ASN B 1 74 ? 29.141 -43.625 -16.125 1 51.16 74 ASN B N 1
ATOM 2641 C CA . ASN B 1 74 ? 28.734 -43.406 -14.75 1 51.16 74 ASN B CA 1
ATOM 2642 C C . ASN B 1 74 ? 29.75 -42.562 -13.992 1 51.16 74 ASN B C 1
ATOM 2644 O O . ASN B 1 74 ? 29.391 -41.719 -13.172 1 51.16 74 ASN B O 1
ATOM 2648 N N . ILE B 1 75 ? 31.031 -42.938 -14.281 1 51.16 75 ILE B N 1
ATOM 2649 C CA . ILE B 1 75 ? 32.031 -42.188 -13.508 1 51.16 75 ILE B CA 1
ATOM 2650 C C . ILE B 1 75 ? 32.031 -40.719 -13.953 1 51.16 75 ILE B C 1
ATOM 2652 O O . ILE B 1 75 ? 32.094 -39.812 -13.125 1 51.16 75 ILE B O 1
ATOM 2656 N N . LEU B 1 76 ? 32.188 -40.438 -15.273 1 52.75 76 LEU B N 1
ATOM 2657 C CA . LEU B 1 76 ? 32.188 -39.062 -15.758 1 52.75 76 LEU B CA 1
ATOM 2658 C C . LEU B 1 76 ? 30.891 -38.344 -15.32 1 52.75 76 LEU B C 1
ATOM 2660 O O . LEU B 1 76 ? 30.938 -37.188 -14.891 1 52.75 76 LEU B O 1
ATOM 2664 N N . LYS B 1 77 ? 29.75 -38.938 -15.422 1 53.56 77 LYS B N 1
ATOM 2665 C CA . LYS B 1 77 ? 28.516 -38.406 -14.844 1 53.56 77 LYS B CA 1
ATOM 2666 C C . LYS B 1 77 ? 28.672 -38.188 -13.336 1 53.56 77 LYS B C 1
ATOM 2668 O O . LYS B 1 77 ? 28.203 -37.188 -12.797 1 53.56 77 LYS B O 1
ATOM 2673 N N . ARG B 1 78 ? 29.531 -39 -12.68 1 55.16 78 ARG B N 1
ATOM 2674 C CA . ARG B 1 78 ? 29.781 -38.844 -11.25 1 55.16 78 ARG B CA 1
ATOM 2675 C C . ARG B 1 78 ? 30.766 -37.719 -10.984 1 55.16 78 ARG B C 1
ATOM 2677 O O . ARG B 1 78 ? 30.578 -36.938 -10.062 1 55.16 78 ARG B O 1
ATOM 2684 N N . VAL B 1 79 ? 31.812 -37.594 -11.711 1 54.53 79 VAL B N 1
ATOM 2685 C CA . VAL B 1 79 ? 32.781 -36.531 -11.531 1 54.53 79 VAL B CA 1
ATOM 2686 C C . VAL B 1 79 ? 32.219 -35.188 -12.016 1 54.53 79 VAL B C 1
ATOM 2688 O O . VAL B 1 79 ? 32.375 -34.156 -11.359 1 54.53 79 VAL B O 1
ATOM 2691 N N . LEU B 1 80 ? 31.641 -35.125 -13.203 1 52.06 80 LEU B N 1
ATOM 2692 C CA . LEU B 1 80 ? 30.953 -33.875 -13.594 1 52.06 80 LEU B CA 1
ATOM 2693 C C . LEU B 1 80 ? 29.828 -33.562 -12.633 1 52.06 80 LEU B C 1
ATOM 2695 O O . LEU B 1 80 ? 29.594 -32.406 -12.305 1 52.06 80 LEU B O 1
ATOM 2699 N N . ASN B 1 81 ? 29.125 -34.531 -12.133 1 52.31 81 ASN B N 1
ATOM 2700 C CA . ASN B 1 81 ? 28.203 -34.344 -11.023 1 52.31 81 ASN B CA 1
ATOM 2701 C C . ASN B 1 81 ? 28.922 -33.844 -9.766 1 52.31 81 ASN B C 1
ATOM 2703 O O . ASN B 1 81 ? 28.375 -33.031 -9.016 1 52.31 81 ASN B O 1
ATOM 2707 N N . LYS B 1 82 ? 30 -34.312 -9.523 1 49.03 82 LYS B N 1
ATOM 2708 C CA . LYS B 1 82 ? 30.781 -33.906 -8.352 1 49.03 82 LYS B CA 1
ATOM 2709 C C . LYS B 1 82 ? 31.406 -32.531 -8.562 1 49.03 82 LYS B C 1
ATOM 2711 O O . LYS B 1 82 ? 31.547 -31.75 -7.609 1 49.03 82 LYS B O 1
ATOM 2716 N N . VAL B 1 83 ? 32.094 -32.25 -9.695 1 51.56 83 VAL B N 1
ATOM 2717 C CA . VAL B 1 83 ? 32.75 -30.953 -9.883 1 51.56 83 VAL B CA 1
ATOM 2718 C C . VAL B 1 83 ? 31.688 -29.906 -10.242 1 51.56 83 VAL B C 1
ATOM 2720 O O . VAL B 1 83 ? 32.031 -28.734 -10.453 1 51.56 83 VAL B O 1
ATOM 2723 N N . GLY B 1 84 ? 30.391 -29.891 -10.164 1 46.81 84 GLY B N 1
ATOM 2724 C CA . GLY B 1 84 ? 29.266 -28.969 -10.203 1 46.81 84 GLY B CA 1
ATOM 2725 C C . GLY B 1 84 ? 28.984 -28.453 -11.594 1 46.81 84 GLY B C 1
ATOM 2726 O O . GLY B 1 84 ? 28.406 -27.359 -11.75 1 46.81 84 GLY B O 1
ATOM 2727 N N . LEU B 1 85 ? 29.578 -28.844 -12.562 1 47.22 85 LEU B N 1
ATOM 2728 C CA . LEU B 1 85 ? 29.422 -28.344 -13.922 1 47.22 85 LEU B CA 1
ATOM 2729 C C . LEU B 1 85 ? 28.188 -28.922 -14.586 1 47.22 85 LEU B C 1
ATOM 2731 O O . LEU B 1 85 ? 27.875 -28.578 -15.734 1 47.22 85 LEU B O 1
ATOM 2735 N N . VAL B 1 86 ? 27.734 -30.062 -14.5 1 48.5 86 VAL B N 1
ATOM 2736 C CA . VAL B 1 86 ? 26.422 -30.531 -14.953 1 48.5 86 VAL B CA 1
ATOM 2737 C C . VAL B 1 86 ? 25.328 -29.688 -14.305 1 48.5 86 VAL B C 1
ATOM 2739 O O . VAL B 1 86 ? 25.25 -29.594 -13.078 1 48.5 86 VAL B O 1
ATOM 2742 N N . PRO B 1 87 ? 24.828 -28.734 -15.047 1 55.12 87 PRO B N 1
ATOM 2743 C CA . PRO B 1 87 ? 23.828 -27.938 -14.312 1 55.12 87 PRO B CA 1
ATOM 2744 C C . PRO B 1 87 ? 23 -28.797 -13.352 1 55.12 87 PRO B C 1
ATOM 2746 O O . PRO B 1 87 ? 22.453 -29.828 -13.742 1 55.12 87 PRO B O 1
ATOM 2749 N N . ASN B 1 88 ? 23.516 -28.984 -12.031 1 73.94 88 ASN B N 1
ATOM 2750 C CA . ASN B 1 88 ? 22.828 -29.625 -10.906 1 73.94 88 ASN B CA 1
ATOM 2751 C C . ASN B 1 88 ? 21.328 -29.391 -10.961 1 73.94 88 ASN B C 1
ATOM 2753 O O . ASN B 1 88 ? 20.859 -28.438 -11.57 1 73.94 88 ASN B O 1
ATOM 2757 N N . LEU B 1 89 ? 20.703 -30.547 -11.086 1 79.25 89 LEU B N 1
ATOM 2758 C CA . LEU B 1 89 ? 19.234 -30.547 -11.062 1 79.25 89 LEU B CA 1
ATOM 2759 C C . LEU B 1 89 ? 18.703 -29.281 -10.391 1 79.25 89 LEU B C 1
ATOM 2761 O O . LEU B 1 89 ? 17.75 -28.672 -10.867 1 79.25 89 LEU B O 1
ATOM 2765 N N . ARG B 1 90 ? 19.469 -28.812 -9.453 1 83.44 90 ARG B N 1
ATOM 2766 C CA . ARG B 1 90 ? 19.031 -27.641 -8.719 1 83.44 90 ARG B CA 1
ATOM 2767 C C . ARG B 1 90 ? 19.188 -26.375 -9.555 1 83.44 90 ARG B C 1
ATOM 2769 O O . ARG B 1 90 ? 18.328 -25.484 -9.523 1 83.44 90 ARG B O 1
ATOM 2776 N N . THR B 1 91 ? 20.266 -26.25 -10.266 1 88.25 91 THR B N 1
ATOM 2777 C CA . THR B 1 91 ? 20.469 -25.094 -11.117 1 88.25 91 THR B CA 1
ATOM 2778 C C . THR B 1 91 ? 19.453 -25.047 -12.242 1 88.25 91 THR B C 1
ATOM 2780 O O . THR B 1 91 ? 18.953 -23.984 -12.602 1 88.25 91 THR B O 1
ATOM 2783 N N . ARG B 1 92 ? 19.219 -26.188 -12.797 1 87 92 ARG B N 1
ATOM 2784 C CA . ARG B 1 92 ? 18.219 -26.266 -13.859 1 87 92 ARG B CA 1
ATOM 2785 C C . ARG B 1 92 ? 16.844 -25.859 -13.344 1 87 92 ARG B C 1
ATOM 2787 O O . ARG B 1 92 ? 16.109 -25.141 -14.023 1 87 92 ARG B O 1
ATOM 2794 N N . LEU B 1 93 ? 16.5 -26.359 -12.172 1 88.69 93 LEU B N 1
ATOM 2795 C CA . LEU B 1 93 ? 15.203 -26.031 -11.578 1 88.69 93 LEU B CA 1
ATOM 2796 C C . LEU B 1 93 ? 15.109 -24.547 -11.273 1 88.69 93 LEU B C 1
ATOM 2798 O O . LEU B 1 93 ? 14.039 -23.938 -11.414 1 88.69 93 LEU B O 1
ATOM 2802 N N . ARG B 1 94 ? 16.219 -23.953 -10.867 1 92.88 94 ARG B N 1
ATOM 2803 C CA . ARG B 1 94 ? 16.25 -22.516 -10.602 1 92.88 94 ARG B CA 1
ATOM 2804 C C . ARG B 1 94 ? 15.992 -21.719 -11.875 1 92.88 94 ARG B C 1
ATOM 2806 O O . ARG B 1 94 ? 15.203 -20.781 -11.883 1 92.88 94 ARG B O 1
ATOM 2813 N N . VAL B 1 95 ? 16.656 -22.078 -12.906 1 93.31 95 VAL B N 1
ATOM 2814 C CA . VAL B 1 95 ? 16.5 -21.391 -14.18 1 93.31 95 VAL B CA 1
ATOM 2815 C C . VAL B 1 95 ? 15.055 -21.547 -14.68 1 93.31 95 VAL B C 1
ATOM 2817 O O . VAL B 1 95 ? 14.43 -20.562 -15.094 1 93.31 95 VAL B O 1
ATOM 2820 N N . SER B 1 96 ? 14.57 -22.781 -14.625 1 93.69 96 SER B N 1
ATOM 2821 C CA . SER B 1 96 ? 13.195 -23.047 -15.047 1 93.69 96 SER B CA 1
ATOM 2822 C C . SER B 1 96 ? 12.203 -22.203 -14.242 1 93.69 96 SER B C 1
ATOM 2824 O O . SER B 1 96 ? 11.242 -21.672 -14.797 1 93.69 96 SER B O 1
ATOM 2826 N N . SER B 1 97 ? 12.43 -22.094 -12.945 1 94.94 97 SER B N 1
ATOM 2827 C CA . SER B 1 97 ? 11.555 -21.328 -12.07 1 94.94 97 SER B CA 1
ATOM 2828 C C . SER B 1 97 ? 11.523 -19.859 -12.469 1 94.94 97 SER B C 1
ATOM 2830 O O . SER B 1 97 ? 10.461 -19.234 -12.477 1 94.94 97 SER B O 1
ATOM 2832 N N . HIS B 1 98 ? 12.633 -19.328 -12.812 1 95.75 98 HIS B N 1
ATOM 2833 C CA . HIS B 1 98 ? 12.719 -17.953 -13.273 1 95.75 98 HIS B CA 1
ATOM 2834 C C . HIS B 1 98 ? 11.969 -17.766 -14.586 1 95.75 98 HIS B C 1
ATOM 2836 O O . HIS B 1 98 ? 11.281 -16.75 -14.781 1 95.75 98 HIS B O 1
ATOM 2842 N N . LEU B 1 99 ? 12.141 -18.734 -15.453 1 96.19 99 LEU B N 1
ATOM 2843 C CA . LEU B 1 99 ? 11.445 -18.656 -16.734 1 96.19 99 LEU B CA 1
ATOM 2844 C C . LEU B 1 99 ? 9.938 -18.75 -16.547 1 96.19 99 LEU B C 1
ATOM 2846 O O . LEU B 1 99 ? 9.18 -18.078 -17.25 1 96.19 99 LEU B O 1
ATOM 2850 N N . LEU B 1 100 ? 9.547 -19.578 -15.633 1 96.69 100 LEU B N 1
ATOM 2851 C CA . LEU B 1 100 ? 8.117 -19.703 -15.328 1 96.69 100 LEU B CA 1
ATOM 2852 C C . LEU B 1 100 ? 7.562 -18.375 -14.82 1 96.69 100 LEU B C 1
ATOM 2854 O O . LEU B 1 100 ? 6.512 -17.922 -15.273 1 96.69 100 LEU B O 1
ATOM 2858 N N . TYR B 1 101 ? 8.305 -17.734 -13.906 1 97 101 TYR B N 1
ATOM 2859 C CA . TYR B 1 101 ? 7.852 -16.422 -13.43 1 97 101 TYR B CA 1
ATOM 2860 C C . TYR B 1 101 ? 7.832 -15.414 -14.562 1 97 101 TYR B C 1
ATOM 2862 O O . TYR B 1 101 ? 6.906 -14.602 -14.664 1 97 101 TYR B O 1
ATOM 2870 N N . GLU B 1 102 ? 8.836 -15.422 -15.375 1 95.88 102 GLU B N 1
ATOM 2871 C CA . GLU B 1 102 ? 8.906 -14.484 -16.484 1 95.88 102 GLU B CA 1
ATOM 2872 C C . GLU B 1 102 ? 7.707 -14.648 -17.422 1 95.88 102 GLU B C 1
ATOM 2874 O O . GLU B 1 102 ? 7.223 -13.672 -18 1 95.88 102 GLU B O 1
ATOM 2879 N N . SER B 1 103 ? 7.301 -15.891 -17.547 1 95.94 103 SER B N 1
ATOM 2880 C CA . SER B 1 103 ? 6.125 -16.125 -18.375 1 95.94 103 SER B CA 1
ATOM 2881 C C . SER B 1 103 ? 4.902 -15.406 -17.828 1 95.94 103 SER B C 1
ATOM 2883 O O . SER B 1 103 ? 4.062 -14.93 -18.594 1 95.94 103 SER B O 1
ATOM 2885 N N . VAL B 1 104 ? 4.766 -15.297 -16.484 1 96.62 104 VAL B N 1
ATOM 2886 C CA . VAL B 1 104 ? 3.666 -14.57 -15.859 1 96.62 104 VAL B CA 1
ATOM 2887 C C . VAL B 1 104 ? 3.83 -13.07 -16.094 1 96.62 104 VAL B C 1
ATOM 2889 O O . VAL B 1 104 ? 2.902 -12.406 -16.562 1 96.62 104 VAL B O 1
ATOM 2892 N N . ALA B 1 105 ? 5.035 -12.586 -15.828 1 93.69 105 ALA B N 1
ATOM 2893 C CA . ALA B 1 105 ? 5.32 -11.156 -15.891 1 93.69 105 ALA B CA 1
ATOM 2894 C C . ALA B 1 105 ? 5.156 -10.625 -17.312 1 93.69 105 ALA B C 1
ATOM 2896 O O . ALA B 1 105 ? 4.684 -9.5 -17.516 1 93.69 105 ALA B O 1
ATOM 2897 N N . ASP B 1 106 ? 5.457 -11.43 -18.297 1 92.38 106 ASP B N 1
ATOM 2898 C CA . ASP B 1 106 ? 5.512 -10.961 -19.688 1 92.38 106 ASP B CA 1
ATOM 2899 C C . ASP B 1 106 ? 4.215 -11.273 -20.422 1 92.38 106 ASP B C 1
ATOM 2901 O O . ASP B 1 106 ? 3.77 -10.484 -21.266 1 92.38 106 ASP B O 1
ATOM 2905 N N . LYS B 1 107 ? 3.637 -12.359 -20.125 1 93.75 107 LYS B N 1
ATOM 2906 C CA . LYS B 1 107 ? 2.547 -12.828 -20.969 1 93.75 107 LYS B CA 1
ATOM 2907 C C . LYS B 1 107 ? 1.189 -12.484 -20.375 1 93.75 107 LYS B C 1
ATOM 2909 O O . LYS B 1 107 ? 0.166 -12.547 -21.062 1 93.75 107 LYS B O 1
ATOM 2914 N N . THR B 1 108 ? 1.146 -12.188 -19.094 1 94.5 108 THR B N 1
ATOM 2915 C CA . THR B 1 108 ? -0.115 -11.789 -18.484 1 94.5 108 THR B CA 1
ATOM 2916 C C . THR B 1 108 ? -0.522 -10.391 -18.938 1 94.5 108 THR B C 1
ATOM 2918 O O . THR B 1 108 ? 0.29 -9.461 -18.906 1 94.5 108 THR B O 1
ATOM 2921 N N . ASN B 1 109 ? -1.709 -10.281 -19.438 1 94.19 109 ASN B N 1
ATOM 2922 C CA . ASN B 1 109 ? -2.223 -8.969 -19.812 1 94.19 109 ASN B CA 1
ATOM 2923 C C . ASN B 1 109 ? -2.83 -8.25 -18.609 1 94.19 109 ASN B C 1
ATOM 2925 O O . ASN B 1 109 ? -4.047 -8.289 -18.406 1 94.19 109 ASN B O 1
ATOM 2929 N N . TYR B 1 110 ? -2.061 -7.484 -17.891 1 95.12 110 TYR B N 1
ATOM 2930 C CA . TYR B 1 110 ? -2.463 -6.832 -16.641 1 95.12 110 TYR B CA 1
ATOM 2931 C C . TYR B 1 110 ? -3.559 -5.801 -16.906 1 95.12 110 TYR B C 1
ATOM 2933 O O . TYR B 1 110 ? -4.508 -5.688 -16.125 1 95.12 110 TYR B O 1
ATOM 2941 N N . LEU B 1 111 ? -3.463 -5.105 -18.031 1 94 111 LEU B N 1
ATOM 2942 C CA . LEU B 1 111 ? -4.402 -4.035 -18.344 1 94 111 LEU B CA 1
ATOM 2943 C C . LEU B 1 111 ? -5.812 -4.586 -18.531 1 94 111 LEU B C 1
ATOM 2945 O O . LEU B 1 111 ? -6.793 -3.947 -18.141 1 94 111 LEU B O 1
ATOM 2949 N N . THR B 1 112 ? -5.887 -5.719 -19.094 1 95.81 112 THR B N 1
ATOM 2950 C CA . THR B 1 112 ? -7.188 -6.352 -19.281 1 95.81 112 THR B CA 1
ATOM 2951 C C . THR B 1 112 ? -7.832 -6.656 -17.922 1 95.81 112 THR B C 1
ATOM 2953 O O . THR B 1 112 ? -9.039 -6.449 -17.75 1 95.81 112 THR B O 1
ATOM 2956 N N . PHE B 1 113 ? -7.102 -7.145 -16.922 1 96.5 113 PHE B N 1
ATOM 2957 C CA . PHE B 1 113 ? -7.613 -7.402 -15.586 1 96.5 113 PHE B CA 1
ATOM 2958 C C . PHE B 1 113 ? -8.102 -6.113 -14.93 1 96.5 113 PHE B C 1
ATOM 2960 O O . PHE B 1 113 ? -9.18 -6.086 -14.336 1 96.5 113 PHE B O 1
ATOM 2967 N N . PHE B 1 114 ? -7.277 -5.074 -15.125 1 94.75 114 PHE B N 1
ATOM 2968 C CA . PHE B 1 114 ? -7.625 -3.791 -14.523 1 94.75 114 PHE B CA 1
ATOM 2969 C C . PHE B 1 114 ? -8.945 -3.268 -15.086 1 94.75 114 PHE B C 1
ATOM 2971 O O . PHE B 1 114 ? -9.797 -2.799 -14.336 1 94.75 114 PHE B O 1
ATOM 2978 N N . GLN B 1 115 ? -9.117 -3.393 -16.375 1 94.25 115 GLN B N 1
ATOM 2979 C CA . GLN B 1 115 ? -10.305 -2.881 -17.062 1 94.25 115 GLN B CA 1
ATOM 2980 C C . GLN B 1 115 ? -11.523 -3.746 -16.766 1 94.25 115 GLN B C 1
ATOM 2982 O O . GLN B 1 115 ? -12.562 -3.238 -16.344 1 94.25 115 GLN B O 1
ATOM 2987 N N . GLU B 1 116 ? -11.422 -5.023 -16.875 1 94.31 116 GLU B N 1
ATOM 2988 C CA . GLU B 1 116 ? -12.555 -5.938 -16.75 1 94.31 116 GLU B CA 1
ATOM 2989 C C . GLU B 1 116 ? -13.039 -6.027 -15.305 1 94.31 116 GLU B C 1
ATOM 2991 O O . GLU B 1 116 ? -14.234 -6.219 -15.062 1 94.31 116 GLU B O 1
ATOM 2996 N N . PHE B 1 117 ? -12.141 -5.836 -14.375 1 95.75 117 PHE B N 1
ATOM 2997 C CA . PHE B 1 117 ? -12.523 -5.996 -12.977 1 95.75 117 PHE B CA 1
ATOM 2998 C C . PHE B 1 117 ? -12.484 -4.66 -12.242 1 95.75 117 PHE B C 1
ATOM 3000 O O . PHE B 1 117 ? -12.539 -4.617 -11.016 1 95.75 117 PHE B O 1
ATOM 3007 N N . ASP B 1 118 ? -12.328 -3.586 -12.93 1 93.19 118 ASP B N 1
ATOM 3008 C CA . ASP B 1 118 ? -12.383 -2.223 -12.414 1 93.19 118 ASP B CA 1
ATOM 3009 C C . ASP B 1 118 ? -11.344 -2.01 -11.312 1 93.19 118 ASP B C 1
ATOM 3011 O O . ASP B 1 118 ? -11.664 -1.496 -10.234 1 93.19 118 ASP B O 1
ATOM 3015 N N . MET B 1 119 ? -10.125 -2.498 -11.578 1 91.75 119 MET B N 1
ATOM 3016 C CA . MET B 1 119 ? -9.016 -2.301 -10.656 1 91.75 119 MET B CA 1
ATOM 3017 C C . MET B 1 119 ? -8.227 -1.047 -11.023 1 91.75 119 MET B C 1
ATOM 3019 O O . MET B 1 119 ? -8.016 -0.758 -12.203 1 91.75 119 MET B O 1
ATOM 3023 N N . PRO B 1 120 ? -7.805 -0.31 -10.008 1 87.56 120 PRO B N 1
ATOM 3024 C CA . PRO B 1 120 ? -6.953 0.839 -10.328 1 87.56 120 PRO B CA 1
ATOM 3025 C C . PRO B 1 120 ? -5.574 0.428 -10.836 1 87.56 120 PRO B C 1
ATOM 3027 O O . PRO B 1 120 ? -5.105 -0.675 -10.547 1 87.56 120 PRO B O 1
ATOM 3030 N N . ASN B 1 121 ? -4.98 1.275 -11.664 1 89 121 ASN B N 1
ATOM 3031 C CA . ASN B 1 121 ? -3.627 1.02 -12.141 1 89 121 ASN B CA 1
ATOM 3032 C C . ASN B 1 121 ? -2.588 1.318 -11.062 1 89 121 ASN B C 1
ATOM 3034 O O . ASN B 1 121 ? -1.964 2.381 -11.078 1 89 121 ASN B O 1
ATOM 3038 N N . THR B 1 122 ? -2.441 0.472 -10.07 1 88.88 122 THR B N 1
ATOM 3039 C CA . THR B 1 122 ? -1.546 0.624 -8.922 1 88.88 122 THR B CA 1
ATOM 3040 C C . THR B 1 122 ? -0.633 -0.591 -8.789 1 88.88 122 THR B C 1
ATOM 3042 O O . THR B 1 122 ? -0.864 -1.622 -9.422 1 88.88 122 THR B O 1
ATOM 3045 N N . PHE B 1 123 ? 0.395 -0.429 -8.07 1 89.56 123 PHE B N 1
ATOM 3046 C CA . PHE B 1 123 ? 1.256 -1.555 -7.73 1 89.56 123 PHE B CA 1
ATOM 3047 C C . PHE B 1 123 ? 0.451 -2.674 -7.082 1 89.56 123 PHE B C 1
ATOM 3049 O O . PHE B 1 123 ? 0.684 -3.854 -7.355 1 89.56 123 PHE B O 1
ATOM 3056 N N . ASN B 1 124 ? -0.441 -2.283 -6.207 1 90.31 124 ASN B N 1
ATOM 3057 C CA . ASN B 1 124 ? -1.236 -3.297 -5.523 1 90.31 124 ASN B CA 1
ATOM 3058 C C . ASN B 1 124 ? -2.014 -4.16 -6.512 1 90.31 124 ASN B C 1
ATOM 3060 O O . ASN B 1 124 ? -2.066 -5.383 -6.363 1 90.31 124 ASN B O 1
ATOM 3064 N N . SER B 1 125 ? -2.67 -3.58 -7.516 1 93.94 125 SER B N 1
ATOM 3065 C CA . SER B 1 125 ? -3.406 -4.32 -8.531 1 93.94 125 SER B CA 1
ATOM 3066 C C . SER B 1 125 ? -2.486 -5.262 -9.305 1 93.94 125 SER B C 1
ATOM 3068 O O . SER B 1 125 ? -2.83 -6.422 -9.539 1 93.94 125 SER B O 1
ATOM 3070 N N . TRP B 1 126 ? -1.334 -4.684 -9.742 1 95.06 126 TRP B N 1
ATOM 3071 C CA . TRP B 1 126 ? -0.346 -5.504 -10.43 1 95.06 126 TRP B CA 1
ATOM 3072 C C . TRP B 1 126 ? 0.048 -6.711 -9.578 1 95.06 126 TRP B C 1
ATOM 3074 O O . TRP B 1 126 ? 0.118 -7.836 -10.086 1 95.06 126 TRP B O 1
ATOM 3084 N N . PHE B 1 127 ? 0.281 -6.453 -8.305 1 95.5 127 PHE B N 1
ATOM 3085 C CA . PHE B 1 127 ? 0.729 -7.496 -7.391 1 95.5 127 PHE B CA 1
ATOM 3086 C C . PHE B 1 127 ? -0.333 -8.578 -7.246 1 95.5 127 PHE B C 1
ATOM 3088 O O . PHE B 1 127 ? -0.013 -9.773 -7.223 1 95.5 127 PHE B O 1
ATOM 3095 N N . LEU B 1 128 ? -1.593 -8.219 -7.152 1 97.19 128 LEU B N 1
ATOM 3096 C CA . LEU B 1 128 ? -2.684 -9.172 -6.98 1 97.19 128 LEU B CA 1
ATOM 3097 C C . LEU B 1 128 ? -2.801 -10.086 -8.195 1 97.19 128 LEU B C 1
ATOM 3099 O O . LEU B 1 128 ? -2.986 -11.297 -8.047 1 97.19 128 LEU B O 1
ATOM 3103 N N . VAL B 1 129 ? -2.695 -9.516 -9.367 1 98 129 VAL B N 1
ATOM 3104 C CA . VAL B 1 129 ? -2.754 -10.312 -10.586 1 98 129 VAL B CA 1
ATOM 3105 C C . VAL B 1 129 ? -1.556 -11.25 -10.656 1 98 129 VAL B C 1
ATOM 3107 O O . VAL B 1 129 ? -1.705 -12.438 -10.969 1 98 129 VAL B O 1
ATOM 3110 N N . THR B 1 130 ? -0.393 -10.695 -10.32 1 98 130 THR B N 1
ATOM 3111 C CA . THR B 1 130 ? 0.821 -11.508 -10.32 1 98 130 THR B CA 1
ATOM 3112 C C . THR B 1 130 ? 0.721 -12.633 -9.289 1 98 130 THR B C 1
ATOM 3114 O O . THR B 1 130 ? 1.043 -13.781 -9.594 1 98 130 THR B O 1
ATOM 3117 N N . GLU B 1 131 ? 0.289 -12.25 -8.125 1 98.06 131 GLU B N 1
ATOM 3118 C CA . GLU B 1 131 ? 0.123 -13.203 -7.031 1 98.06 131 GLU B CA 1
ATOM 3119 C C . GLU B 1 131 ? -0.767 -14.375 -7.449 1 98.06 131 GLU B C 1
ATOM 3121 O O . GLU B 1 131 ? -0.449 -15.531 -7.172 1 98.06 131 GLU B O 1
ATOM 3126 N N . LEU B 1 132 ? -1.846 -14.094 -8.109 1 98.38 132 LEU B N 1
ATOM 3127 C CA . LEU B 1 132 ? -2.791 -15.109 -8.555 1 98.38 132 LEU B CA 1
ATOM 3128 C C . LEU B 1 132 ? -2.125 -16.094 -9.516 1 98.38 132 LEU B C 1
ATOM 3130 O O . LEU B 1 132 ? -2.271 -17.312 -9.375 1 98.38 132 LEU B O 1
ATOM 3134 N N . HIS B 1 133 ? -1.433 -15.562 -10.445 1 98.5 133 HIS B N 1
ATOM 3135 C CA . HIS B 1 133 ? -0.791 -16.391 -11.461 1 98.5 133 HIS B CA 1
ATOM 3136 C C . HIS B 1 133 ? 0.365 -17.188 -10.867 1 98.5 133 HIS B C 1
ATOM 3138 O O . HIS B 1 133 ? 0.569 -18.359 -11.227 1 98.5 133 HIS B O 1
ATOM 3144 N N . VAL B 1 134 ? 1.138 -16.547 -10 1 98.19 134 VAL B N 1
ATOM 3145 C CA . VAL B 1 134 ? 2.219 -17.25 -9.312 1 98.19 134 VAL B CA 1
ATOM 3146 C C . VAL B 1 134 ? 1.647 -18.406 -8.492 1 98.19 134 VAL B C 1
ATOM 3148 O O . VAL B 1 134 ? 2.193 -19.516 -8.492 1 98.19 134 VAL B O 1
ATOM 3151 N N . TRP B 1 135 ? 0.533 -18.125 -7.82 1 98.12 135 TRP B N 1
ATOM 3152 C CA . TRP B 1 135 ? -0.134 -19.172 -7.051 1 98.12 135 TRP B CA 1
ATOM 3153 C C . TRP B 1 135 ? -0.449 -20.375 -7.93 1 98.12 135 TRP B C 1
ATOM 3155 O O . TRP B 1 135 ? -0.179 -21.516 -7.547 1 98.12 135 TRP B O 1
ATOM 3165 N N . MET B 1 136 ? -0.966 -20.172 -9.109 1 97.69 136 MET B N 1
ATOM 3166 C CA . MET B 1 136 ? -1.334 -21.281 -10 1 97.69 136 MET B CA 1
ATOM 3167 C C . MET B 1 136 ? -0.099 -22.047 -10.453 1 97.69 136 MET B C 1
ATOM 3169 O O . MET B 1 136 ? -0.149 -23.266 -10.609 1 97.69 136 MET B O 1
ATOM 3173 N N . LEU B 1 137 ? 1 -21.328 -10.68 1 96.81 137 LEU B N 1
ATOM 3174 C CA . LEU B 1 137 ? 2.254 -22.016 -10.984 1 96.81 137 LEU B CA 1
ATOM 3175 C C . LEU B 1 137 ? 2.691 -22.906 -9.82 1 96.81 137 LEU B C 1
ATOM 3177 O O . LEU B 1 137 ? 3.178 -24.016 -10.031 1 96.81 137 LEU B O 1
ATOM 3181 N N . LEU B 1 138 ? 2.572 -22.359 -8.602 1 95.44 138 LEU B N 1
ATOM 3182 C CA . LEU B 1 138 ? 2.973 -23.109 -7.41 1 95.44 138 LEU B CA 1
ATOM 3183 C C . LEU B 1 138 ? 2.139 -24.375 -7.254 1 95.44 138 LEU B C 1
ATOM 3185 O O . LEU B 1 138 ? 2.658 -25.422 -6.852 1 95.44 138 LEU B O 1
ATOM 3189 N N . LEU B 1 139 ? 0.881 -24.266 -7.574 1 93.88 139 LEU B N 1
ATOM 3190 C CA . LEU B 1 139 ? 0.005 -25.438 -7.551 1 93.88 139 LEU B CA 1
ATOM 3191 C C . LEU B 1 139 ? 0.541 -26.531 -8.461 1 93.88 139 LEU B C 1
ATOM 3193 O O . LEU B 1 139 ? 0.624 -27.688 -8.047 1 93.88 139 LEU B O 1
ATOM 3197 N N . ARG B 1 140 ? 0.913 -26.109 -9.648 1 93.81 140 ARG B N 1
ATOM 3198 C CA . ARG B 1 140 ? 1.41 -27.078 -10.617 1 93.81 140 ARG B CA 1
ATOM 3199 C C . ARG B 1 140 ? 2.758 -27.656 -10.18 1 93.81 140 ARG B C 1
ATOM 3201 O O . ARG B 1 140 ? 3.039 -28.828 -10.391 1 93.81 140 ARG B O 1
ATOM 3208 N N . ALA B 1 141 ? 3.631 -26.781 -9.672 1 91.62 141 ALA B N 1
ATOM 3209 C CA . ALA B 1 141 ? 4.945 -27.234 -9.211 1 91.62 141 ALA B CA 1
ATOM 3210 C C . ALA B 1 141 ? 4.816 -28.297 -8.125 1 91.62 141 ALA B C 1
ATOM 3212 O O . ALA B 1 141 ? 5.574 -29.266 -8.109 1 91.62 141 ALA B O 1
ATOM 3213 N N . MET B 1 142 ? 3.832 -28.141 -7.305 1 87.56 142 MET B N 1
ATOM 3214 C CA . MET B 1 142 ? 3.656 -29.047 -6.176 1 87.56 142 MET B CA 1
ATOM 3215 C C . MET B 1 142 ? 3.035 -30.375 -6.633 1 87.56 142 MET B C 1
ATOM 3217 O O . MET B 1 142 ? 3.094 -31.375 -5.914 1 87.56 142 MET B O 1
ATOM 3221 N N . ALA B 1 143 ? 2.479 -30.312 -7.738 1 82.38 143 ALA B N 1
ATOM 3222 C CA . ALA B 1 143 ? 1.872 -31.531 -8.281 1 82.38 143 ALA B CA 1
ATOM 3223 C C . ALA B 1 143 ? 2.936 -32.469 -8.844 1 82.38 143 ALA B C 1
ATOM 3225 O O . ALA B 1 143 ? 2.656 -33.625 -9.117 1 82.38 143 ALA B O 1
ATOM 3226 N N . GLU B 1 144 ? 4.156 -32 -8.953 1 76.31 144 GLU B N 1
ATOM 3227 C CA . GLU B 1 144 ? 5.223 -32.844 -9.492 1 76.31 144 GLU B CA 1
ATOM 3228 C C . GLU B 1 144 ? 5.594 -33.938 -8.516 1 76.31 144 GLU B C 1
ATOM 3230 O O . GLU B 1 144 ? 5.715 -33.719 -7.309 1 76.31 144 GLU B O 1
ATOM 3235 N N . GLY B 1 145 ? 5.023 -35.281 -8.477 1 57.59 145 GLY B N 1
ATOM 3236 C CA . GLY B 1 145 ? 5.105 -36.594 -7.871 1 57.59 145 GLY B CA 1
ATOM 3237 C C . GLY B 1 145 ? 6.02 -36.656 -6.66 1 57.59 145 GLY B C 1
ATOM 3238 O O . GLY B 1 145 ? 6.688 -35.656 -6.344 1 57.59 145 GLY B O 1
ATOM 3239 N N . PRO B 1 146 ? 5.852 -37.719 -5.758 1 54.38 146 PRO B N 1
ATOM 3240 C CA . PRO B 1 146 ? 6.5 -38 -4.469 1 54.38 146 PRO B CA 1
ATOM 3241 C C . PRO B 1 146 ? 8.008 -37.781 -4.516 1 54.38 146 PRO B C 1
ATOM 3243 O O . PRO B 1 146 ? 8.586 -37.219 -3.586 1 54.38 146 PRO B O 1
ATOM 3246 N N . GLU B 1 147 ? 8.82 -38.5 -5.391 1 51 147 GLU B N 1
ATOM 3247 C CA . GLU B 1 147 ? 10.266 -38.281 -5.516 1 51 147 GLU B CA 1
ATOM 3248 C C . GLU B 1 147 ? 10.578 -36.844 -5.816 1 51 147 GLU B C 1
ATOM 3250 O O . GLU B 1 147 ? 11.617 -36.312 -5.402 1 51 147 GLU B O 1
ATOM 3255 N N . SER B 1 148 ? 9.484 -36.125 -6.336 1 56.31 148 SER B N 1
ATOM 3256 C CA . SER B 1 148 ? 9.477 -34.812 -6.973 1 56.31 148 SER B CA 1
ATOM 3257 C C . SER B 1 148 ? 9.062 -33.75 -5.992 1 56.31 148 SER B C 1
ATOM 3259 O O . SER B 1 148 ? 9.188 -32.531 -6.289 1 56.31 148 SER B O 1
ATOM 3261 N N . GLY B 1 149 ? 8.82 -34.25 -4.801 1 68.38 149 GLY B N 1
ATOM 3262 C CA . GLY B 1 149 ? 8.344 -33.281 -3.805 1 68.38 149 GLY B CA 1
ATOM 3263 C C . GLY B 1 149 ? 9.383 -32.25 -3.438 1 68.38 149 GLY B C 1
ATOM 3264 O O . GLY B 1 149 ? 9.062 -31.062 -3.322 1 68.38 149 GLY B O 1
ATOM 3265 N N . GLU B 1 150 ? 10.625 -32.75 -3.316 1 79.62 150 GLU B N 1
ATOM 3266 C CA . GLU B 1 150 ? 11.688 -31.812 -2.99 1 79.62 150 GLU B CA 1
ATOM 3267 C C . GLU B 1 150 ? 11.945 -30.859 -4.145 1 79.62 150 GLU B C 1
ATOM 3269 O O . GLU B 1 150 ? 12.195 -29.672 -3.926 1 79.62 150 GLU B O 1
ATOM 3274 N N . ASP B 1 151 ? 11.852 -31.469 -5.34 1 83.94 151 ASP B N 1
ATOM 3275 C CA . ASP B 1 151 ? 12.055 -30.641 -6.516 1 83.94 151 ASP B CA 1
ATOM 3276 C C . ASP B 1 151 ? 10.945 -29.594 -6.645 1 83.94 151 ASP B C 1
ATOM 3278 O O . ASP B 1 151 ? 11.211 -28.438 -6.98 1 83.94 151 ASP B O 1
ATOM 3282 N N . GLY B 1 152 ? 9.703 -30.031 -6.34 1 86.69 152 GLY B N 1
ATOM 3283 C CA . GLY B 1 152 ? 8.57 -29.125 -6.395 1 86.69 152 GLY B CA 1
ATOM 3284 C C . GLY B 1 152 ? 8.672 -27.984 -5.391 1 86.69 152 GLY B C 1
ATOM 3285 O O . GLY B 1 152 ? 8.406 -26.828 -5.727 1 86.69 152 GLY B O 1
ATOM 3286 N N . ARG B 1 153 ? 9.086 -28.391 -4.219 1 88.06 153 ARG B N 1
ATOM 3287 C CA . ARG B 1 153 ? 9.25 -27.391 -3.172 1 88.06 153 ARG B CA 1
ATOM 3288 C C . ARG B 1 153 ? 10.359 -26.406 -3.521 1 88.06 153 ARG B C 1
ATOM 3290 O O . ARG B 1 153 ? 10.227 -25.203 -3.281 1 88.06 153 ARG B O 1
ATOM 3297 N N . PHE B 1 154 ? 11.43 -27 -4.031 1 89.38 154 PHE B N 1
ATOM 3298 C CA . PHE B 1 154 ? 12.539 -26.141 -4.441 1 89.38 154 PHE B CA 1
ATOM 3299 C C . PHE B 1 154 ? 12.102 -25.172 -5.527 1 89.38 154 PHE B C 1
ATOM 3301 O O . PHE B 1 154 ? 12.414 -23.969 -5.465 1 89.38 154 PHE B O 1
ATOM 3308 N N . MET B 1 155 ? 11.32 -25.594 -6.504 1 91.12 155 MET B N 1
ATOM 3309 C CA . MET B 1 155 ? 10.812 -24.766 -7.59 1 91.12 155 MET B CA 1
ATOM 3310 C C . MET B 1 155 ? 9.875 -23.688 -7.059 1 91.12 155 MET B C 1
ATOM 3312 O O . MET B 1 155 ? 9.961 -22.531 -7.461 1 91.12 155 MET B O 1
ATOM 3316 N N . ARG B 1 156 ? 9 -24.141 -6.176 1 93.19 156 ARG B N 1
ATOM 3317 C CA . ARG B 1 156 ? 8.07 -23.188 -5.562 1 93.19 156 ARG B CA 1
ATOM 3318 C C . ARG B 1 156 ? 8.828 -22.031 -4.914 1 93.19 156 ARG B C 1
ATOM 3320 O O . ARG B 1 156 ? 8.5 -20.875 -5.141 1 93.19 156 ARG B O 1
ATOM 3327 N N . ASN B 1 157 ? 9.836 -22.359 -4.188 1 92.5 157 ASN B N 1
ATOM 3328 C CA . ASN B 1 157 ? 10.625 -21.328 -3.512 1 92.5 157 ASN B CA 1
ATOM 3329 C C . ASN B 1 157 ? 11.328 -20.422 -4.512 1 92.5 157 ASN B C 1
ATOM 3331 O O . ASN B 1 157 ? 11.383 -19.203 -4.312 1 92.5 157 ASN B O 1
ATOM 3335 N N . CYS B 1 158 ? 11.836 -21.016 -5.539 1 93.12 158 CYS B N 1
ATOM 3336 C CA . CYS B 1 158 ? 12.539 -20.234 -6.547 1 93.12 158 CYS B CA 1
ATOM 3337 C C . CYS B 1 158 ? 11.586 -19.297 -7.285 1 93.12 158 CYS B C 1
ATOM 3339 O O . CYS B 1 158 ? 11.938 -18.156 -7.578 1 93.12 158 CYS B O 1
ATOM 3341 N N . ILE B 1 159 ? 10.391 -19.766 -7.582 1 96.25 159 ILE B N 1
ATOM 3342 C CA . ILE B 1 159 ? 9.398 -18.938 -8.266 1 96.25 159 ILE B CA 1
ATOM 3343 C C . ILE B 1 159 ? 9.008 -17.766 -7.379 1 96.25 159 ILE B C 1
ATOM 3345 O O . ILE B 1 159 ? 8.953 -16.625 -7.844 1 96.25 159 ILE B O 1
ATOM 3349 N N . VAL B 1 160 ? 8.734 -18.031 -6.125 1 95.5 160 VAL B N 1
ATOM 3350 C CA . VAL B 1 160 ? 8.352 -17 -5.168 1 95.5 160 VAL B CA 1
ATOM 3351 C C . VAL B 1 160 ? 9.484 -16 -5.004 1 95.5 160 VAL B C 1
ATOM 3353 O O . VAL B 1 160 ? 9.25 -14.789 -4.965 1 95.5 160 VAL B O 1
ATOM 3356 N N . GLU B 1 161 ? 10.68 -16.484 -4.969 1 93.31 161 GLU B N 1
ATOM 3357 C CA . GLU B 1 161 ? 11.844 -15.602 -4.891 1 93.31 161 GLU B CA 1
ATOM 3358 C C . GLU B 1 161 ? 11.914 -14.664 -6.09 1 93.31 161 GLU B C 1
ATOM 3360 O O . GLU B 1 161 ? 12.195 -13.477 -5.941 1 93.31 161 GLU B O 1
ATOM 3365 N N . ALA B 1 162 ? 11.703 -15.242 -7.199 1 94.06 162 ALA B N 1
ATOM 3366 C CA . ALA B 1 162 ? 11.719 -14.445 -8.414 1 94.06 162 ALA B CA 1
ATOM 3367 C C . ALA B 1 162 ? 10.633 -13.375 -8.383 1 94.06 162 ALA B C 1
ATOM 3369 O O . ALA B 1 162 ? 10.867 -12.227 -8.773 1 94.06 162 ALA B O 1
ATOM 3370 N N . MET B 1 163 ? 9.5 -13.695 -7.879 1 95.75 163 MET B N 1
ATOM 3371 C CA . MET B 1 163 ? 8.398 -12.75 -7.77 1 95.75 163 MET B CA 1
ATOM 3372 C C . MET B 1 163 ? 8.758 -11.602 -6.832 1 95.75 163 MET B C 1
ATOM 3374 O O . MET B 1 163 ? 8.508 -10.438 -7.152 1 95.75 163 MET B O 1
ATOM 3378 N N . TRP B 1 164 ? 9.266 -11.883 -5.711 1 92.31 164 TRP B N 1
ATOM 3379 C CA . TRP B 1 164 ? 9.609 -10.859 -4.73 1 92.31 164 TRP B CA 1
ATOM 3380 C C . TRP B 1 164 ? 10.734 -9.969 -5.242 1 92.31 164 TRP B C 1
ATOM 3382 O O . TRP B 1 164 ? 10.734 -8.758 -5.004 1 92.31 164 TRP B O 1
ATOM 3392 N N . GLY B 1 165 ? 11.711 -10.617 -5.957 1 89.81 165 GLY B N 1
ATOM 3393 C CA . GLY B 1 165 ? 12.742 -9.812 -6.594 1 89.81 165 GLY B CA 1
ATOM 3394 C C . GLY B 1 165 ? 12.18 -8.75 -7.52 1 89.81 165 GLY B C 1
ATOM 3395 O O . GLY B 1 165 ? 12.648 -7.609 -7.523 1 89.81 165 GLY B O 1
ATOM 3396 N N . ASP B 1 166 ? 11.211 -9.133 -8.211 1 91.19 166 ASP B N 1
ATOM 3397 C CA . ASP B 1 166 ? 10.555 -8.219 -9.133 1 91.19 166 ASP B CA 1
ATOM 3398 C C . ASP B 1 166 ? 9.719 -7.188 -8.383 1 91.19 166 ASP B C 1
ATOM 3400 O O . ASP B 1 166 ? 9.703 -6.008 -8.742 1 91.19 166 ASP B O 1
ATOM 3404 N N . SER B 1 167 ? 9.016 -7.594 -7.293 1 91.19 167 SER B N 1
ATOM 3405 C CA . SER B 1 167 ? 8.07 -6.77 -6.555 1 91.19 167 SER B CA 1
ATOM 3406 C C . SER B 1 167 ? 8.789 -5.695 -5.742 1 91.19 167 SER B C 1
ATOM 3408 O O . SER B 1 167 ? 8.211 -4.645 -5.449 1 91.19 167 SER B O 1
ATOM 3410 N N . VAL B 1 168 ? 9.984 -5.938 -5.355 1 87.38 168 VAL B N 1
ATOM 3411 C CA . VAL B 1 168 ? 10.711 -4.992 -4.516 1 87.38 168 VAL B CA 1
ATOM 3412 C C . VAL B 1 168 ? 11.758 -4.258 -5.352 1 87.38 168 VAL B C 1
ATOM 3414 O O . VAL B 1 168 ? 12.68 -3.648 -4.809 1 87.38 168 VAL B O 1
ATOM 3417 N N . SER B 1 169 ? 11.617 -4.371 -6.617 1 86.38 169 SER B N 1
ATOM 3418 C CA . SER B 1 1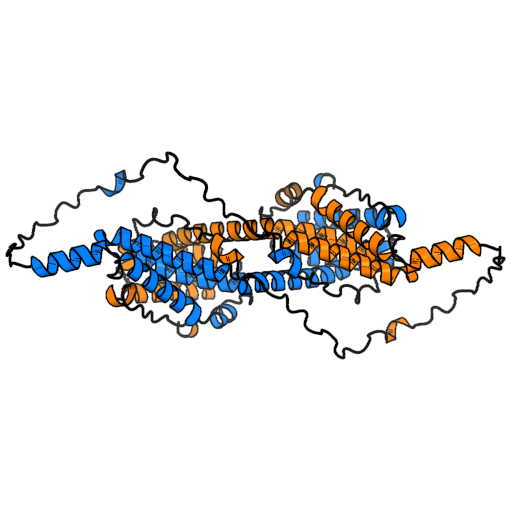69 ? 12.516 -3.639 -7.504 1 86.38 169 SER B CA 1
ATOM 3419 C C . SER B 1 169 ? 12.375 -2.133 -7.316 1 86.38 169 SER B C 1
ATOM 3421 O O . SER B 1 169 ? 11.344 -1.659 -6.824 1 86.38 169 SER B O 1
ATOM 3423 N N . SER B 1 170 ? 13.398 -1.423 -7.727 1 79.81 170 SER B N 1
ATOM 3424 C CA . SER B 1 170 ? 13.398 0.031 -7.602 1 79.81 170 SER B CA 1
ATOM 3425 C C . SER B 1 170 ? 12.234 0.65 -8.367 1 79.81 170 SER B C 1
ATOM 3427 O O . SER B 1 170 ? 11.617 1.608 -7.906 1 79.81 170 SER B O 1
ATOM 3429 N N . SER B 1 171 ? 12 0.13 -9.531 1 86.88 171 SER B N 1
ATOM 3430 C CA . SER B 1 171 ? 10.914 0.657 -10.359 1 86.88 171 SER B CA 1
ATOM 3431 C C . SER B 1 171 ? 9.57 0.483 -9.672 1 86.88 171 SER B C 1
ATOM 3433 O O . SER B 1 171 ? 8.734 1.39 -9.695 1 86.88 171 SER B O 1
ATOM 3435 N N . ARG B 1 172 ? 9.383 -0.627 -9 1 87.56 172 ARG B N 1
ATOM 3436 C CA . ARG B 1 172 ? 8.109 -0.91 -8.344 1 87.56 172 ARG B CA 1
ATOM 3437 C C . ARG B 1 172 ? 7.945 -0.081 -7.078 1 87.56 172 ARG B C 1
ATOM 3439 O O . ARG B 1 172 ? 6.855 0.407 -6.781 1 87.56 172 ARG B O 1
ATOM 3446 N N . ILE B 1 173 ? 8.969 0.048 -6.375 1 82.56 173 ILE B N 1
ATOM 3447 C CA . ILE B 1 173 ? 8.938 0.877 -5.176 1 82.56 173 ILE B CA 1
ATOM 3448 C C . ILE B 1 173 ? 8.641 2.326 -5.555 1 82.56 173 ILE B C 1
ATOM 3450 O O . ILE B 1 173 ? 7.824 2.99 -4.906 1 82.56 173 ILE B O 1
ATOM 3454 N N . ARG B 1 174 ? 9.312 2.785 -6.59 1 82.38 174 ARG B N 1
ATOM 3455 C CA . ARG B 1 174 ? 9.055 4.137 -7.078 1 82.38 174 ARG B CA 1
ATOM 3456 C C . ARG B 1 174 ? 7.594 4.312 -7.469 1 82.38 174 ARG B C 1
ATOM 3458 O O . ARG B 1 174 ? 6.988 5.348 -7.188 1 82.38 174 ARG B O 1
ATOM 3465 N N . GLN B 1 175 ? 7.07 3.363 -8.133 1 86.94 175 GLN B N 1
ATOM 3466 C CA . GLN B 1 175 ? 5.664 3.404 -8.508 1 86.94 175 GLN B CA 1
ATOM 3467 C C . GLN B 1 175 ? 4.766 3.518 -7.281 1 86.94 175 GLN B C 1
ATOM 3469 O O . GLN B 1 175 ? 3.799 4.281 -7.281 1 86.94 175 GLN B O 1
ATOM 3474 N N . GLN B 1 176 ? 5.094 2.799 -6.281 1 86.38 176 GLN B N 1
ATOM 3475 C CA . GLN B 1 176 ? 4.316 2.82 -5.047 1 86.38 176 GLN B CA 1
ATOM 3476 C C . GLN B 1 176 ? 4.375 4.195 -4.383 1 86.38 176 GLN B C 1
ATOM 3478 O O . GLN B 1 176 ? 3.357 4.703 -3.904 1 86.38 176 GLN B O 1
ATOM 3483 N N . ILE B 1 177 ? 5.512 4.715 -4.383 1 84.88 177 ILE B N 1
ATOM 3484 C CA . ILE B 1 177 ? 5.703 6.027 -3.775 1 84.88 177 ILE B CA 1
ATOM 3485 C C . ILE B 1 177 ? 4.934 7.082 -4.566 1 84.88 177 ILE B C 1
ATOM 3487 O O . ILE B 1 177 ? 4.285 7.953 -3.98 1 84.88 177 ILE B O 1
ATOM 3491 N N . GLU B 1 178 ? 5.016 7.012 -5.852 1 87.69 178 GLU B N 1
ATOM 3492 C CA . GLU B 1 178 ? 4.297 7.949 -6.711 1 87.69 178 GLU B CA 1
ATOM 3493 C C . GLU B 1 178 ? 2.791 7.867 -6.477 1 87.69 178 GLU B C 1
ATOM 3495 O O . GLU B 1 178 ? 2.115 8.898 -6.402 1 87.69 178 GLU B O 1
ATOM 3500 N N . GLU B 1 179 ? 2.326 6.688 -6.352 1 89.25 179 GLU B N 1
ATOM 3501 C CA . GLU B 1 179 ? 0.903 6.496 -6.094 1 89.25 179 GLU B CA 1
ATOM 3502 C C . GLU B 1 179 ? 0.498 7.098 -4.75 1 89.25 179 GLU B C 1
ATOM 3504 O O . GLU B 1 179 ? -0.534 7.766 -4.652 1 89.25 179 GLU B O 1
ATOM 3509 N N . LEU B 1 180 ? 1.318 6.863 -3.766 1 90.12 180 LEU B N 1
ATOM 3510 C CA . LEU B 1 180 ? 1.05 7.406 -2.438 1 90.12 180 LEU B CA 1
ATOM 3511 C C . LEU B 1 180 ? 1.082 8.93 -2.455 1 90.12 180 LEU B C 1
ATOM 3513 O O . LEU B 1 180 ? 0.252 9.578 -1.815 1 90.12 180 LEU B O 1
ATOM 3517 N N . SER B 1 181 ? 2.014 9.453 -3.197 1 90.5 181 SER B N 1
ATOM 3518 C CA . SER B 1 181 ? 2.137 10.898 -3.33 1 90.5 181 SER B CA 1
ATOM 3519 C C . SER B 1 181 ? 0.898 11.5 -3.986 1 90.5 181 SER B C 1
ATOM 3521 O O . SER B 1 181 ? 0.422 12.562 -3.574 1 90.5 181 SER B O 1
ATOM 3523 N N . GLU B 1 182 ? 0.435 10.828 -5.023 1 90.81 182 GLU B N 1
ATOM 3524 C CA . GLU B 1 182 ? -0.774 11.289 -5.695 1 90.81 182 GLU B CA 1
ATOM 3525 C C . GLU B 1 182 ? -1.972 11.273 -4.75 1 90.81 182 GLU B C 1
ATOM 3527 O O . GLU B 1 182 ? -2.758 12.227 -4.719 1 90.81 182 GLU B O 1
ATOM 3532 N N . GLN B 1 183 ? -2.061 10.25 -4.02 1 92.62 183 GLN B N 1
ATOM 3533 C CA . GLN B 1 183 ? -3.137 10.141 -3.037 1 92.62 183 GLN B CA 1
ATOM 3534 C C . GLN B 1 183 ? -3.012 11.227 -1.968 1 92.62 183 GLN B C 1
ATOM 3536 O O . GLN B 1 183 ? -4.016 11.789 -1.532 1 92.62 183 GLN B O 1
ATOM 3541 N N . PHE B 1 184 ? -1.821 11.492 -1.516 1 94.5 184 PHE B N 1
ATOM 3542 C CA . PHE B 1 184 ? -1.55 12.531 -0.528 1 94.5 184 PHE B CA 1
ATOM 3543 C C . PHE B 1 184 ? -2.002 13.898 -1.038 1 94.5 184 PHE B C 1
ATOM 3545 O O . PHE B 1 184 ? -2.703 14.625 -0.335 1 94.5 184 PHE B O 1
ATOM 3552 N N . GLN B 1 185 ? -1.658 14.211 -2.27 1 93.38 185 GLN B N 1
ATOM 3553 C CA . GLN B 1 185 ? -2.025 15.492 -2.867 1 93.38 185 GLN B CA 1
ATOM 3554 C C . GLN B 1 185 ? -3.541 15.633 -2.98 1 93.38 185 GLN B C 1
ATOM 3556 O O . GLN B 1 185 ? -4.098 16.688 -2.656 1 93.38 185 GLN B O 1
ATOM 3561 N N . ALA B 1 186 ? -4.117 14.578 -3.414 1 93.25 186 ALA B N 1
ATOM 3562 C CA . ALA B 1 186 ? -5.574 14.586 -3.527 1 93.25 186 ALA B CA 1
ATOM 3563 C C . ALA B 1 186 ? -6.23 14.766 -2.16 1 93.25 186 ALA B C 1
ATOM 3565 O O . ALA B 1 186 ? -7.234 15.469 -2.031 1 93.25 186 ALA B O 1
ATOM 3566 N N . ALA B 1 187 ? -5.656 14.148 -1.165 1 96.19 187 ALA B N 1
ATOM 3567 C CA . ALA B 1 187 ? -6.188 14.234 0.193 1 96.19 187 ALA B CA 1
ATOM 3568 C C . ALA B 1 187 ? -6.109 15.664 0.723 1 96.19 187 ALA B C 1
ATOM 3570 O O . ALA B 1 187 ? -7.066 16.172 1.311 1 96.19 187 ALA B O 1
ATOM 3571 N N . LEU B 1 188 ? -4.977 16.312 0.505 1 95.44 188 LEU B N 1
ATOM 3572 C CA . LEU B 1 188 ? -4.805 17.688 0.974 1 95.44 188 LEU B CA 1
ATOM 3573 C C . LEU B 1 188 ? -5.871 18.594 0.385 1 95.44 188 LEU B C 1
ATOM 3575 O O . LEU B 1 188 ? -6.465 19.406 1.101 1 95.44 188 LEU B O 1
ATOM 3579 N N . ILE B 1 189 ? -6.152 18.406 -0.904 1 94.56 189 ILE B N 1
ATOM 3580 C CA . ILE B 1 189 ? -7.137 19.234 -1.595 1 94.56 189 ILE B CA 1
ATOM 3581 C C . ILE B 1 189 ? -8.523 18.969 -1.022 1 94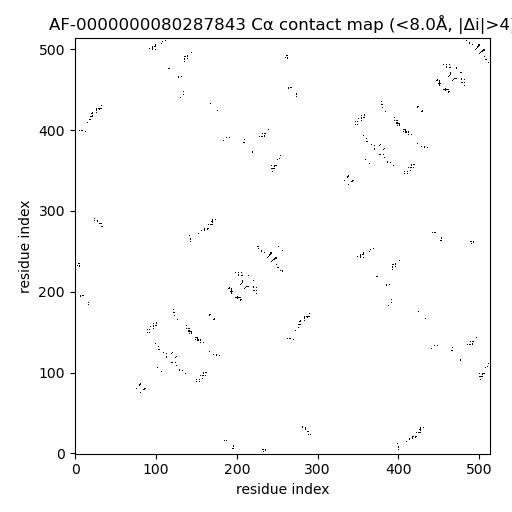.56 189 ILE B C 1
ATOM 3583 O O . ILE B 1 189 ? -9.273 19.906 -0.731 1 94.56 189 ILE B O 1
ATOM 3587 N N . ALA B 1 190 ? -8.828 17.766 -0.814 1 96.06 190 ALA B N 1
ATOM 3588 C CA . ALA B 1 190 ? -10.141 17.391 -0.295 1 96.06 190 ALA B CA 1
ATOM 3589 C C . ALA B 1 190 ? -10.328 17.875 1.136 1 96.06 190 ALA B C 1
ATOM 3591 O O . ALA B 1 190 ? -11.391 18.406 1.482 1 96.06 190 ALA B O 1
ATOM 3592 N N . TYR B 1 191 ? -9.32 17.734 1.983 1 97.31 191 TYR B N 1
ATOM 3593 C CA . TYR B 1 191 ? -9.391 18.188 3.369 1 97.31 191 TYR B CA 1
ATOM 3594 C C . TYR B 1 191 ? -9.531 19.703 3.439 1 97.31 191 TYR B C 1
ATOM 3596 O O . TYR B 1 191 ? -10.32 20.219 4.234 1 97.31 191 TYR B O 1
ATOM 3604 N N . ASP B 1 192 ? -8.797 20.406 2.578 1 94.12 192 ASP B N 1
ATOM 3605 C CA . ASP B 1 192 ? -8.891 21.859 2.531 1 94.12 192 ASP B CA 1
ATOM 3606 C C . ASP B 1 192 ? -10.305 22.312 2.17 1 94.12 192 ASP B C 1
ATOM 3608 O O . ASP B 1 192 ? -10.852 23.219 2.803 1 94.12 192 ASP B O 1
ATOM 3612 N N . GLU B 1 193 ? -10.836 21.672 1.122 1 94.88 193 GLU B N 1
ATOM 3613 C CA . GLU B 1 193 ? -12.203 21.984 0.728 1 94.88 193 GLU B CA 1
ATOM 3614 C C . GLU B 1 193 ? -13.188 21.688 1.856 1 94.88 193 GLU B C 1
ATOM 3616 O O . GLU B 1 193 ? -14.117 22.453 2.098 1 94.88 193 GLU B O 1
ATOM 3621 N N . GLY B 1 194 ? -12.969 20.578 2.516 1 95.44 194 GLY B N 1
ATOM 3622 C CA . GLY B 1 194 ? -13.836 20.172 3.602 1 95.44 194 GLY B CA 1
ATOM 3623 C C . GLY B 1 194 ? -13.805 21.109 4.789 1 95.44 194 GLY B C 1
ATOM 3624 O O . GLY B 1 194 ? -14.852 21.516 5.293 1 95.44 194 GLY B O 1
ATOM 3625 N N . ILE B 1 195 ? -12.641 21.484 5.219 1 94.31 195 ILE B N 1
ATOM 3626 C CA . ILE B 1 195 ? -12.492 22.297 6.422 1 94.31 195 ILE B CA 1
ATOM 3627 C C . ILE B 1 195 ? -13.07 23.688 6.184 1 94.31 195 ILE B C 1
ATOM 3629 O O . ILE B 1 195 ? -13.547 24.328 7.117 1 94.31 195 ILE B O 1
ATOM 3633 N N . MET B 1 196 ? -13.008 24.125 4.918 1 91.81 196 MET B N 1
ATOM 3634 C CA . MET B 1 196 ? -13.492 25.469 4.566 1 91.81 196 MET B CA 1
ATOM 3635 C C . MET B 1 196 ? -14.992 25.438 4.293 1 91.81 196 MET B C 1
ATOM 3637 O O . MET B 1 196 ? -15.609 26.5 4.109 1 91.81 196 MET B O 1
ATOM 3641 N N . SER B 1 197 ? -15.594 24.297 4.23 1 92.25 197 SER B N 1
ATOM 3642 C CA . SER B 1 197 ? -17.016 24.156 3.928 1 92.25 197 SER B CA 1
ATOM 3643 C C . SER B 1 197 ? -17.781 23.641 5.137 1 92.25 197 SER B C 1
ATOM 3645 O O . SER B 1 197 ? -17.484 24.016 6.273 1 92.25 197 SER B O 1
ATOM 3647 N N . GLU B 1 198 ? -18.797 22.828 4.957 1 92.44 198 GLU B N 1
ATOM 3648 C CA . GLU B 1 198 ? -19.609 22.25 6.023 1 92.44 198 GLU B CA 1
ATOM 3649 C C . GLU B 1 198 ? -19.016 20.938 6.516 1 92.44 198 GLU B C 1
ATOM 3651 O O . GLU B 1 198 ? -18.234 20.297 5.812 1 92.44 198 GLU B O 1
ATOM 3656 N N . ASP B 1 199 ? -19.406 20.656 7.719 1 94.12 199 ASP B N 1
ATOM 3657 C CA . ASP B 1 199 ? -18.891 19.438 8.344 1 94.12 199 ASP B CA 1
ATOM 3658 C C . ASP B 1 199 ? -19.219 18.219 7.5 1 94.12 199 ASP B C 1
ATOM 3660 O O . ASP B 1 199 ? -18.453 17.25 7.488 1 94.12 199 ASP B O 1
ATOM 3664 N N . ARG B 1 200 ? -20.328 18.312 6.758 1 94.56 200 ARG B N 1
ATOM 3665 C CA . ARG B 1 200 ? -20.688 17.172 5.906 1 94.56 200 ARG B CA 1
ATOM 3666 C C . ARG B 1 200 ? -19.641 16.953 4.82 1 94.56 200 ARG B C 1
ATOM 3668 O O . ARG B 1 200 ? -19.344 15.812 4.469 1 94.56 200 ARG B O 1
ATOM 3675 N N . VAL B 1 201 ? -19.109 18.078 4.316 1 95.88 201 VAL B N 1
ATOM 3676 C CA . VAL B 1 201 ? -18.125 17.984 3.252 1 95.88 201 VAL B CA 1
ATOM 3677 C C . VAL B 1 201 ? -16.812 17.453 3.816 1 95.88 201 VAL B C 1
ATOM 3679 O O . VAL B 1 201 ? -16.172 16.594 3.203 1 95.88 201 VAL B O 1
ATOM 3682 N N . LEU B 1 202 ? -16.406 17.953 5.02 1 96.56 202 LEU B N 1
ATOM 3683 C CA . LEU B 1 202 ? -15.211 17.438 5.672 1 96.56 202 LEU B CA 1
ATOM 3684 C C . LEU B 1 202 ? -15.359 15.953 6 1 96.56 202 LEU B C 1
ATOM 3686 O O . LEU B 1 202 ? -14.438 15.164 5.785 1 96.56 202 LEU B O 1
ATOM 3690 N N . ALA B 1 203 ? -16.516 15.57 6.457 1 97.31 203 ALA B N 1
ATOM 3691 C CA . ALA B 1 203 ? -16.797 14.172 6.781 1 97.31 203 ALA B CA 1
ATOM 3692 C C . ALA B 1 203 ? -16.656 13.281 5.551 1 97.31 203 ALA B C 1
ATOM 3694 O O . ALA B 1 203 ? -16.109 12.172 5.641 1 97.31 203 ALA B O 1
ATOM 3695 N N . THR B 1 204 ? -17.141 13.766 4.418 1 96.38 204 THR B N 1
ATOM 3696 C CA . THR B 1 204 ? -17.047 13.008 3.174 1 96.38 204 THR B CA 1
ATOM 3697 C C . THR B 1 204 ? -15.594 12.828 2.764 1 96.38 204 THR B C 1
ATOM 3699 O O . THR B 1 204 ? -15.188 11.734 2.348 1 96.38 204 THR B O 1
ATOM 3702 N N . ALA B 1 205 ? -14.805 13.883 2.889 1 96.88 205 ALA B N 1
ATOM 3703 C CA . ALA B 1 205 ? -13.383 13.812 2.561 1 96.88 205 ALA B CA 1
ATOM 3704 C C . ALA B 1 205 ? -12.664 12.812 3.463 1 96.88 205 ALA B C 1
ATOM 3706 O O . ALA B 1 205 ? -11.883 11.984 2.986 1 96.88 205 ALA B O 1
ATOM 3707 N N . LEU B 1 206 ? -12.945 12.844 4.77 1 97.56 206 LEU B N 1
ATOM 3708 C CA . LEU B 1 206 ? -12.336 11.938 5.734 1 97.56 206 LEU B CA 1
ATOM 3709 C C . LEU B 1 206 ? -12.773 10.5 5.477 1 97.56 206 LEU B C 1
ATOM 3711 O O . LEU B 1 206 ? -11.961 9.578 5.586 1 97.56 206 LEU B O 1
ATOM 3715 N N . TRP B 1 207 ? -14.055 10.359 5.129 1 95.38 207 TRP B N 1
ATOM 3716 C CA . TRP B 1 207 ? -14.578 9.023 4.832 1 95.38 207 TRP B CA 1
ATOM 3717 C C . TRP B 1 207 ? -13.875 8.422 3.625 1 95.38 207 TRP B C 1
ATOM 3719 O O . TRP B 1 207 ? -13.508 7.242 3.641 1 95.38 207 TRP B O 1
ATOM 3729 N N . ARG B 1 208 ? -13.664 9.219 2.592 1 94.06 208 ARG B N 1
ATOM 3730 C CA . ARG B 1 208 ? -13.078 8.742 1.342 1 94.06 208 ARG B CA 1
ATOM 3731 C C . ARG B 1 208 ? -11.609 8.375 1.529 1 94.06 208 ARG B C 1
ATOM 3733 O O . ARG B 1 208 ? -11.156 7.34 1.042 1 94.06 208 ARG B O 1
ATOM 3740 N N . ARG B 1 209 ? -10.875 9.203 2.236 1 95.5 209 ARG B N 1
ATOM 3741 C CA . ARG B 1 209 ? -9.422 9.031 2.299 1 95.5 209 ARG B CA 1
ATOM 3742 C C . ARG B 1 209 ? -9.016 8.281 3.561 1 95.5 209 ARG B C 1
ATOM 3744 O O . ARG B 1 209 ? -8.43 7.195 3.48 1 95.5 209 ARG B O 1
ATOM 3751 N N . PHE B 1 210 ? -9.43 8.789 4.715 1 96.25 210 PHE B N 1
ATOM 3752 C CA . PHE B 1 210 ? -8.953 8.273 5.992 1 96.25 210 PHE B CA 1
ATOM 3753 C C . PHE B 1 210 ? -9.531 6.891 6.266 1 96.25 210 PHE B C 1
ATOM 3755 O O . PHE B 1 210 ? -8.828 6.004 6.758 1 96.25 210 PHE B O 1
ATOM 3762 N N . PHE B 1 211 ? -10.82 6.703 5.91 1 92.81 211 PHE B N 1
ATOM 3763 C CA . PHE B 1 211 ? -11.477 5.426 6.156 1 92.81 211 PHE B CA 1
ATOM 3764 C C . PHE B 1 211 ? -11.523 4.586 4.887 1 92.81 211 PHE B C 1
ATOM 3766 O O . PHE B 1 211 ? -12.109 3.502 4.871 1 92.81 211 PHE B O 1
ATOM 3773 N N . ALA B 1 212 ? -10.992 5.109 3.756 1 87.88 212 ALA B N 1
ATOM 3774 C CA . ALA B 1 212 ? -10.953 4.426 2.467 1 87.88 212 ALA B CA 1
ATOM 3775 C C . ALA B 1 212 ? -12.344 3.945 2.053 1 87.88 212 ALA B C 1
ATOM 3777 O O . ALA B 1 212 ? -12.5 2.822 1.57 1 87.88 212 ALA B O 1
ATOM 3778 N N . MET B 1 213 ? -13.328 4.73 2.412 1 81.81 213 MET B N 1
ATOM 3779 C CA . MET B 1 213 ? -14.727 4.477 2.072 1 81.81 213 MET B CA 1
ATOM 3780 C C . MET B 1 213 ? -15.234 3.213 2.758 1 81.81 213 MET B C 1
ATOM 3782 O O . MET B 1 213 ? -16.172 2.572 2.273 1 81.81 213 MET B O 1
ATOM 3786 N N . ASN B 1 214 ? -14.539 2.756 3.814 1 79.5 214 ASN B N 1
ATOM 3787 C CA . ASN B 1 214 ? -14.883 1.489 4.453 1 79.5 214 ASN B CA 1
ATOM 3788 C C . ASN B 1 214 ? -15.32 1.692 5.902 1 79.5 214 ASN B C 1
ATOM 3790 O O . ASN B 1 214 ? -14.883 0.965 6.797 1 79.5 214 ASN B O 1
ATOM 3794 N N . CYS B 1 215 ? -16 2.641 6.188 1 82.25 215 CYS B N 1
ATOM 3795 C CA . CYS B 1 215 ? -16.547 2.885 7.516 1 82.25 215 CYS B CA 1
ATOM 3796 C C . CYS B 1 215 ? -18.047 3.152 7.441 1 82.25 215 CYS B C 1
ATOM 3798 O O . CYS B 1 215 ? -18.484 4.145 6.848 1 82.25 215 CYS B O 1
ATOM 3800 N N . GLU B 1 216 ? -18.844 2.299 7.996 1 85.19 216 GLU B N 1
ATOM 3801 C CA . GLU B 1 216 ? -20.281 2.445 7.973 1 85.19 216 GLU B CA 1
ATOM 3802 C C . GLU B 1 216 ? -20.797 3.086 9.258 1 85.19 216 GLU B C 1
ATOM 3804 O O . GLU B 1 216 ? -21.969 3.453 9.359 1 85.19 216 GLU B O 1
ATOM 3809 N N . ASP B 1 217 ? -19.969 3.238 10.227 1 90.81 217 ASP B N 1
ATOM 3810 C CA . ASP B 1 217 ? -20.344 3.834 11.508 1 90.81 217 ASP B CA 1
ATOM 3811 C C . ASP B 1 217 ? -20.203 5.355 11.461 1 90.81 217 ASP B C 1
ATOM 3813 O O . ASP B 1 217 ? -19.094 5.887 11.602 1 90.81 217 ASP B O 1
ATOM 3817 N N . TYR B 1 218 ? -21.234 6.047 11.375 1 91.56 218 TYR B N 1
ATOM 3818 C CA . TYR B 1 218 ? -21.266 7.5 11.25 1 91.56 218 TYR B CA 1
ATOM 3819 C C . TYR B 1 218 ? -20.688 8.164 12.492 1 91.56 218 TYR B C 1
ATOM 3821 O O . TYR B 1 218 ? -20.109 9.258 12.414 1 91.56 218 TYR B O 1
ATOM 3829 N N . ASN B 1 219 ? -20.828 7.48 13.664 1 93.31 219 ASN B N 1
ATOM 3830 C CA . ASN B 1 219 ? -20.312 8.047 14.906 1 93.31 219 ASN B CA 1
ATOM 3831 C C . ASN B 1 219 ? -18.797 8.18 14.875 1 93.31 219 ASN B C 1
ATOM 3833 O O . ASN B 1 219 ? -18.234 9.133 15.422 1 93.31 219 ASN B O 1
ATOM 3837 N N . LYS B 1 220 ? -18.156 7.238 14.305 1 95.19 220 LYS B N 1
ATOM 3838 C CA . LYS B 1 220 ? -16.703 7.277 14.188 1 95.19 220 LYS B CA 1
ATOM 3839 C C . LYS B 1 220 ? -16.25 8.445 13.312 1 95.19 220 LYS B C 1
ATOM 3841 O O . LYS B 1 220 ? -15.289 9.141 13.641 1 95.19 220 LYS B O 1
ATOM 3846 N N . ILE B 1 221 ? -16.969 8.625 12.219 1 95.94 221 ILE B N 1
ATOM 3847 C CA . ILE B 1 221 ? -16.625 9.703 11.297 1 95.94 221 ILE B CA 1
ATOM 3848 C C . ILE B 1 221 ? -16.859 11.055 11.977 1 95.94 221 ILE B C 1
ATOM 3850 O O . ILE B 1 221 ? -16.016 11.953 11.883 1 95.94 221 ILE B O 1
ATOM 3854 N N . GLU B 1 222 ? -17.984 11.188 12.656 1 95.31 222 GLU B N 1
ATOM 3855 C CA . GLU B 1 222 ? -18.297 12.414 13.383 1 95.31 222 GLU B CA 1
ATOM 3856 C C . GLU B 1 222 ? -17.234 12.711 14.445 1 95.31 222 GLU B C 1
ATOM 3858 O O . GLU B 1 222 ? -16.859 13.859 14.641 1 95.31 222 GLU B O 1
ATOM 3863 N N . ARG B 1 223 ? -16.859 11.656 15.141 1 96.44 223 ARG B N 1
ATOM 3864 C CA . ARG B 1 223 ? -15.82 11.805 16.156 1 96.44 223 ARG B CA 1
ATOM 3865 C C . ARG B 1 223 ? -14.523 12.328 15.547 1 96.44 223 ARG B C 1
ATOM 3867 O O . ARG B 1 223 ? -13.859 13.188 16.141 1 96.44 223 ARG B O 1
ATOM 3874 N N . LEU B 1 224 ? -14.164 11.828 14.406 1 97.5 224 LEU B N 1
ATOM 3875 C CA . LEU B 1 224 ? -12.953 12.273 13.734 1 97.5 224 LEU B CA 1
ATOM 3876 C C . LEU B 1 224 ? -13.094 13.719 13.266 1 97.5 224 LEU B C 1
ATOM 3878 O O . LEU B 1 224 ? -12.133 14.5 13.328 1 97.5 224 LEU B O 1
ATOM 3882 N N . VAL B 1 225 ? -14.289 14.086 12.742 1 97.19 225 VAL B N 1
ATOM 3883 C CA . VAL B 1 225 ? -14.539 15.469 12.344 1 97.19 225 VAL B CA 1
ATOM 3884 C C . VAL B 1 225 ? -14.336 16.391 13.539 1 97.19 225 VAL B C 1
ATOM 3886 O O . VAL B 1 225 ? -13.68 17.438 13.422 1 97.19 225 VAL B O 1
ATOM 3889 N N . LYS B 1 226 ? -14.922 16.031 14.68 1 96.75 226 LYS B N 1
ATOM 3890 C CA . LYS B 1 226 ? -14.766 16.812 15.898 1 96.75 226 LYS B CA 1
ATOM 3891 C C . LYS B 1 226 ? -13.289 16.922 16.297 1 96.75 226 LYS B C 1
ATOM 3893 O O . LYS B 1 226 ? -12.82 18 16.688 1 96.75 226 LYS B O 1
ATOM 3898 N N . TYR B 1 227 ? -12.633 15.812 16.219 1 97.5 227 TYR B N 1
ATOM 3899 C CA . TYR B 1 227 ? -11.203 15.781 16.516 1 97.5 227 TYR B CA 1
ATOM 3900 C C . TYR B 1 227 ? -10.438 16.781 15.664 1 97.5 227 TYR B C 1
ATOM 3902 O O . TYR B 1 227 ? -9.625 17.547 16.172 1 97.5 227 TYR B O 1
ATOM 3910 N N . VAL B 1 228 ? -10.688 16.781 14.359 1 97.69 228 VAL B N 1
ATOM 3911 C CA . VAL B 1 228 ? -9.992 17.656 13.414 1 97.69 228 VAL B CA 1
ATOM 3912 C C . VAL B 1 228 ? -10.297 19.125 13.75 1 97.69 228 VAL B C 1
ATOM 3914 O O . VAL B 1 228 ? -9.383 19.953 13.805 1 97.69 228 VAL B O 1
ATOM 3917 N N . ARG B 1 229 ? -11.555 19.391 13.977 1 96.25 229 ARG B N 1
ATOM 3918 C CA . ARG B 1 229 ? -11.953 20.766 14.273 1 96.25 229 ARG B CA 1
ATOM 3919 C C . ARG B 1 229 ? -11.289 21.266 15.555 1 96.25 229 ARG B C 1
ATOM 3921 O O . ARG B 1 229 ? -10.828 22.406 15.609 1 96.25 229 ARG B O 1
ATOM 3928 N N . LEU B 1 230 ? -11.211 20.422 16.562 1 96.25 230 LEU B N 1
ATOM 3929 C CA . LEU B 1 230 ? -10.586 20.797 17.828 1 96.25 230 LEU B CA 1
ATOM 3930 C C . LEU B 1 230 ? -9.086 21.016 17.656 1 96.25 230 LEU B C 1
ATOM 3932 O O . LEU B 1 230 ? -8.531 21.969 18.203 1 96.25 230 LEU B O 1
ATOM 3936 N N . GLN B 1 231 ? -8.469 20.094 16.922 1 96.44 231 GLN B N 1
ATOM 3937 C CA . GLN B 1 231 ? -7.039 20.234 16.672 1 96.44 231 GLN B CA 1
ATOM 3938 C C . GLN B 1 231 ? -6.746 21.516 15.891 1 96.44 231 GLN B C 1
ATOM 3940 O O . GLN B 1 231 ? -5.801 22.25 16.219 1 96.44 231 GLN B O 1
ATOM 3945 N N . VAL B 1 232 ? -7.547 21.781 14.859 1 95.62 232 VAL B N 1
ATOM 3946 C CA . VAL B 1 232 ? -7.34 22.953 14.023 1 95.62 232 VAL B CA 1
ATOM 3947 C C . VAL B 1 232 ? -7.543 24.219 14.859 1 95.62 232 VAL B C 1
ATOM 3949 O O . VAL B 1 232 ? -6.797 25.188 14.711 1 95.62 232 VAL B O 1
ATOM 3952 N N . LEU B 1 233 ? -8.508 24.25 15.688 1 94.31 233 LEU B N 1
ATOM 3953 C CA . LEU B 1 233 ? -8.734 25.375 16.578 1 94.31 233 LEU B CA 1
ATOM 3954 C C . LEU B 1 233 ? -7.547 25.578 17.516 1 94.31 233 LEU B C 1
ATOM 3956 O O . LEU B 1 233 ? -7.117 26.719 17.75 1 94.31 233 LEU B O 1
ATOM 3960 N N . MET B 1 234 ? -7.086 24.547 18.078 1 94.69 234 MET B N 1
ATOM 3961 C CA . MET B 1 234 ? -5.918 24.609 18.953 1 94.69 234 MET B CA 1
ATOM 3962 C C . MET B 1 234 ? -4.711 25.172 18.219 1 94.69 234 MET B C 1
ATOM 3964 O O . MET B 1 234 ? -4 26.031 18.75 1 94.69 234 MET B O 1
ATOM 3968 N N . LEU B 1 235 ? -4.465 24.688 17 1 94.69 235 LEU B N 1
ATOM 3969 C CA . LEU B 1 235 ? -3.342 25.156 16.203 1 94.69 235 LEU B CA 1
ATOM 3970 C C . LEU B 1 235 ? -3.49 26.641 15.883 1 94.69 235 LEU B C 1
ATOM 3972 O O . LEU B 1 235 ? -2.504 27.375 15.883 1 94.69 235 LEU B O 1
ATOM 3976 N N . ASP B 1 236 ? -4.715 27.062 15.641 1 91.25 236 ASP B N 1
ATOM 3977 C CA . ASP B 1 236 ? -5 28.453 15.312 1 91.25 236 ASP B CA 1
ATOM 3978 C C . ASP B 1 236 ? -4.703 29.359 16.5 1 91.25 236 ASP B C 1
ATOM 3980 O O . ASP B 1 236 ? -4.438 30.562 16.312 1 91.25 236 ASP B O 1
ATOM 3984 N N . GLN B 1 237 ? -4.762 28.875 17.672 1 92.06 237 GLN B N 1
ATOM 3985 C CA . GLN B 1 237 ? -4.566 29.672 18.875 1 92.06 237 GLN B CA 1
ATOM 3986 C C . GLN B 1 237 ? -3.082 29.812 19.203 1 92.06 237 GLN B C 1
ATOM 3988 O O . GLN B 1 237 ? -2.703 30.656 20.016 1 92.06 237 GLN B O 1
ATOM 3993 N N . LEU B 1 238 ? -2.236 29.062 18.547 1 91.62 238 LEU B N 1
ATOM 3994 C CA . LEU B 1 238 ? -0.8 29.172 18.766 1 91.62 238 LEU B CA 1
ATOM 3995 C C . LEU B 1 238 ? -0.26 30.469 18.172 1 91.62 238 LEU B C 1
ATOM 3997 O O . LEU B 1 238 ? -0.647 30.859 17.078 1 91.62 238 LEU B O 1
ATOM 4001 N N . SER B 1 239 ? 0.607 31.188 18.938 1 88.62 239 SER B N 1
ATOM 4002 C CA . SER B 1 239 ? 1.262 32.375 18.406 1 88.62 239 SER B CA 1
ATOM 4003 C C . SER B 1 239 ? 2.285 32.031 17.328 1 88.62 239 SER B C 1
ATOM 4005 O O . SER B 1 239 ? 2.674 30.859 17.203 1 88.62 239 SER B O 1
ATOM 4007 N N . ARG B 1 240 ? 2.676 32.938 16.562 1 83.88 240 ARG B N 1
ATOM 4008 C CA . ARG B 1 240 ? 3.701 32.75 15.539 1 83.88 240 ARG B CA 1
ATOM 4009 C C . ARG B 1 240 ? 4.988 32.188 16.156 1 83.88 240 ARG B C 1
ATOM 4011 O O . ARG B 1 240 ? 5.625 31.312 15.586 1 83.88 240 ARG B O 1
ATOM 4018 N N . GLU B 1 241 ? 5.316 32.719 17.312 1 84.38 241 GLU B N 1
ATOM 4019 C CA . GLU B 1 241 ? 6.535 32.312 18 1 84.38 241 GLU B CA 1
ATOM 4020 C C . GLU B 1 241 ? 6.441 30.844 18.422 1 84.38 241 GLU B C 1
ATOM 4022 O O . GLU B 1 241 ? 7.398 30.078 18.266 1 84.38 241 GLU B O 1
ATOM 4027 N N . GLU B 1 242 ? 5.242 30.469 18.938 1 88.56 242 GLU B N 1
ATOM 4028 C CA . GLU B 1 242 ? 5.039 29.109 19.422 1 88.56 242 GLU B CA 1
ATOM 4029 C C . GLU B 1 242 ? 5.023 28.109 18.25 1 88.56 242 GLU B C 1
ATOM 4031 O O . GLU B 1 242 ? 5.375 26.938 18.438 1 88.56 242 GLU B O 1
ATOM 4036 N N . PHE B 1 243 ? 4.582 28.547 17.094 1 89.62 243 PHE B N 1
ATOM 4037 C CA . PHE B 1 243 ? 4.453 27.656 15.945 1 89.62 243 PHE B CA 1
ATOM 4038 C C . PHE B 1 243 ? 5.734 27.641 15.117 1 89.62 243 PHE B C 1
ATOM 4040 O O . PHE B 1 243 ? 6.188 26.594 14.672 1 89.62 243 PHE B O 1
ATOM 4047 N N . LEU B 1 244 ? 6.461 28.797 14.945 1 83.06 244 LEU B N 1
ATOM 4048 C CA . LEU B 1 244 ? 7.551 28.922 13.984 1 83.06 244 LEU B CA 1
ATOM 4049 C C . LEU B 1 244 ? 8.906 28.844 14.688 1 83.06 244 LEU B C 1
ATOM 4051 O O . LEU B 1 244 ? 9.891 28.406 14.094 1 83.06 244 LEU B O 1
ATOM 4055 N N . VAL B 1 245 ? 9.062 29.328 15.898 1 79.19 245 VAL B N 1
ATOM 4056 C CA . VAL B 1 245 ? 10.375 29.484 16.516 1 79.19 245 VAL B CA 1
ATOM 4057 C C . VAL B 1 245 ? 10.625 28.344 17.484 1 79.19 245 VAL B C 1
ATOM 4059 O O . VAL B 1 245 ? 11.664 27.672 17.422 1 79.19 245 VAL B O 1
ATOM 4062 N N . LYS B 1 246 ? 9.758 28.078 18.391 1 83.5 246 LYS B N 1
ATOM 4063 C CA . LYS B 1 246 ? 9.844 26.969 19.328 1 83.5 246 LYS B CA 1
ATOM 4064 C C . LYS B 1 246 ? 8.57 26.125 19.297 1 83.5 246 LYS B C 1
ATOM 4066 O O . LYS B 1 246 ? 7.73 26.219 20.188 1 83.5 246 LYS B O 1
ATOM 4071 N N . PRO B 1 247 ? 8.555 25.312 18.266 1 86.19 247 PRO B N 1
ATOM 4072 C CA . PRO B 1 247 ? 7.285 24.609 18.094 1 86.19 247 PRO B CA 1
ATOM 4073 C C . PRO B 1 247 ? 6.969 23.672 19.266 1 86.19 247 PRO B C 1
ATOM 4075 O O . PRO B 1 247 ? 7.801 22.844 19.641 1 86.19 247 PRO B O 1
ATOM 4078 N N . LYS B 1 248 ? 5.953 23.984 20.016 1 85.75 248 LYS B N 1
ATOM 4079 C CA . LYS B 1 248 ? 5.316 23.156 21.031 1 85.75 248 LYS B CA 1
ATOM 4080 C C . LYS B 1 248 ? 3.832 22.969 20.734 1 85.75 248 LYS B C 1
ATOM 4082 O O . LYS B 1 248 ? 3.006 23.781 21.156 1 85.75 248 LYS B O 1
ATOM 4087 N N . VAL B 1 249 ? 3.545 21.969 20.016 1 92.38 249 VAL B N 1
ATOM 4088 C CA . VAL B 1 249 ? 2.152 21.75 19.641 1 92.38 249 VAL B CA 1
ATOM 4089 C C . VAL B 1 249 ? 1.492 20.797 20.641 1 92.38 249 VAL B C 1
ATOM 4091 O O . VAL B 1 249 ? 1.894 19.625 20.75 1 92.38 249 VAL B O 1
ATOM 4094 N N . PRO B 1 250 ? 0.588 21.25 21.375 1 92.19 250 PRO B N 1
ATOM 4095 C CA . PRO B 1 250 ? -0.104 20.391 22.344 1 92.19 250 PRO B CA 1
ATOM 4096 C C . PRO B 1 250 ? -1.222 19.562 21.719 1 92.19 250 PRO B C 1
ATOM 4098 O O . PRO B 1 250 ? -2.396 19.766 22.031 1 92.19 250 PRO B O 1
ATOM 4101 N N . TRP B 1 251 ? -0.859 18.625 20.938 1 94.19 251 TRP B N 1
ATOM 4102 C CA . TRP B 1 251 ? -1.844 17.781 20.281 1 94.19 251 TRP B CA 1
ATOM 4103 C C . TRP B 1 251 ? -2.824 17.188 21.297 1 94.19 251 TRP B C 1
ATOM 4105 O O . TRP B 1 251 ? -2.428 16.781 22.375 1 94.19 251 TRP B O 1
ATOM 4115 N N . LYS B 1 252 ? -4.043 17.203 20.984 1 92.62 252 LYS B N 1
ATOM 4116 C CA . LYS B 1 252 ? -5.055 16.531 21.797 1 92.62 252 LYS B CA 1
ATOM 4117 C C . LYS B 1 252 ? -5.164 15.055 21.438 1 92.62 252 LYS B C 1
ATOM 4119 O O . LYS B 1 252 ? -5.098 14.688 20.266 1 92.62 252 LYS B O 1
ATOM 4124 N N . ASN B 1 253 ? -5.387 14.312 22.484 1 92.44 253 ASN B N 1
ATOM 4125 C CA . ASN B 1 253 ? -5.535 12.875 22.266 1 92.44 253 ASN B CA 1
ATOM 4126 C C . ASN B 1 253 ? -6.949 12.516 21.828 1 92.44 253 ASN B C 1
ATOM 4128 O O . ASN B 1 253 ? -7.922 13.086 22.328 1 92.44 253 ASN B O 1
ATOM 4132 N N . LEU B 1 254 ? -7.031 11.594 20.953 1 93 254 LEU B N 1
ATOM 4133 C CA . LEU B 1 254 ? -8.32 11.156 20.422 1 93 254 LEU B CA 1
ATOM 4134 C C . LEU B 1 254 ? -9.211 10.617 21.531 1 93 254 LEU B C 1
ATOM 4136 O O . LEU B 1 254 ? -10.43 10.781 21.5 1 93 254 LEU B O 1
ATOM 4140 N N . ASP B 1 255 ? -8.586 10.055 22.547 1 88.31 255 ASP B N 1
ATOM 4141 C CA . ASP B 1 255 ? -9.336 9.43 23.641 1 88.31 255 ASP B CA 1
ATOM 4142 C C . ASP B 1 255 ? -10.031 10.484 24.5 1 88.31 255 ASP B C 1
ATOM 4144 O O . ASP B 1 255 ? -10.961 10.164 25.234 1 88.31 255 ASP B O 1
ATOM 4148 N N . GLN B 1 256 ? -9.57 11.695 24.422 1 83.75 256 GLN B N 1
ATOM 4149 C CA . GLN B 1 256 ? -10.102 12.766 25.25 1 83.75 256 GLN B CA 1
ATOM 4150 C C . GLN B 1 256 ? -11.219 13.523 24.531 1 83.75 256 GLN B C 1
ATOM 4152 O O . GLN B 1 256 ? -11.781 14.469 25.078 1 83.75 256 GLN B O 1
ATOM 4157 N N . ILE B 1 257 ? -11.531 13.117 23.344 1 83.06 257 ILE B N 1
ATOM 4158 C CA . ILE B 1 257 ? -12.539 13.797 22.547 1 83.06 257 ILE B CA 1
ATOM 4159 C C . ILE B 1 257 ? -13.82 12.969 22.5 1 83.06 257 ILE B C 1
ATOM 4161 O O . ILE B 1 257 ? -13.773 11.758 22.297 1 83.06 257 ILE B O 1
#

Radius of gyration: 30.84 Å; Cα contacts (8 Å, |Δi|>4): 450; chains: 2; bounding box: 55×117×50 Å

Secondary structure (DSSP, 8-state):
----TTTTSGGGGGGT-------GGGHHHH----------------GGGGGG-------------------HHHHHHHHHHHHT-S--HHHHHHHHHHHHHHHHHHHS-HHHHHHHTT--SSHHHHHHHHHHHHHHHHHHHHTS-STTHHHHHHHHHHHHHHHHHHHTSHHHHHHHHHHHHHHHHHHHHHHHHHHTS-HHHHHHHHHHHTSTT----HHHHHHHHHHHHHHHHHHHHS-HIIIIIS----PPPGGG-/----TTTTGGGGGGGT-------GGGHHHH-----------S----GGGGGG-------------------HHHHHHHHHHHHT-S--HHHHHHHHHHHHHHHHHHHS-HHHHHHHTT--SSHHHHHHHHHHHHHHHHHHHHTS-STTHHHHHHHHHHHHHHHHHHHTSHHHHHHHHHHHHHHHHHHHHHHHHHHTS-HHHHHHHHHHHTSTT----HHHHHHHHHHHHHHHHHHHHS-HIIIIIS----PPPGGG-

Nearest PDB structures (foldseek):
  5nwk-assembly1_G  TM=2.547E-01  e=6.227E+00  Nicotiana tabacum

InterPro domains:
  IPR007129 Ubiquinol-cytochrome c chaperone, CBP3 [PTHR12184] (65-254)
  IPR021150 Ubiquinol-cytochrome c chaperone [PF03981] (115-246)

Organism: Glossina morsitans morsitans (NCBI:txid37546)

pLDDT: mean 70.59, std 29.57, range [18.72, 98.5]

Sequence (514 aa):
MLSTRLLTKFNGCKSLLKPAVPSIDRIEKSLNISLPYTSIERNHKPFAALCAQRCQYCSTTAGVTSKTDEAEGNILKRVLNKVGLVPNLRTRLRVSSHLLYESVADKTNYLTFFQEFDMPNTFNSWFLVTELHVWMLLLRAMAEGPESGEDGRFMRNCIVEAMWGDSVSSSRIRQQIEELSEQFQAALIAYDEGIMSEDRVLATALWRRFFAMNCEDYNKIERLVKYVRLQVLMLDQLSREEFLVKPKVPWKNLDQIMLSTRLLTKFNGCKSLLKPAVPSIDRIEKSLNISLPYTSIERNHKPFAALCAQRCQYCSTTAGVTSKTDEAEGNILKRVLNKVGLVPNLRTRLRVSSHLLYESVADKTNYLTFFQEFDMPNTFNSWFLVTELHVWMLLLRAMAEGPESGEDGRFMRNCIVEAMWGDSVSSSRIRQQIEELSEQFQAALIAYDEGIMSEDRVLATALWRRFFAMNCEDYNKIERLVKYVRLQVLMLDQLSREEFLVKPKVPWKNLDQI

Foldseek 3Di:
DCPFPVLVPLPPCPVPPPLCPDDCVVVVPPPPPDPPPDDPPDDDDDPPPDPPDPPPPPDDPPDDPDDPPCPPVVVVVVVCVVVCVPVPLLNVLLVVLLVQLVCQVPVDDLVVCCVVVVNDPALVSVLVSSVVSLVVVLVVLCVQDDVSNVSSVSSNVSNVVSSVCVCPDPVNVVRNSVVVSVLVVVLVVQCSVCVNDDVVSNLVSCCCRVVVVPDPDVVVSVLVSVLVVVQVSQVSPDDPCCVPPPPDRPRDDSVVD/DCPQPVLVVLPPCPVPPPLCPDDPVVVVPPPPPPPPPDDPDDDDDPPPPPVPDDPPPPDDPPDPDDDPPCPPVVVVVVVCVVVCVPVPLLNVLLVVLLVQLVCQVPVDDLVVCCVVVVNDPALVSVLVSSVVSLVVVLVVLCVQDDVSNVVSVSSNVSNVVSSVCVCPDPVNVVRNSVVVSVLVSVLVNQCSVCSNDDVVSNLVSCCCRVVVVPDPDVVVSVLVSVLVVVLVSQVSPDDPCCPPPPPDRPRDDSVVD